Protein AF-0000000070359734 (afdb_homodimer)

Solvent-accessible surface area (backbone atoms only — not comparable to full-atom values): 30039 Å² total; per-residue (Å²): 127,94,73,79,78,75,84,79,74,88,77,72,75,83,71,60,74,81,63,60,72,72,58,59,76,61,57,72,84,53,70,77,78,55,62,72,56,51,62,56,36,61,56,43,58,60,55,62,67,59,66,47,68,76,65,38,52,60,44,48,51,47,54,50,60,61,46,48,57,34,51,48,52,51,48,55,58,65,64,44,71,68,68,48,93,68,53,72,65,49,50,52,49,27,51,49,26,38,47,40,10,35,48,44,21,29,38,47,30,12,37,21,48,48,63,64,44,47,66,69,58,37,53,53,45,27,67,45,29,35,46,57,67,72,59,34,54,69,62,39,50,48,15,47,43,20,37,71,44,49,9,54,46,18,41,53,32,22,50,26,56,30,59,46,92,50,64,66,36,30,50,41,39,32,53,45,22,49,52,42,38,52,48,48,48,51,55,50,48,45,37,57,75,55,71,38,63,50,35,23,65,49,96,58,56,89,47,85,46,71,66,27,40,52,28,27,47,41,59,46,60,54,48,50,51,54,49,42,52,52,29,49,50,45,32,51,55,28,51,52,52,50,52,51,49,50,52,48,52,49,50,53,49,50,54,38,39,72,72,67,53,65,53,69,64,45,54,60,40,50,57,44,43,60,56,48,58,58,54,69,77,99,132,93,72,80,79,73,86,79,73,88,76,72,73,85,71,61,73,80,62,61,70,72,56,59,73,62,55,71,84,54,69,76,76,54,61,72,54,51,61,54,37,61,56,43,59,60,54,64,65,58,67,46,67,76,65,39,51,61,44,47,49,46,52,51,60,59,47,48,57,34,51,46,52,50,47,54,60,64,64,44,72,69,67,47,92,66,53,74,65,48,49,51,49,27,50,49,27,38,46,41,11,35,46,43,21,30,36,4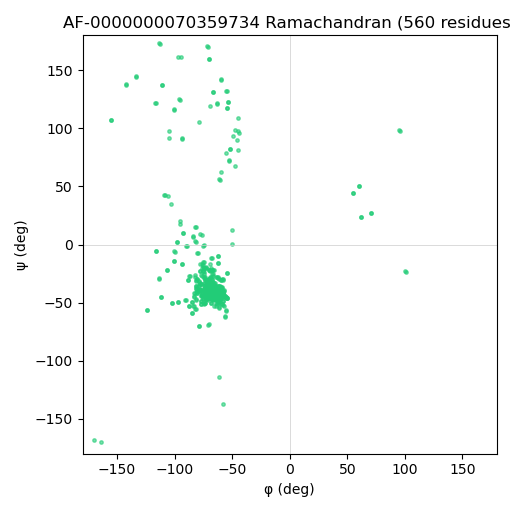7,30,12,37,21,49,48,63,64,45,49,64,67,58,36,52,52,45,26,67,47,29,35,47,55,67,74,59,35,53,70,62,39,49,48,15,46,44,19,37,71,44,50,9,54,46,19,40,52,32,21,50,26,57,31,58,46,90,50,64,66,36,29,50,40,39,32,52,46,21,48,51,42,38,53,49,47,48,52,56,50,49,45,37,57,74,55,71,38,62,50,35,25,68,50,96,58,56,90,46,85,46,72,65,26,41,52,27,29,48,41,58,47,59,53,50,52,52,53,49,43,53,52,28,50,50,45,32,51,55,28,50,52,52,48,53,50,47,50,52,48,54,50,50,53,49,50,53,39,40,72,71,67,53,65,52,69,63,46,53,61,40,50,59,44,43,61,56,48,59,58,55,70,77,98

Foldseek 3Di:
DDDPPPDPDDPPDPPPDPPPDPPPVVPPVPPDPQPVLQVVLVVLVVVLPVPDPVVVVVLVVQVVVLLPVLVVLLVVLVPPAQPDDADPVLVVLLVVLSCCLRPPQARLLAQCQQVVRRPSSVSVVCLLFVCSVVVPPLSNVSNNCSNPPLSVLSSVLSSCSRHDDDLVNLVSLQVNLVSLQVSLCSVLVVCVVVVVPGQASHPDLPDPDPSSCVRPVVSPVVVSVVSNVVSVVSNVVSVVSVVVVVVVVVVVQVVVVVVPDNCVVVVVVVVVVVVVVVVVVD/DDDPPPDPDDPPDPPPDPPPDVPPVVPPVPPDPQPVLQVVLVVLVVVLPVPDPVVVVVLVVQVVVLLPVLVVLLVVLVPPAQADDADPVLVVLLVVLSCCLRPPQARLLAQCQQVVRRPNSVSVVCLLFVCSVVVPPLSNVRNNCSNPPLSVLSSVLSSCSRHDDDLVNLVSLQVNLVSLQVSLCSVLVVCVVVVVPGQASHPDLPDPDPSSCVRPVVSPVVVSVVSNVVSVVSNVVSVVSVVVVVVVVVVVQVVVVVVPDNCVVVVVVVVVVVVVVVVVVD

Organism: Tetrahymena thermophila (strain SB210) (NCBI:txid312017)

Structure (mmCIF, N/CA/C/O backbone):
data_AF-0000000070359734-model_v1
#
loop_
_entity.id
_entity.type
_entity.pdbx_description
1 polymer 'Emopamil-binding protein'
#
loop_
_atom_site.group_PDB
_atom_site.id
_atom_site.type_symbol
_atom_site.label_atom_id
_atom_site.label_alt_id
_atom_site.label_comp_id
_atom_site.label_asym_id
_atom_site.label_entity_id
_atom_site.label_seq_id
_atom_site.pdbx_PDB_ins_code
_atom_site.Cartn_x
_atom_site.Cartn_y
_atom_site.Cartn_z
_atom_site.occupancy
_atom_site.B_iso_or_equiv
_atom_site.auth_seq_id
_atom_site.auth_comp_id
_atom_site.auth_asym_id
_atom_site.auth_atom_id
_atom_site.pdbx_PDB_model_num
ATOM 1 N N . MET A 1 1 ? 1.254 15.745 -61.584 1 18.11 1 MET A N 1
ATOM 2 C CA . MET A 1 1 ? 1.863 16.858 -60.862 1 18.11 1 MET A CA 1
ATOM 3 C C . MET A 1 1 ? 0.951 17.344 -59.741 1 18.11 1 MET A C 1
ATOM 5 O O . MET A 1 1 ? 1.425 17.877 -58.737 1 18.11 1 MET A O 1
ATOM 9 N N . LYS A 1 2 ? -0.346 17.772 -59.968 1 20.14 2 LYS A N 1
ATOM 10 C CA . LYS A 1 2 ? -0.707 18.801 -58.997 1 20.14 2 LYS A CA 1
ATOM 11 C C . LYS A 1 2 ? -0.836 18.213 -57.595 1 20.14 2 LYS A C 1
ATOM 13 O O . LYS A 1 2 ? -1.433 17.15 -57.414 1 20.14 2 LYS A O 1
ATOM 18 N N . LYS A 1 3 ? 0.048 18.757 -56.636 1 20.27 3 LYS A N 1
ATOM 19 C CA . LYS A 1 3 ? 0.55 18.782 -55.265 1 20.27 3 LYS A CA 1
ATOM 20 C C . LYS A 1 3 ? -0.562 19.126 -54.279 1 20.27 3 LYS A C 1
ATOM 22 O O . LYS A 1 3 ? -1.082 20.244 -54.286 1 20.27 3 LYS A O 1
ATOM 27 N N . ILE A 1 4 ? -1.542 18.254 -54.247 1 21.1 4 ILE A N 1
ATOM 28 C CA . ILE A 1 4 ? -2.634 18.56 -53.33 1 21.1 4 ILE A CA 1
ATOM 29 C C . ILE A 1 4 ? -2.071 18.916 -51.957 1 21.1 4 ILE A C 1
ATOM 31 O O . ILE A 1 4 ? -1.366 18.113 -51.34 1 21.1 4 ILE A O 1
ATOM 35 N N . ARG A 1 5 ? -1.853 20.256 -51.679 1 20.7 5 ARG A N 1
ATOM 36 C CA . ARG A 1 5 ? -1.435 21.078 -50.548 1 20.7 5 ARG A CA 1
ATOM 37 C C . ARG A 1 5 ? -2.161 20.664 -49.272 1 20.7 5 ARG A C 1
ATOM 39 O O . ARG A 1 5 ? -3.393 20.673 -49.221 1 20.7 5 ARG A O 1
ATOM 46 N N . GLY A 1 6 ? -1.636 19.561 -48.624 1 21.71 6 GLY A N 1
ATOM 47 C CA . GLY A 1 6 ? -1.994 18.939 -47.359 1 21.71 6 GLY A CA 1
ATOM 48 C C . GLY A 1 6 ? -2.206 19.942 -46.241 1 21.71 6 GLY A C 1
ATOM 49 O O . GLY A 1 6 ? -1.423 20.881 -46.085 1 21.71 6 GLY A O 1
ATOM 50 N N . LEU A 1 7 ? -3.468 20.3 -45.979 1 19.25 7 LEU A N 1
ATOM 51 C CA . LEU A 1 7 ? -4.014 21.238 -45.005 1 19.25 7 LEU A CA 1
ATOM 52 C C . LEU A 1 7 ? -3.335 21.072 -43.65 1 19.25 7 LEU A C 1
ATOM 54 O O . LEU A 1 7 ? -3.356 19.984 -43.07 1 19.25 7 LEU A O 1
ATOM 58 N N . LYS A 1 8 ? -2.25 21.901 -43.258 1 20.01 8 LYS A N 1
ATOM 59 C CA . LYS A 1 8 ? -1.398 22.323 -42.15 1 20.01 8 LYS A CA 1
ATOM 60 C C . LYS A 1 8 ? -2.232 22.736 -40.941 1 20.01 8 LYS A C 1
ATOM 62 O O . LYS A 1 8 ? -2.031 23.816 -40.381 1 20.01 8 LYS A O 1
ATOM 67 N N . ILE A 1 9 ? -3.526 22.46 -40.869 1 18.18 9 ILE A N 1
ATOM 68 C CA . ILE A 1 9 ? -4.233 23.336 -39.942 1 18.18 9 ILE A CA 1
ATOM 69 C C . ILE A 1 9 ? -3.612 23.224 -38.551 1 18.18 9 ILE A C 1
ATOM 71 O O . ILE A 1 9 ? -2.87 22.279 -38.27 1 18.18 9 ILE A O 1
ATOM 75 N N . CYS A 1 10 ? -4.462 23.143 -37.284 1 18.56 10 CYS A N 1
ATOM 76 C CA . CYS A 1 10 ? -4.777 23.941 -36.105 1 18.56 10 CYS A CA 1
ATOM 77 C C . CYS A 1 10 ? -4.078 23.387 -34.869 1 18.56 10 CYS A C 1
ATOM 79 O O . CYS A 1 10 ? -4.551 22.423 -34.263 1 18.56 10 CYS A O 1
ATOM 81 N N . SER A 1 11 ? -2.798 22.953 -34.877 1 19.61 11 SER A N 1
ATOM 82 C CA . SER A 1 11 ? -2.015 22.386 -33.784 1 19.61 11 SER A CA 1
ATOM 83 C C . SER A 1 11 ? -1.91 23.362 -32.616 1 19.61 11 SER A C 1
ATOM 85 O O . SER A 1 11 ? -1.472 22.988 -31.526 1 19.61 11 SER A O 1
ATOM 87 N N . LYS A 1 12 ? -1.931 24.694 -32.801 1 21.67 12 LYS A N 1
ATOM 88 C CA . LYS A 1 12 ? -1.278 25.655 -31.917 1 21.67 12 LYS A CA 1
ATOM 89 C C . LYS A 1 12 ? -2.045 25.806 -30.606 1 21.67 12 LYS A C 1
ATOM 91 O O . LYS A 1 12 ? -1.516 26.34 -29.629 1 21.67 12 LYS A O 1
ATOM 96 N N . GLN A 1 13 ? -3.352 25.837 -30.551 1 19.35 13 GLN A N 1
ATOM 97 C CA . GLN A 1 13 ? -3.997 26.618 -29.501 1 19.35 13 GLN A CA 1
ATOM 98 C C . GLN A 1 13 ? -3.869 25.93 -28.145 1 19.35 13 GLN A C 1
ATOM 100 O O . GLN A 1 13 ? -4.24 26.5 -27.117 1 19.35 13 GLN A O 1
ATOM 105 N N . LYS A 1 14 ? -3.753 24.597 -28 1 20.69 14 LYS A N 1
ATOM 106 C CA . LYS A 1 14 ? -4.081 23.999 -26.709 1 20.69 14 LYS A CA 1
ATOM 107 C C . LYS A 1 14 ? -2.98 24.264 -25.685 1 20.69 14 LYS A C 1
ATOM 109 O O . LYS A 1 14 ? -3.023 23.74 -24.57 1 20.69 14 LYS A O 1
ATOM 114 N N . GLN A 1 15 ? -1.872 24.951 -26.075 1 21.03 15 GLN A N 1
ATOM 115 C CA . GLN A 1 15 ? -0.714 25.097 -25.2 1 21.03 15 GLN A CA 1
ATOM 116 C C . GLN A 1 15 ? -1.014 26.048 -24.044 1 21.03 15 GLN A C 1
ATOM 118 O O . GLN A 1 15 ? -0.289 26.07 -23.048 1 21.03 15 GLN A O 1
ATOM 123 N N . PHE A 1 16 ? -1.842 27.13 -24.206 1 22.23 16 PHE A N 1
ATOM 124 C CA . PHE A 1 16 ? -1.745 28.385 -23.471 1 22.23 16 PHE A CA 1
ATOM 125 C C . PHE A 1 16 ? -2.251 28.217 -22.043 1 22.23 16 PHE A C 1
ATOM 127 O O . PHE A 1 16 ? -1.733 28.844 -21.117 1 22.23 16 PHE A O 1
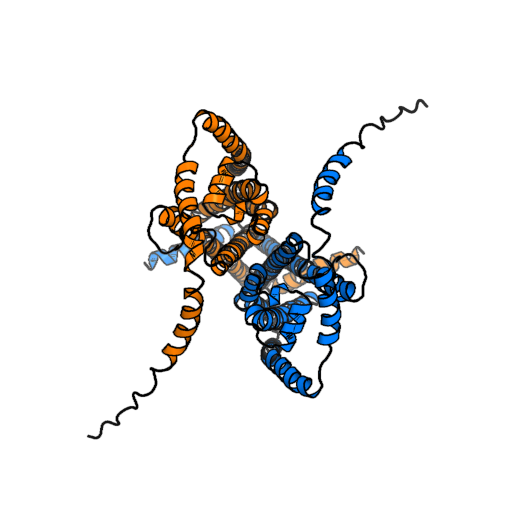ATOM 134 N N . ILE A 1 17 ? -3.358 27.552 -21.844 1 22.6 17 ILE A N 1
ATOM 135 C CA . ILE A 1 17 ? -4.139 27.907 -20.664 1 22.6 17 ILE A CA 1
ATOM 136 C C . ILE A 1 17 ? -3.414 27.436 -19.405 1 22.6 17 ILE A C 1
ATOM 138 O O . ILE A 1 17 ? -3.612 27.992 -18.322 1 22.6 17 ILE A O 1
ATOM 142 N N . PHE A 1 18 ? -2.698 26.384 -19.461 1 22.09 18 PHE A N 1
ATOM 143 C CA . PHE A 1 18 ? -2.311 25.798 -18.183 1 22.09 18 PHE A CA 1
ATOM 144 C C . PHE A 1 18 ? -1.21 26.619 -17.522 1 22.09 18 PHE A C 1
ATOM 146 O O . PHE A 1 18 ? -0.827 26.349 -16.382 1 22.09 18 PHE A O 1
ATOM 153 N N . GLU A 1 19 ? -0.499 27.471 -18.222 1 25.03 19 GLU A N 1
ATOM 154 C CA . GLU A 1 19 ? 0.71 28.108 -17.709 1 25.03 19 GLU A CA 1
ATOM 155 C C . GLU A 1 19 ? 0.371 29.24 -16.744 1 25.03 19 GLU A C 1
ATOM 157 O O . GLU A 1 19 ? 1.083 29.459 -15.762 1 25.03 19 GLU A O 1
ATOM 162 N N . PHE A 1 20 ? -0.602 30.103 -17.073 1 25.26 20 PHE A N 1
ATOM 163 C CA . PHE A 1 20 ? -0.617 31.47 -16.565 1 25.26 20 PHE A CA 1
ATOM 164 C C . PHE A 1 20 ? -0.999 31.495 -15.09 1 25.26 20 PHE A C 1
ATOM 166 O O . PHE A 1 20 ? -0.477 32.306 -14.322 1 25.26 20 PHE A O 1
ATOM 173 N N . GLY A 1 21 ? -2.033 30.772 -14.699 1 23.95 21 GLY A N 1
ATOM 174 C CA . GLY A 1 21 ? -2.638 31.162 -13.436 1 23.95 21 GLY A CA 1
ATOM 175 C C . GLY A 1 21 ? -1.754 30.874 -12.237 1 23.95 21 GLY A C 1
ATOM 176 O O . GLY A 1 21 ? -1.838 31.563 -11.218 1 23.95 21 GLY A O 1
ATOM 177 N N . PHE A 1 22 ? -0.976 29.824 -12.313 1 23.46 22 PHE A N 1
ATOM 178 C CA . PHE A 1 22 ? -0.318 29.38 -11.09 1 23.46 22 PHE A CA 1
ATOM 179 C C . PHE A 1 22 ? 0.888 30.258 -10.774 1 23.46 22 PHE A C 1
ATOM 181 O O . PHE A 1 22 ? 1.351 30.299 -9.633 1 23.46 22 PHE A O 1
ATOM 188 N N . VAL A 1 23 ? 1.417 31.039 -11.711 1 26.08 23 VAL A N 1
ATOM 189 C CA . VAL A 1 23 ? 2.672 31.756 -11.508 1 26.08 23 VAL A CA 1
ATOM 190 C C . VAL A 1 23 ? 2.429 32.989 -10.64 1 26.08 23 VAL A C 1
ATOM 192 O O . VAL A 1 23 ? 3.296 33.384 -9.857 1 26.08 23 VAL A O 1
ATOM 195 N N . GLN A 1 24 ? 1.338 33.666 -10.824 1 25.17 24 GLN A N 1
ATOM 196 C CA . GLN A 1 24 ? 1.311 35.024 -10.292 1 25.17 24 GLN A CA 1
ATOM 197 C C . GLN A 1 24 ? 1.235 35.017 -8.768 1 25.17 24 GLN A C 1
ATOM 199 O O . GLN A 1 24 ? 1.888 35.825 -8.105 1 25.17 24 GLN A O 1
ATOM 204 N N . ALA A 1 25 ? 0.37 34.12 -8.221 1 25.09 25 ALA A N 1
ATOM 205 C CA . ALA A 1 25 ? 0.104 34.304 -6.796 1 25.09 25 ALA A CA 1
ATOM 206 C C . ALA A 1 25 ? 1.335 33.967 -5.96 1 25.09 25 ALA A C 1
ATOM 208 O O . ALA A 1 25 ? 1.411 34.327 -4.783 1 25.09 25 ALA A O 1
ATOM 209 N N . PHE A 1 26 ? 2.319 33.264 -6.513 1 26.16 26 PHE A N 1
ATOM 210 C CA . PHE A 1 26 ? 3.503 32.892 -5.747 1 26.16 26 PHE A CA 1
ATOM 211 C C . PHE A 1 26 ? 4.428 34.089 -5.565 1 26.16 26 PHE A C 1
ATOM 213 O O . PHE A 1 26 ? 5.412 34.014 -4.826 1 26.16 26 PHE A O 1
ATOM 220 N N . LYS A 1 27 ? 4.304 35.152 -6.274 1 27.56 27 LYS A N 1
ATOM 221 C CA . LYS A 1 27 ? 5.32 36.201 -6.257 1 27.56 27 LYS A CA 1
ATOM 222 C C . LYS A 1 27 ? 5.3 36.965 -4.936 1 27.56 27 LYS A C 1
ATOM 224 O O . LYS A 1 27 ? 6.351 37.352 -4.421 1 27.56 27 LYS A O 1
ATOM 229 N N . GLU A 1 28 ? 4.108 37.343 -4.517 1 27.96 28 GLU A N 1
ATOM 230 C CA . GLU A 1 28 ? 4.125 38.419 -3.53 1 27.96 28 GLU A CA 1
ATOM 231 C C . GLU A 1 28 ? 4.623 37.919 -2.177 1 27.96 28 GLU A C 1
ATOM 233 O O . GLU A 1 28 ? 5.321 38.64 -1.461 1 27.96 28 GLU A O 1
ATOM 238 N N . ILE A 1 29 ? 4.169 36.703 -1.73 1 27.32 29 ILE A N 1
ATOM 239 C CA . ILE A 1 29 ? 4.457 36.415 -0.329 1 27.32 29 ILE A CA 1
ATOM 240 C C . ILE A 1 29 ? 5.915 35.984 -0.179 1 27.32 29 ILE A C 1
ATOM 242 O O . ILE A 1 29 ? 6.363 35.659 0.922 1 27.32 29 ILE A O 1
ATOM 246 N N . LYS A 1 30 ? 6.838 36.06 -1.17 1 31.67 30 LYS A N 1
ATOM 247 C CA . LYS A 1 30 ? 8.218 35.608 -1.328 1 31.67 30 LYS A CA 1
ATOM 248 C C . LYS A 1 30 ? 9.175 36.47 -0.509 1 31.67 30 LYS A C 1
ATOM 250 O O . LYS A 1 30 ? 10.316 36.075 -0.261 1 31.67 30 LYS A O 1
ATOM 255 N N . GLY A 1 31 ? 9.013 37.699 -0.217 1 27.99 31 GLY A N 1
ATOM 256 C CA . GLY A 1 31 ? 10.142 38.569 0.068 1 27.99 31 GLY A CA 1
ATOM 257 C C . GLY A 1 31 ? 10.816 38.258 1.392 1 27.99 31 GLY A C 1
ATOM 258 O O . GLY A 1 31 ? 12.044 38.196 1.469 1 27.99 31 GLY A O 1
ATOM 259 N N . LYS A 1 32 ? 10.187 38.515 2.573 1 32.96 32 LYS A N 1
ATOM 260 C CA . LYS A 1 32 ? 10.852 38.751 3.85 1 32.96 32 LYS A CA 1
ATOM 261 C C . LYS A 1 32 ? 11.352 37.443 4.459 1 32.96 32 LYS A C 1
ATOM 263 O O . LYS A 1 32 ? 12.437 37.399 5.043 1 32.96 32 LYS A O 1
ATOM 268 N N . GLU A 1 33 ? 10.603 36.312 4.476 1 31.25 33 GLU A N 1
ATOM 269 C CA . GLU A 1 33 ? 10.916 35.164 5.321 1 31.25 33 GLU A CA 1
ATOM 270 C C . GLU A 1 33 ? 11.983 34.281 4.68 1 31.25 33 GLU A C 1
ATOM 272 O O . GLU A 1 33 ? 12.371 33.257 5.246 1 31.25 33 GLU A O 1
ATOM 277 N N . ASN A 1 34 ? 12.548 34.583 3.566 1 32.11 34 ASN A N 1
ATOM 278 C CA . ASN A 1 34 ? 13.531 33.828 2.798 1 32.11 34 ASN A CA 1
ATOM 279 C C . ASN A 1 34 ? 14.91 33.878 3.45 1 32.11 34 ASN A C 1
ATOM 281 O O . ASN A 1 34 ? 15.756 33.02 3.19 1 32.11 34 ASN A O 1
ATOM 285 N N . LYS A 1 35 ? 15.288 35.016 4.078 1 33.5 35 LYS A N 1
ATOM 286 C CA . LYS A 1 35 ? 16.667 35.196 4.522 1 33.5 35 LYS A CA 1
ATOM 287 C C . LYS A 1 35 ? 17.005 34.246 5.667 1 33.5 35 LYS A C 1
ATOM 289 O O . LYS A 1 35 ? 18.11 33.703 5.724 1 33.5 35 LYS A O 1
ATOM 294 N N . SER A 1 36 ? 16.188 34.108 6.693 1 30.27 36 SER A N 1
ATOM 295 C CA . SER A 1 36 ? 16.587 33.385 7.896 1 30.27 36 SER A CA 1
ATOM 296 C C . SER A 1 36 ? 16.691 31.887 7.631 1 30.27 36 SER A C 1
ATOM 298 O O . SER A 1 36 ? 17.456 31.185 8.297 1 30.27 36 SER A O 1
ATOM 300 N N . ILE A 1 37 ? 16.026 31.382 6.604 1 31.36 37 ILE A N 1
ATOM 301 C CA . ILE A 1 37 ? 16.033 29.943 6.364 1 31.36 37 ILE A CA 1
ATOM 302 C C . ILE A 1 37 ? 17.305 29.551 5.614 1 31.36 37 ILE A C 1
ATOM 304 O O . ILE A 1 37 ? 17.714 28.388 5.639 1 31.36 37 ILE A O 1
ATOM 308 N N . GLN A 1 38 ? 17.901 30.414 4.869 1 32.78 38 GLN A N 1
ATOM 309 C CA . GLN A 1 38 ? 19.103 30.106 4.101 1 32.78 38 GLN A CA 1
ATOM 310 C C . GLN A 1 38 ? 20.28 29.798 5.021 1 32.78 38 GLN A C 1
ATOM 312 O O . GLN A 1 38 ? 21.066 28.888 4.75 1 32.78 38 GLN A O 1
ATOM 317 N N . TYR A 1 39 ? 20.581 30.705 5.987 1 31.48 39 TYR A N 1
ATOM 318 C CA . TYR A 1 39 ? 21.727 30.55 6.876 1 31.48 39 TYR A CA 1
ATOM 319 C C . TYR A 1 39 ? 21.645 29.239 7.648 1 31.48 39 TYR A C 1
ATOM 321 O O . TYR A 1 39 ? 22.671 28.627 7.955 1 31.48 39 TYR A O 1
ATOM 329 N N . ILE A 1 40 ? 20.468 28.78 7.912 1 31.84 40 ILE A N 1
ATOM 330 C CA . ILE A 1 40 ? 20.344 27.586 8.741 1 31.84 40 ILE A CA 1
ATOM 331 C C . ILE A 1 40 ? 20.685 26.347 7.915 1 31.84 40 ILE A C 1
ATOM 333 O O . ILE A 1 40 ? 21.281 25.397 8.428 1 31.84 40 ILE A O 1
ATOM 337 N N . GLY A 1 41 ? 20.543 26.301 6.66 1 33.27 41 GLY A N 1
ATOM 338 C CA . GLY A 1 41 ? 20.857 25.138 5.845 1 33.27 41 GLY A CA 1
ATOM 339 C C . GLY A 1 41 ? 22.347 24.911 5.679 1 33.27 41 GLY A C 1
ATOM 340 O O . GLY A 1 41 ? 22.819 23.775 5.751 1 33.27 41 GLY A O 1
ATOM 341 N N . GLN A 1 42 ? 23.08 25.947 5.297 1 35.01 42 GLN A N 1
ATOM 342 C CA . GLN A 1 42 ? 24.517 25.832 5.069 1 35.01 42 GLN A CA 1
ATOM 343 C C . GLN A 1 42 ? 25.245 25.423 6.345 1 35.01 42 GLN A C 1
ATOM 345 O O . GLN A 1 42 ? 26.169 24.607 6.304 1 35.01 42 GLN A O 1
ATOM 350 N N . VAL A 1 43 ? 25.049 26.166 7.415 1 35.67 43 VAL A N 1
ATOM 351 C CA . VAL A 1 43 ? 25.737 25.867 8.667 1 35.67 43 VAL A CA 1
ATOM 352 C C . VAL A 1 43 ? 25.472 24.418 9.068 1 35.67 43 VAL A C 1
ATOM 354 O O . VAL A 1 43 ? 26.323 23.773 9.686 1 35.67 43 VAL A O 1
ATOM 357 N N . LYS A 1 44 ? 24.397 23.868 8.609 1 39.32 44 LYS A N 1
ATOM 358 C CA . LYS A 1 44 ? 23.966 22.567 9.112 1 39.32 44 LYS A CA 1
ATOM 359 C C . LYS A 1 44 ? 24.73 21.434 8.432 1 39.32 44 LYS A C 1
ATOM 361 O O . LYS A 1 44 ? 25.114 20.46 9.081 1 39.32 44 LYS A O 1
ATOM 366 N N . VAL A 1 45 ? 25.021 21.513 7.205 1 37.6 45 VAL A N 1
ATOM 367 C CA . VAL A 1 45 ? 25.798 20.423 6.625 1 37.6 45 VAL A CA 1
ATOM 368 C C . VAL A 1 45 ? 27.203 20.413 7.224 1 37.6 45 VAL A C 1
ATOM 370 O O . VAL A 1 45 ? 27.752 19.347 7.515 1 37.6 45 VAL A O 1
ATOM 373 N N . ASN A 1 46 ? 27.805 21.559 7.283 1 38.62 46 ASN A N 1
ATOM 374 C CA . ASN A 1 46 ? 29.169 21.592 7.799 1 38.62 46 ASN A CA 1
ATOM 375 C C . ASN A 1 46 ? 29.233 21.109 9.245 1 38.62 46 ASN A C 1
ATOM 377 O O . ASN A 1 46 ? 30.193 20.446 9.641 1 38.62 46 ASN A O 1
ATOM 381 N N . ARG A 1 47 ? 28.381 21.648 10.096 1 39.33 47 ARG A N 1
ATOM 382 C CA . ARG A 1 47 ? 28.418 21.162 11.472 1 39.33 47 ARG A CA 1
ATOM 383 C C . ARG A 1 47 ? 28.096 19.673 11.536 1 39.33 47 ARG A C 1
ATOM 385 O O . ARG A 1 47 ? 28.351 19.021 12.55 1 39.33 47 ARG A O 1
ATOM 392 N N . ILE A 1 48 ? 27.285 19.203 10.817 1 39.27 48 ILE A N 1
ATOM 393 C CA . ILE A 1 48 ? 26.922 17.792 10.871 1 39.27 48 ILE A CA 1
ATOM 394 C C . ILE A 1 48 ? 28.173 16.931 10.718 1 39.27 48 ILE A C 1
ATOM 396 O O . ILE A 1 48 ? 28.341 15.936 11.428 1 39.27 48 ILE A O 1
ATOM 400 N N . MET A 1 49 ? 29.025 17.253 9.747 1 38.43 49 MET A N 1
ATOM 401 C CA . MET A 1 49 ? 30.249 16.459 9.712 1 38.43 49 MET A CA 1
ATOM 402 C C . MET A 1 49 ? 31.12 16.747 10.931 1 38.43 49 MET A C 1
ATOM 404 O O . MET A 1 49 ? 32.193 16.163 11.085 1 38.43 49 MET A O 1
ATOM 408 N N . GLY A 1 50 ? 30.885 17.661 11.639 1 38.9 50 GLY A N 1
ATOM 409 C CA . GLY A 1 50 ? 31.765 17.856 12.78 1 38.9 50 GLY A CA 1
ATOM 410 C C . GLY A 1 50 ? 31.766 16.683 13.741 1 38.9 50 GLY A C 1
ATOM 411 O O . GLY A 1 50 ? 31.16 16.751 14.813 1 38.9 50 GLY A O 1
ATOM 412 N N . ILE A 1 51 ? 32.048 15.521 13.312 1 39.02 51 ILE A N 1
ATOM 413 C CA . ILE A 1 51 ? 32.356 14.336 14.106 1 39.02 51 ILE A CA 1
ATOM 414 C C . ILE A 1 51 ? 33.461 14.659 15.108 1 39.02 51 ILE A C 1
ATOM 416 O O . ILE A 1 51 ? 34.558 15.07 14.722 1 39.02 51 ILE A O 1
ATOM 420 N N . ASN A 1 52 ? 33.203 15.197 16.139 1 38.01 52 ASN A N 1
ATOM 421 C CA . ASN A 1 52 ? 34.215 15.162 17.189 1 38.01 52 ASN A CA 1
ATOM 422 C C . ASN A 1 52 ? 34.657 13.733 17.494 1 38.01 52 ASN A C 1
ATOM 424 O O . ASN A 1 52 ? 33.826 12.828 17.586 1 38.01 52 ASN A O 1
ATOM 428 N N . ILE A 1 53 ? 35.889 13.44 17.578 1 44.88 53 ILE A N 1
ATOM 429 C CA . ILE A 1 53 ? 36.577 12.156 17.645 1 44.88 53 ILE A CA 1
ATOM 430 C C . ILE A 1 53 ? 36.044 11.346 18.825 1 44.88 53 ILE A C 1
ATOM 432 O O . ILE A 1 53 ? 35.773 10.15 18.693 1 44.88 53 ILE A O 1
ATOM 436 N N . GLU A 1 54 ? 36.202 11.817 20.073 1 47.81 54 GLU A N 1
ATOM 437 C CA . GLU A 1 54 ? 35.704 11.078 21.23 1 47.81 54 GLU A CA 1
ATOM 438 C C . GLU A 1 54 ? 34.219 10.76 21.084 1 47.81 54 GLU A C 1
ATOM 440 O O . GLU A 1 54 ? 33.777 9.663 21.431 1 47.81 54 GLU A O 1
ATOM 445 N N . ASP A 1 55 ? 33.413 11.763 20.667 1 58.69 55 ASP A N 1
ATOM 446 C CA . ASP A 1 55 ? 31.992 11.703 20.336 1 58.69 55 ASP A CA 1
ATOM 447 C C . ASP A 1 55 ? 31.742 10.762 19.159 1 58.69 55 ASP A C 1
ATOM 449 O O . ASP A 1 55 ? 30.698 10.109 19.092 1 58.69 55 ASP A O 1
ATOM 453 N N . HIS A 1 56 ? 32.913 10.383 18.576 1 71.71 56 HIS A N 1
ATOM 454 C CA . HIS A 1 56 ? 32.827 9.52 17.403 1 71.71 56 HIS A CA 1
ATOM 455 C C . HIS A 1 56 ? 32.797 8.049 17.804 1 71.71 56 HIS A C 1
ATOM 457 O O . HIS A 1 56 ? 32.072 7.252 17.203 1 71.71 56 HIS A O 1
ATOM 463 N N . PHE A 1 57 ? 33.545 7.806 19.051 1 75.23 57 PHE A N 1
ATOM 464 C CA . PHE A 1 57 ? 33.571 6.395 19.419 1 75.23 57 PHE A CA 1
ATOM 465 C C . PHE A 1 57 ? 32.205 5.94 19.92 1 75.23 57 PHE A C 1
ATOM 467 O O . PHE A 1 57 ? 31.755 4.839 19.599 1 75.23 57 PHE A O 1
ATOM 474 N N . GLU A 1 58 ? 31.614 6.772 20.801 1 83.44 58 GLU A N 1
ATOM 475 C CA . GLU A 1 58 ? 30.295 6.421 21.32 1 83.44 58 GLU A CA 1
ATOM 476 C C . GLU A 1 58 ? 29.268 6.322 20.196 1 83.44 58 GLU A C 1
ATOM 478 O O . GLU A 1 58 ? 28.401 5.446 20.215 1 83.44 58 GLU A O 1
ATOM 483 N N . GLU A 1 59 ? 29.442 7.163 19.297 1 86.76 59 GLU A N 1
ATOM 484 C CA . GLU A 1 59 ? 28.521 7.151 18.165 1 86.76 59 GLU A CA 1
ATOM 485 C C . GLU A 1 59 ? 28.722 5.907 17.304 1 86.76 59 GLU A C 1
ATOM 487 O O . GLU A 1 59 ? 27.752 5.298 16.848 1 86.76 59 GLU A O 1
ATOM 492 N N . ILE A 1 60 ? 29.962 5.566 17.164 1 86.21 60 ILE A N 1
ATOM 493 C CA . ILE A 1 60 ? 30.285 4.372 16.39 1 86.21 60 ILE A CA 1
ATOM 494 C C . ILE A 1 60 ? 29.728 3.136 17.092 1 86.21 60 ILE A C 1
ATOM 496 O O . ILE A 1 60 ? 29.18 2.241 16.444 1 86.21 60 ILE A O 1
ATOM 500 N N . PHE A 1 61 ? 29.886 3.101 18.363 1 87.54 61 PHE A N 1
ATOM 501 C CA . PHE A 1 61 ? 29.379 1.975 19.137 1 87.54 61 PHE A CA 1
ATOM 502 C C . PHE A 1 61 ? 27.864 1.866 19.007 1 87.54 61 PHE A C 1
ATOM 504 O O . PHE A 1 61 ? 27.321 0.763 18.918 1 87.54 61 PHE A O 1
ATOM 511 N N . GLU A 1 62 ? 27.177 2.97 19.019 1 89.39 62 GLU A N 1
ATOM 512 C CA . GLU A 1 62 ? 25.726 2.973 18.865 1 89.39 62 GLU A CA 1
ATOM 513 C C . GLU A 1 62 ? 25.315 2.429 17.499 1 89.39 62 GLU A C 1
ATOM 515 O O . GLU A 1 62 ? 24.34 1.683 17.39 1 89.39 62 GLU A O 1
ATOM 520 N N . VAL A 1 63 ? 26.036 2.795 16.543 1 89.86 63 VAL A N 1
ATOM 521 C CA . VAL A 1 63 ? 25.753 2.35 15.182 1 89.86 63 VAL A CA 1
ATOM 522 C C . VAL A 1 63 ? 26.007 0.848 15.067 1 89.86 63 VAL A C 1
ATOM 524 O O . VAL A 1 63 ? 25.214 0.123 14.462 1 89.86 63 VAL A O 1
ATOM 527 N N . ILE A 1 64 ? 27.083 0.374 15.673 1 89.28 64 ILE A N 1
ATOM 528 C CA . ILE A 1 64 ? 27.426 -1.043 15.621 1 89.28 64 ILE A CA 1
ATOM 529 C C . ILE A 1 64 ? 26.376 -1.856 16.374 1 89.28 64 ILE A C 1
ATOM 531 O O . ILE A 1 64 ? 25.933 -2.903 15.896 1 89.28 64 ILE A O 1
ATOM 535 N N . LYS A 1 65 ? 26.011 -1.359 17.456 1 90.42 65 LYS A N 1
ATOM 536 C CA . LYS A 1 65 ? 25.007 -2.041 18.267 1 90.42 65 LYS A CA 1
ATOM 537 C C . LYS A 1 65 ? 23.695 -2.194 17.504 1 90.42 65 LYS A C 1
ATOM 539 O O . LYS A 1 65 ? 23.055 -3.246 17.562 1 90.42 65 LYS A O 1
ATOM 544 N N . LEU A 1 66 ? 23.344 -1.195 16.752 1 91.87 66 LEU A N 1
ATOM 545 C CA . LEU A 1 66 ? 22.084 -1.2 16.016 1 91.87 66 LEU A CA 1
ATOM 546 C C . LEU A 1 66 ? 22.12 -2.221 14.884 1 91.87 66 LEU A C 1
ATOM 548 O O . LEU A 1 66 ? 21.09 -2.798 14.53 1 91.87 66 LEU A O 1
ATOM 552 N N . HIS A 1 67 ? 23.313 -2.498 14.349 1 92.03 67 HIS A N 1
ATOM 553 C CA . HIS A 1 67 ? 23.403 -3.342 13.163 1 92.03 67 HIS A CA 1
ATOM 554 C C . HIS A 1 67 ? 23.729 -4.784 13.536 1 92.03 67 HIS A C 1
ATOM 556 O O . HIS A 1 67 ? 23.808 -5.653 12.665 1 92.03 67 HIS A O 1
ATOM 562 N N . LEU A 1 68 ? 23.823 -5.048 14.793 1 89.7 68 LEU A N 1
ATOM 563 C CA . LEU A 1 68 ? 24.104 -6.41 15.235 1 89.7 68 LEU A CA 1
ATOM 564 C C . LEU A 1 68 ? 22.928 -7.333 14.933 1 89.7 68 LEU A C 1
ATOM 566 O O . LEU A 1 68 ? 23.119 -8.448 14.444 1 89.7 68 LEU A O 1
ATOM 570 N N . LEU A 1 69 ? 21.746 -6.85 15.141 1 83.77 69 LEU A N 1
ATOM 571 C CA . LEU A 1 69 ? 20.558 -7.668 14.925 1 83.77 69 LEU A CA 1
ATOM 572 C C . LEU A 1 69 ? 20.364 -7.963 13.441 1 83.77 69 LEU A C 1
ATOM 574 O O . LEU A 1 69 ? 20.223 -9.123 13.048 1 83.77 69 LEU A O 1
ATOM 578 N N . PRO A 1 70 ? 20.4 -6.959 12.653 1 86.38 70 PRO A N 1
ATOM 579 C CA . PRO A 1 70 ? 20.254 -7.256 11.226 1 86.38 70 PRO A CA 1
ATOM 580 C C . PRO A 1 70 ? 21.365 -8.158 10.694 1 86.38 70 PRO A C 1
ATOM 582 O O . PRO A 1 70 ? 21.116 -9.01 9.836 1 86.38 70 PRO A O 1
ATOM 585 N N . LEU A 1 71 ? 22.531 -7.982 11.197 1 86.53 71 LEU A N 1
ATOM 586 C CA . LEU A 1 71 ? 23.631 -8.839 10.768 1 86.53 71 LEU A CA 1
ATOM 587 C C . LEU A 1 71 ? 23.397 -10.282 11.205 1 86.53 71 LEU A C 1
ATOM 589 O O . LEU A 1 71 ? 23.699 -11.217 10.46 1 86.53 71 LEU A O 1
ATOM 593 N N . MET A 1 72 ? 22.839 -10.43 12.315 1 86.06 72 MET A N 1
ATOM 594 C CA . MET A 1 72 ? 22.493 -11.768 12.788 1 86.06 72 MET A CA 1
ATOM 595 C C . MET A 1 72 ? 21.379 -12.374 11.941 1 86.06 72 MET A C 1
ATOM 597 O O . MET A 1 72 ? 21.43 -13.555 11.594 1 86.06 72 MET A O 1
ATOM 601 N N . LEU A 1 73 ? 20.452 -11.603 11.602 1 83.24 73 LEU A N 1
ATOM 602 C CA . LEU A 1 73 ? 19.352 -12.078 10.77 1 83.24 73 LEU A CA 1
ATOM 603 C C . LEU A 1 73 ? 19.853 -12.491 9.39 1 83.24 73 LEU A C 1
ATOM 605 O O . LEU A 1 73 ? 19.434 -13.52 8.856 1 83.24 73 LEU A O 1
ATOM 609 N N . ILE A 1 74 ? 20.729 -11.721 8.948 1 83.55 74 ILE A N 1
ATOM 610 C CA . ILE A 1 74 ? 21.33 -12.033 7.655 1 83.55 74 ILE A CA 1
ATOM 611 C C . ILE A 1 74 ? 22.132 -13.329 7.758 1 83.55 74 ILE A C 1
ATOM 613 O O . ILE A 1 74 ? 22.005 -14.214 6.909 1 83.55 74 ILE A O 1
ATOM 617 N N . PHE A 1 75 ? 22.836 -13.457 8.847 1 81.44 75 PHE A N 1
ATOM 618 C CA . PHE A 1 75 ? 23.667 -14.637 9.054 1 81.44 75 PHE A CA 1
ATOM 619 C C . PHE A 1 75 ? 22.808 -15.89 9.179 1 81.44 75 PHE A C 1
ATOM 621 O O . PHE A 1 75 ? 23.084 -16.905 8.536 1 81.44 75 PHE A O 1
ATOM 628 N N . VAL A 1 76 ? 21.779 -15.848 9.867 1 79.22 76 VAL A N 1
ATOM 629 C CA . VAL A 1 76 ? 20.897 -16.991 10.083 1 79.22 76 VAL A CA 1
ATOM 630 C C . VAL A 1 76 ? 20.227 -17.381 8.768 1 79.22 76 VAL A C 1
ATOM 632 O O . VAL A 1 76 ? 20.107 -18.568 8.454 1 79.22 76 VAL A O 1
ATOM 635 N N . THR A 1 77 ? 19.923 -16.371 8.044 1 77.2 77 THR A N 1
ATOM 636 C CA . THR A 1 77 ? 19.248 -16.665 6.784 1 77.2 77 THR A CA 1
ATOM 637 C C . THR A 1 77 ? 20.214 -17.301 5.789 1 77.2 77 THR A C 1
ATOM 639 O O . THR A 1 77 ? 19.843 -18.221 5.057 1 77.2 77 THR A O 1
ATOM 642 N N . ILE A 1 78 ? 21.447 -16.915 5.911 1 73.74 78 ILE A N 1
ATOM 643 C CA . ILE A 1 78 ? 22.448 -17.399 4.966 1 73.74 78 ILE A CA 1
ATOM 644 C C . ILE A 1 78 ? 22.895 -18.804 5.362 1 73.74 78 ILE A C 1
ATOM 646 O O . ILE A 1 78 ? 23.183 -19.637 4.499 1 73.74 78 ILE A O 1
ATOM 650 N N . VAL A 1 79 ? 22.814 -19.02 6.681 1 74.98 79 VAL A N 1
ATOM 651 C CA . VAL A 1 79 ? 23.288 -20.315 7.158 1 74.98 79 VAL A CA 1
ATOM 652 C C . VAL A 1 79 ? 22.236 -21.386 6.876 1 74.98 79 VAL A C 1
ATOM 654 O O . VAL A 1 79 ? 22.562 -22.569 6.757 1 74.98 79 VAL A O 1
ATOM 657 N N . VAL A 1 80 ? 21.099 -20.883 6.749 1 70.92 80 VAL A N 1
ATOM 658 C CA . VAL A 1 80 ? 20.07 -21.858 6.401 1 70.92 80 VAL A CA 1
ATOM 659 C C . VAL A 1 80 ? 20.383 -22.477 5.041 1 70.92 80 VAL A C 1
ATOM 661 O O . VAL A 1 80 ? 20.668 -21.763 4.077 1 70.92 80 VAL A O 1
ATOM 664 N N . LYS A 1 81 ? 20.512 -23.66 5.083 1 70.25 81 LYS A N 1
ATOM 665 C CA . LYS A 1 81 ? 20.92 -24.439 3.917 1 70.25 81 LYS A CA 1
ATOM 666 C C . LYS A 1 81 ? 19.996 -24.177 2.73 1 70.25 81 LYS A C 1
ATOM 668 O O . LYS A 1 81 ? 18.772 -24.211 2.871 1 70.25 81 LYS A O 1
ATOM 673 N N . GLN A 1 82 ? 20.651 -23.643 1.725 1 76.4 82 GLN A N 1
ATOM 674 C CA . GLN A 1 82 ? 19.958 -23.557 0.444 1 76.4 82 GLN A CA 1
ATOM 675 C C . GLN A 1 82 ? 19.419 -24.92 0.018 1 76.4 82 GLN A C 1
ATOM 677 O O . GLN A 1 82 ? 20.172 -25.892 -0.067 1 76.4 82 GLN A O 1
ATOM 682 N N . GLN A 1 83 ? 18.156 -24.949 -0.178 1 75.95 83 GLN A N 1
ATOM 683 C CA . GLN A 1 83 ? 17.516 -26.225 -0.48 1 75.95 83 GLN A CA 1
ATOM 684 C C . GLN A 1 83 ? 17.256 -26.37 -1.976 1 75.95 83 GLN A C 1
ATOM 686 O O . GLN A 1 83 ? 17.005 -27.474 -2.464 1 75.95 83 GLN A O 1
ATOM 691 N N . VAL A 1 84 ? 17.386 -25.199 -2.637 1 80.51 84 VAL A N 1
ATOM 692 C CA . VAL A 1 84 ? 17.076 -25.256 -4.062 1 80.51 84 VAL A CA 1
ATOM 693 C C . VAL A 1 84 ? 18.166 -24.542 -4.857 1 80.51 84 VAL A C 1
ATOM 695 O O . VAL A 1 84 ? 18.755 -23.569 -4.38 1 80.51 84 VAL A O 1
ATOM 698 N N . LYS A 1 85 ? 18.441 -25.07 -6.009 1 84.14 85 LYS A N 1
ATOM 699 C CA . LYS A 1 85 ? 19.354 -24.384 -6.919 1 84.14 85 LYS A CA 1
ATOM 700 C C . LYS A 1 85 ? 18.749 -23.077 -7.423 1 84.14 85 LYS A C 1
ATOM 702 O O . LYS A 1 85 ? 17.611 -23.056 -7.897 1 84.14 85 LYS A O 1
ATOM 707 N N . MET A 1 86 ? 19.519 -22.023 -7.35 1 87.6 86 MET A N 1
ATOM 708 C CA . MET A 1 86 ? 18.979 -20.703 -7.661 1 87.6 86 MET A CA 1
ATOM 709 C C . MET A 1 86 ? 19.576 -20.161 -8.955 1 87.6 86 MET A C 1
ATOM 711 O O . MET A 1 86 ? 20.767 -20.337 -9.216 1 87.6 86 MET A O 1
ATOM 715 N N . THR A 1 87 ? 18.748 -19.58 -9.763 1 90.37 87 THR A N 1
ATOM 716 C CA . THR A 1 87 ? 19.201 -18.807 -10.914 1 90.37 87 THR A CA 1
ATOM 717 C C . THR A 1 87 ? 19.836 -17.493 -10.468 1 90.37 87 THR A C 1
ATOM 719 O O . THR A 1 87 ? 19.8 -17.151 -9.284 1 90.37 87 THR A O 1
ATOM 722 N N . ALA A 1 88 ? 20.453 -16.806 -11.397 1 93.17 88 ALA A N 1
ATOM 723 C CA . ALA A 1 88 ? 21.066 -15.52 -11.077 1 93.17 88 ALA A CA 1
ATOM 724 C C . ALA A 1 88 ? 20.034 -14.544 -10.519 1 93.17 88 ALA A C 1
ATOM 726 O O . ALA A 1 88 ? 20.312 -13.816 -9.563 1 93.17 88 ALA A O 1
ATOM 727 N N . TYR A 1 89 ? 18.919 -14.514 -11.091 1 93.93 89 TYR A N 1
ATOM 728 C CA . TYR A 1 89 ? 17.848 -13.64 -10.625 1 93.93 89 TYR A CA 1
ATOM 729 C C . TYR A 1 89 ? 17.436 -13.993 -9.201 1 93.93 89 TYR A C 1
ATOM 731 O O . TYR A 1 89 ? 17.248 -13.107 -8.364 1 93.93 89 TYR A O 1
ATOM 739 N N . GLU A 1 90 ? 17.323 -15.306 -9.003 1 93.61 90 GLU A N 1
ATOM 740 C CA . GLU A 1 90 ? 16.856 -15.747 -7.692 1 93.61 90 GLU A CA 1
ATOM 741 C C . GLU A 1 90 ? 17.858 -15.385 -6.599 1 93.61 90 GLU A C 1
ATOM 743 O O . GLU A 1 90 ? 17.469 -15.049 -5.479 1 93.61 90 GLU A O 1
ATOM 748 N N . LYS A 1 91 ? 19.106 -15.487 -6.985 1 91.85 91 LYS A N 1
ATOM 749 C CA . LYS A 1 91 ? 20.135 -15.072 -6.035 1 91.85 91 LYS A CA 1
ATOM 750 C C . LYS A 1 91 ? 20.045 -13.576 -5.747 1 91.85 91 LYS A C 1
ATOM 752 O O . LYS A 1 91 ? 20.11 -13.157 -4.59 1 91.85 91 LYS A O 1
ATOM 757 N N . PHE A 1 92 ? 19.913 -12.844 -6.779 1 96.02 92 PHE A N 1
ATOM 758 C CA . PHE A 1 92 ? 19.771 -11.401 -6.623 1 96.02 92 PHE A CA 1
ATOM 759 C C . PHE A 1 92 ? 18.549 -11.065 -5.777 1 96.02 92 PHE A C 1
ATOM 761 O O . PHE A 1 92 ? 18.62 -10.22 -4.883 1 96.02 92 PHE A O 1
ATOM 768 N N . ALA A 1 93 ? 17.427 -11.757 -6.085 1 96.29 93 ALA A N 1
ATOM 769 C CA . ALA A 1 93 ? 16.185 -11.518 -5.354 1 96.29 93 ALA A CA 1
ATOM 770 C C . ALA A 1 93 ? 16.34 -11.872 -3.878 1 96.29 93 ALA A C 1
ATOM 772 O O . ALA A 1 93 ? 15.848 -11.152 -3.006 1 96.29 93 ALA A O 1
ATOM 773 N N . PHE A 1 94 ? 17.06 -12.957 -3.612 1 94.37 94 PHE A N 1
ATOM 774 C CA . PHE A 1 94 ? 17.321 -13.363 -2.236 1 94.37 94 PHE A CA 1
ATOM 775 C C . PHE A 1 94 ? 18.024 -12.25 -1.468 1 94.37 94 PHE A C 1
ATOM 777 O O . PHE A 1 94 ? 17.569 -11.846 -0.396 1 94.37 94 PHE A O 1
ATOM 784 N N . TYR A 1 95 ? 19.032 -11.733 -2.071 1 93.53 95 TYR A N 1
ATOM 785 C CA . TYR A 1 95 ? 19.818 -10.714 -1.385 1 93.53 95 TYR A CA 1
ATOM 786 C C . TYR A 1 95 ? 19.058 -9.395 -1.313 1 93.53 95 TYR A C 1
ATOM 788 O O . TYR A 1 95 ? 19.193 -8.646 -0.343 1 93.53 95 TYR A O 1
ATOM 796 N N . TRP A 1 96 ? 18.306 -9.097 -2.311 1 96.78 96 TRP A N 1
ATOM 797 C CA . TRP A 1 96 ? 17.491 -7.887 -2.324 1 96.78 96 TRP A CA 1
ATOM 798 C C . TRP A 1 96 ? 16.512 -7.877 -1.155 1 96.78 96 TRP A C 1
ATOM 800 O O . TRP A 1 96 ? 16.443 -6.902 -0.403 1 96.78 96 TRP A O 1
ATOM 810 N N . PHE A 1 97 ? 15.782 -8.925 -0.992 1 97.36 97 PHE A N 1
ATOM 811 C CA . PHE A 1 97 ? 14.773 -8.993 0.059 1 97.36 97 PHE A CA 1
ATOM 812 C C . PHE A 1 97 ? 15.427 -9.083 1.432 1 97.36 97 PHE A C 1
ATOM 814 O O . PHE A 1 97 ? 14.909 -8.537 2.409 1 97.36 97 PHE A O 1
ATOM 821 N N . LEU A 1 98 ? 16.553 -9.759 1.444 1 95.06 98 LEU A N 1
ATOM 822 C CA . LEU A 1 98 ? 17.279 -9.868 2.704 1 95.06 98 LEU A CA 1
ATOM 823 C C . LEU A 1 98 ? 17.805 -8.508 3.149 1 95.06 98 LEU A C 1
ATOM 825 O O . LEU A 1 98 ? 17.625 -8.114 4.303 1 95.06 98 LEU A O 1
ATOM 829 N N . PHE A 1 99 ? 18.402 -7.834 2.231 1 95.2 99 PHE A N 1
ATOM 830 C CA . PHE A 1 99 ? 18.972 -6.52 2.507 1 95.2 99 PHE A CA 1
ATOM 831 C C . PHE A 1 99 ? 17.878 -5.521 2.865 1 95.2 99 PHE A C 1
ATOM 833 O O . PHE A 1 99 ? 17.998 -4.787 3.849 1 95.2 99 PHE A O 1
ATOM 840 N N . ASN A 1 100 ? 16.843 -5.464 2.142 1 96.81 100 ASN A N 1
ATOM 841 C CA . ASN A 1 100 ? 15.738 -4.551 2.414 1 96.81 100 ASN A CA 1
ATOM 842 C C . ASN A 1 100 ? 15.069 -4.862 3.75 1 96.81 100 ASN A C 1
ATOM 844 O O . ASN A 1 100 ? 14.796 -3.956 4.538 1 96.81 100 ASN A O 1
ATOM 848 N N . GLY A 1 101 ? 14.843 -6.132 3.943 1 96.64 101 GLY A N 1
ATOM 849 C CA . GLY A 1 101 ? 14.175 -6.518 5.176 1 96.64 101 GLY A CA 1
ATOM 850 C C . GLY A 1 101 ? 14.984 -6.197 6.419 1 96.64 101 GLY A C 1
ATOM 851 O O . GLY A 1 101 ? 14.499 -5.51 7.321 1 96.64 101 GLY A O 1
ATOM 852 N N . ALA A 1 102 ? 16.197 -6.576 6.458 1 95.31 102 ALA A N 1
ATOM 853 C CA . ALA A 1 102 ? 17.006 -6.505 7.672 1 95.31 102 ALA A CA 1
ATOM 854 C C . ALA A 1 102 ? 17.588 -5.108 7.862 1 95.31 102 ALA A C 1
ATOM 856 O O . ALA A 1 102 ? 17.522 -4.545 8.957 1 95.31 102 ALA A O 1
ATOM 857 N N . ILE A 1 103 ? 18.035 -4.537 6.822 1 95.74 103 ILE A N 1
ATOM 858 C CA . ILE A 1 103 ? 18.818 -3.314 6.963 1 95.74 103 ILE A CA 1
ATOM 859 C C . ILE A 1 103 ? 17.92 -2.098 6.749 1 95.74 103 ILE A C 1
ATOM 861 O O . ILE A 1 103 ? 17.827 -1.227 7.617 1 95.74 103 ILE A O 1
ATOM 865 N N . ILE A 1 104 ? 17.191 -2.083 5.724 1 96.05 104 ILE A N 1
ATOM 866 C CA . ILE A 1 104 ? 16.469 -0.868 5.365 1 96.05 104 ILE A CA 1
ATOM 867 C C . ILE A 1 104 ? 15.183 -0.771 6.182 1 96.05 104 ILE A C 1
ATOM 869 O O . ILE A 1 104 ? 14.992 0.182 6.94 1 96.05 104 ILE A O 1
ATOM 873 N N . HIS A 1 105 ? 14.347 -1.779 6.123 1 97.24 105 HIS A N 1
ATOM 874 C CA . HIS A 1 105 ? 13.006 -1.683 6.69 1 97.24 105 HIS A CA 1
ATOM 875 C C . HIS A 1 105 ? 13.04 -1.811 8.209 1 97.24 105 HIS A C 1
ATOM 877 O O . HIS A 1 105 ? 12.506 -0.956 8.92 1 97.24 105 HIS A O 1
ATOM 883 N N . ILE A 1 106 ? 13.699 -2.772 8.707 1 95.96 106 ILE A N 1
ATOM 884 C CA . ILE A 1 106 ? 13.658 -3.001 10.147 1 95.96 106 ILE A CA 1
ATOM 885 C C . ILE A 1 106 ? 14.629 -2.054 10.848 1 95.96 106 ILE A C 1
ATOM 887 O O . ILE A 1 106 ? 14.254 -1.361 11.796 1 95.96 106 ILE A O 1
ATOM 891 N N . THR A 1 107 ? 15.838 -1.915 10.406 1 95.78 107 THR A N 1
ATOM 892 C CA . THR A 1 107 ? 16.868 -1.183 11.135 1 95.78 107 THR A CA 1
ATOM 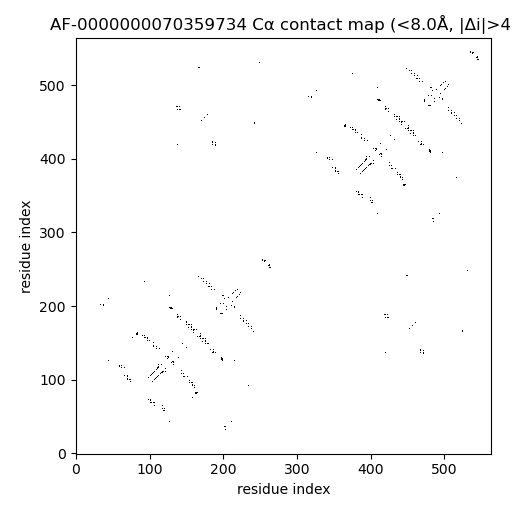893 C C . THR A 1 107 ? 16.782 0.311 10.839 1 95.78 107 THR A C 1
ATOM 895 O O . THR A 1 107 ? 16.55 1.116 11.744 1 95.78 107 THR A O 1
ATOM 898 N N . TRP A 1 108 ? 16.906 0.668 9.58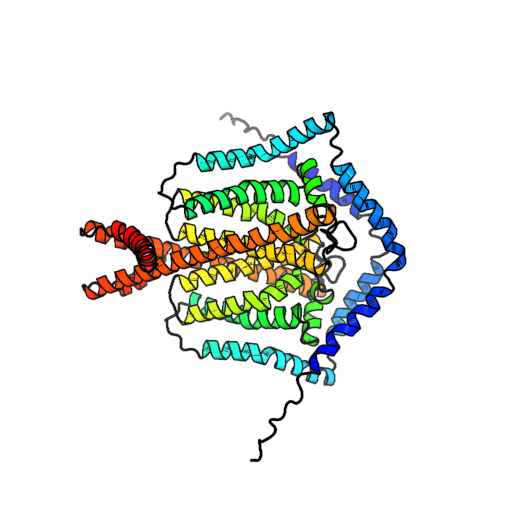5 1 95.81 108 TRP A N 1
ATOM 899 C CA . TRP A 1 108 ? 17.026 2.084 9.254 1 95.81 108 TRP A CA 1
ATOM 900 C C . TRP A 1 108 ? 15.67 2.778 9.329 1 95.81 108 TRP A C 1
ATOM 902 O O . TRP A 1 108 ? 15.509 3.766 10.049 1 95.81 108 TRP A O 1
ATOM 912 N N . ASP A 1 109 ? 14.698 2.265 8.701 1 96.12 109 ASP A N 1
ATOM 913 C CA . ASP A 1 109 ? 13.386 2.906 8.71 1 96.12 109 ASP A CA 1
ATOM 914 C C . ASP A 1 109 ? 12.639 2.609 10.009 1 96.12 109 ASP A C 1
ATOM 916 O O . ASP A 1 109 ? 11.89 3.452 10.506 1 96.12 109 ASP A O 1
ATOM 920 N N . GLY A 1 110 ? 12.849 1.42 10.482 1 95.83 110 GLY A N 1
ATOM 921 C CA . GLY A 1 110 ? 12.147 1.02 11.691 1 95.83 110 GLY A CA 1
ATOM 922 C C . GLY A 1 110 ? 12.769 1.581 12.956 1 95.83 110 GLY A C 1
ATOM 923 O O . GLY A 1 110 ? 12.273 2.561 13.516 1 95.83 110 GLY A O 1
ATOM 924 N N . PHE A 1 111 ? 13.902 1.139 13.347 1 95.71 111 PHE A N 1
ATOM 925 C CA . PHE A 1 111 ? 14.52 1.514 14.613 1 95.71 111 PHE A CA 1
ATOM 926 C C . PHE A 1 111 ? 14.99 2.964 14.578 1 95.71 111 PHE A C 1
ATOM 928 O O . PHE A 1 111 ? 14.8 3.707 15.543 1 95.71 111 PHE A O 1
ATOM 935 N N . VAL A 1 112 ? 15.525 3.379 13.504 1 95.41 112 VAL A N 1
ATOM 936 C CA . VAL A 1 112 ? 16.039 4.743 13.43 1 95.41 112 VAL A CA 1
ATOM 937 C C . VAL A 1 112 ? 14.91 5.702 13.062 1 95.41 112 VAL A C 1
ATOM 939 O O . VAL A 1 112 ? 14.695 6.708 13.743 1 95.41 112 VAL A O 1
ATOM 942 N N . GLY A 1 113 ? 14.163 5.408 12.047 1 94.67 113 GLY A N 1
ATOM 943 C CA . GLY A 1 113 ? 13.134 6.302 11.542 1 94.67 113 GLY A CA 1
ATOM 944 C C . GLY A 1 113 ? 11.901 6.351 12.424 1 94.67 113 GLY A C 1
ATOM 945 O O . GLY A 1 113 ? 11.469 7.429 12.838 1 94.67 113 GLY A O 1
ATOM 946 N N . ALA A 1 114 ? 11.392 5.232 12.74 1 94.59 114 ALA A N 1
ATOM 947 C CA . ALA A 1 114 ? 10.128 5.158 13.468 1 94.59 114 ALA A CA 1
ATOM 948 C C . ALA A 1 114 ? 10.348 5.326 14.968 1 94.59 114 ALA A C 1
ATOM 950 O O . ALA A 1 114 ? 9.646 6.101 15.622 1 94.59 114 ALA A O 1
ATOM 951 N N . LEU A 1 115 ? 11.368 4.639 15.514 1 94.69 115 LEU A N 1
ATOM 952 C CA . LEU A 1 115 ? 11.52 4.575 16.964 1 94.69 115 LEU A CA 1
ATOM 953 C C . LEU A 1 115 ? 12.565 5.576 17.445 1 94.69 115 LEU A C 1
ATOM 955 O O . LEU A 1 115 ? 12.773 5.731 18.651 1 94.69 115 LEU A O 1
ATOM 959 N N . HIS A 1 116 ? 13.224 6.214 16.512 1 94.49 116 HIS A N 1
ATOM 960 C CA . HIS A 1 116 ? 14.226 7.224 16.831 1 94.49 116 HIS A CA 1
ATOM 961 C C . HIS A 1 116 ? 15.297 6.664 17.761 1 94.49 116 HIS A C 1
ATOM 963 O O . HIS A 1 116 ? 15.677 7.313 18.738 1 94.49 116 HIS A O 1
ATOM 969 N N . GLN A 1 117 ? 15.609 5.417 17.24 1 90.93 117 GLN A N 1
ATOM 970 C CA . GLN A 1 117 ? 16.709 4.775 17.952 1 90.93 117 GLN A CA 1
ATOM 971 C C . GLN A 1 117 ? 18.039 5.018 17.244 1 90.93 117 GLN A C 1
ATOM 973 O O . GLN A 1 117 ? 18.117 4.944 16.016 1 90.93 117 GLN A O 1
ATOM 978 N N . CYS A 1 118 ? 19.069 5.532 17.86 1 92.82 118 CYS A N 1
ATOM 979 C CA . CYS A 1 118 ? 20.413 5.787 17.355 1 92.82 118 CYS A CA 1
ATOM 980 C C . CYS A 1 118 ? 20.545 7.221 16.856 1 92.82 118 CYS A C 1
ATOM 982 O O . CYS A 1 118 ? 20.265 7.506 15.691 1 92.82 118 CYS A O 1
ATOM 984 N N . ASP A 1 119 ? 21.015 8.027 17.524 1 91.67 119 ASP A N 1
ATOM 985 C CA . ASP A 1 119 ? 21.04 9.469 17.302 1 91.67 119 ASP A CA 1
ATOM 986 C C . ASP A 1 119 ? 21.901 9.823 16.091 1 91.67 119 ASP A C 1
ATOM 988 O O . ASP A 1 119 ? 21.502 10.637 15.255 1 91.67 119 ASP A O 1
ATOM 992 N N . PRO A 1 120 ? 23.043 9.156 15.968 1 91.58 120 PRO A N 1
ATOM 993 C CA . PRO A 1 120 ? 23.884 9.532 14.829 1 91.58 120 PRO A CA 1
ATOM 994 C C . PRO A 1 120 ? 23.213 9.26 13.485 1 91.58 120 PRO A C 1
ATOM 996 O O . PRO A 1 120 ? 23.297 10.084 12.57 1 91.58 120 PRO A O 1
ATOM 999 N N . LEU A 1 121 ? 22.538 8.188 13.423 1 92.63 121 LEU A N 1
ATOM 1000 C CA . LEU A 1 121 ? 21.887 7.856 12.16 1 92.63 121 LEU A CA 1
ATOM 1001 C C . LEU A 1 121 ? 20.626 8.692 11.963 1 92.63 121 LEU A C 1
ATOM 1003 O O . LEU A 1 121 ? 20.282 9.046 10.833 1 92.63 121 LEU A O 1
ATOM 1007 N N . LEU A 1 122 ? 19.987 8.963 13.037 1 93.47 122 LEU A N 1
ATOM 1008 C CA . LEU A 1 122 ? 18.81 9.819 12.94 1 93.47 122 LEU A CA 1
ATOM 1009 C C . LEU A 1 122 ? 19.185 11.202 12.42 1 93.47 122 LEU A C 1
ATOM 1011 O O . LEU A 1 122 ? 18.426 11.812 11.664 1 93.47 122 LEU A O 1
ATOM 1015 N N . ARG A 1 123 ? 20.325 11.667 12.8 1 92.46 123 ARG A N 1
ATOM 1016 C CA . ARG A 1 123 ? 20.812 12.952 12.312 1 92.46 123 ARG A CA 1
ATOM 1017 C C . ARG A 1 123 ? 21.026 12.92 10.803 1 92.46 123 ARG A C 1
ATOM 1019 O O . ARG A 1 123 ? 20.673 13.87 10.1 1 92.46 123 ARG A O 1
ATOM 1026 N N . VAL A 1 124 ? 21.575 11.802 10.357 1 88.78 124 VAL A N 1
ATOM 1027 C CA . VAL A 1 124 ? 21.803 11.644 8.924 1 88.78 124 VAL A CA 1
ATOM 1028 C C . VAL A 1 124 ? 20.465 11.569 8.192 1 88.78 124 VAL A C 1
ATOM 1030 O O . VAL A 1 124 ? 20.281 12.212 7.156 1 88.78 124 VAL A O 1
ATOM 1033 N N . TYR A 1 125 ? 19.495 10.885 8.757 1 91.07 125 TYR A N 1
ATOM 1034 C CA . TYR A 1 125 ? 18.157 10.774 8.187 1 91.07 125 TYR A CA 1
ATOM 1035 C C . TYR A 1 125 ? 17.483 12.139 8.11 1 91.07 125 TYR A C 1
ATOM 1037 O O . TYR A 1 125 ? 16.844 12.467 7.107 1 91.07 125 TYR A O 1
ATOM 1045 N N . SER A 1 126 ? 17.679 12.849 9.115 1 91.79 126 SER A N 1
ATOM 1046 C CA . SER A 1 126 ? 17.027 14.151 9.205 1 91.79 126 SER A CA 1
ATOM 1047 C C . SER A 1 126 ? 17.63 15.141 8.215 1 91.79 126 SER A C 1
ATOM 1049 O O . SER A 1 126 ? 16.934 16.025 7.71 1 91.79 126 SER A O 1
ATOM 1051 N N . LEU A 1 127 ? 18.936 14.887 7.963 1 90.06 127 LEU A N 1
ATOM 1052 C CA . LEU A 1 127 ? 19.602 15.727 6.974 1 90.06 127 LEU A CA 1
ATOM 1053 C C . LEU A 1 127 ? 19.098 15.415 5.568 1 90.06 127 LEU A C 1
ATOM 1055 O O . LEU A 1 127 ? 18.922 16.323 4.752 1 90.06 127 LEU A O 1
ATOM 1059 N N . MET A 1 128 ? 18.839 14.149 5.382 1 91.71 128 MET A N 1
ATOM 1060 C CA . MET A 1 128 ? 18.376 13.713 4.067 1 91.71 128 MET A CA 1
ATOM 1061 C C . MET A 1 128 ? 16.902 14.051 3.87 1 91.71 128 MET A C 1
ATOM 1063 O O . MET A 1 128 ? 16.477 14.369 2.758 1 91.71 128 MET A O 1
ATOM 1067 N N . ASP A 1 129 ? 16.164 13.999 4.942 1 94.47 129 ASP A N 1
ATOM 1068 C CA . ASP A 1 129 ? 14.719 14.207 4.916 1 94.47 129 ASP A CA 1
ATOM 1069 C C . ASP A 1 129 ? 14.209 14.687 6.273 1 94.47 129 ASP A C 1
ATOM 1071 O O . ASP A 1 129 ? 14.092 13.897 7.213 1 94.47 129 ASP A O 1
ATOM 1075 N N . ASN A 1 130 ? 13.85 15.979 6.344 1 94.27 130 ASN A N 1
ATOM 1076 C CA . ASN A 1 130 ? 13.439 16.633 7.581 1 94.27 130 ASN A CA 1
ATOM 1077 C C . ASN A 1 130 ? 12.177 15.998 8.158 1 94.27 130 ASN A C 1
ATOM 1079 O O . ASN A 1 130 ? 11.86 16.193 9.333 1 94.27 130 ASN A O 1
ATOM 1083 N N . ARG A 1 131 ? 11.482 15.23 7.38 1 94.82 131 ARG A N 1
ATOM 1084 C CA . ARG A 1 131 ? 10.231 14.632 7.835 1 94.82 131 ARG A CA 1
ATOM 1085 C C . ARG A 1 131 ? 10.482 13.611 8.94 1 94.82 131 ARG A C 1
ATOM 1087 O O . ARG A 1 131 ? 9.607 13.36 9.771 1 94.82 131 ARG A O 1
ATOM 1094 N N . TYR A 1 132 ? 11.653 13.046 8.962 1 94.4 132 TYR A N 1
ATOM 1095 C CA . TYR A 1 132 ? 12.001 12.125 10.038 1 94.4 132 TYR A CA 1
ATOM 1096 C C . TYR A 1 132 ? 12.176 12.868 11.357 1 94.4 132 TYR A C 1
ATOM 1098 O O . TYR A 1 132 ? 11.793 12.366 12.416 1 94.4 132 TYR A O 1
ATOM 1106 N N . LYS A 1 133 ? 12.687 14.061 11.242 1 92.02 133 LYS A N 1
ATOM 1107 C CA . LYS A 1 133 ? 12.911 14.871 12.436 1 92.02 133 LYS A CA 1
ATOM 1108 C C . LYS A 1 133 ? 11.591 15.375 13.013 1 92.02 133 LYS A C 1
ATOM 1110 O O . LYS A 1 133 ? 11.367 15.298 14.223 1 92.02 133 LYS A O 1
ATOM 1115 N N . VAL A 1 134 ? 10.69 15.827 12.176 1 92.07 134 VAL A N 1
ATOM 1116 C CA . VAL A 1 134 ? 9.468 16.471 12.645 1 92.07 134 VAL A CA 1
ATOM 1117 C C . VAL A 1 134 ? 8.375 15.423 12.844 1 92.07 134 VAL A C 1
ATOM 1119 O O . VAL A 1 134 ? 7.232 15.762 13.16 1 92.07 134 VAL A O 1
ATOM 1122 N N . LYS A 1 135 ? 8.683 14.117 12.549 1 91.87 135 LYS A N 1
ATOM 1123 C CA . LYS A 1 135 ? 7.759 13.005 12.747 1 91.87 135 LYS A CA 1
ATOM 1124 C C . LYS A 1 135 ? 6.485 13.195 11.929 1 91.87 135 LYS A C 1
ATOM 1126 O O . LYS A 1 135 ? 5.378 13.096 12.462 1 91.87 135 LYS A O 1
ATOM 1131 N N . GLU A 1 136 ? 6.756 13.477 10.682 1 94.14 136 GLU A N 1
ATOM 1132 C CA . GLU A 1 136 ? 5.645 13.625 9.747 1 94.14 136 GLU A CA 1
ATOM 1133 C C . GLU A 1 136 ? 4.825 12.341 9.657 1 94.14 136 GLU A C 1
ATOM 1135 O O . GLU A 1 136 ? 5.38 11.241 9.663 1 94.14 136 GLU A O 1
ATOM 1140 N N . ASN A 1 137 ? 3.517 12.443 9.545 1 93.78 137 ASN A N 1
ATOM 1141 C CA . ASN A 1 137 ? 2.596 11.322 9.701 1 93.78 137 ASN A CA 1
ATOM 1142 C C . ASN A 1 137 ? 2.822 10.258 8.631 1 93.78 137 ASN A C 1
ATOM 1144 O O . ASN A 1 137 ? 2.873 9.065 8.937 1 93.78 137 ASN A O 1
ATOM 1148 N N . ALA A 1 138 ? 2.905 10.665 7.409 1 94.03 138 ALA A N 1
ATOM 1149 C CA . ALA A 1 138 ? 3.036 9.7 6.32 1 94.03 138 ALA A CA 1
ATOM 1150 C C . ALA A 1 138 ? 4.31 8.874 6.47 1 94.03 138 ALA A C 1
ATOM 1152 O O . ALA A 1 138 ? 4.279 7.647 6.354 1 94.03 138 ALA A O 1
ATOM 1153 N N . VAL A 1 139 ? 5.396 9.557 6.736 1 95.57 139 VAL A N 1
ATOM 1154 C CA . VAL A 1 139 ? 6.688 8.893 6.877 1 95.57 139 VAL A CA 1
ATOM 1155 C C . VAL A 1 139 ? 6.674 7.993 8.111 1 95.57 139 VAL A C 1
ATOM 1157 O O . VAL A 1 139 ? 7.212 6.883 8.083 1 95.57 139 VAL A O 1
ATOM 1160 N N . ARG A 1 140 ? 6.065 8.468 9.142 1 95.52 140 ARG A N 1
ATOM 1161 C CA . ARG A 1 140 ? 5.976 7.656 10.352 1 95.52 140 ARG A CA 1
ATOM 1162 C C . ARG A 1 140 ? 5.114 6.42 10.119 1 95.52 140 ARG A C 1
ATOM 1164 O O . ARG A 1 140 ? 5.444 5.329 10.59 1 95.52 140 ARG A O 1
ATOM 1171 N N . ALA A 1 141 ? 3.999 6.62 9.463 1 96.62 141 ALA A N 1
ATOM 1172 C CA . ALA A 1 141 ? 3.136 5.487 9.138 1 96.62 141 ALA A CA 1
ATOM 1173 C C . ALA A 1 141 ? 3.895 4.43 8.34 1 96.62 141 ALA A C 1
ATOM 1175 O O . ALA A 1 141 ? 3.81 3.237 8.64 1 96.62 141 ALA A O 1
ATOM 1176 N N . ILE A 1 142 ? 4.636 4.822 7.364 1 97.59 142 ILE A N 1
ATOM 1177 C CA . ILE A 1 142 ? 5.404 3.929 6.503 1 97.59 142 ILE A CA 1
ATOM 1178 C C . ILE A 1 142 ? 6.482 3.223 7.322 1 97.59 142 ILE A C 1
ATOM 1180 O O . ILE A 1 142 ? 6.638 2.003 7.235 1 97.59 142 ILE A O 1
ATOM 1184 N N . SER A 1 143 ? 7.177 3.985 8.144 1 97.54 143 SER A N 1
ATOM 1185 C CA . SER A 1 143 ? 8.283 3.44 8.926 1 97.54 143 SER A CA 1
ATOM 1186 C C . SER A 1 143 ? 7.795 2.386 9.914 1 97.54 143 SER A C 1
ATOM 1188 O O . SER A 1 143 ? 8.451 1.361 10.11 1 97.54 143 SER A O 1
ATOM 1190 N N . PHE A 1 144 ? 6.685 2.602 10.509 1 96.95 144 PHE A N 1
ATOM 1191 C CA . PHE A 1 144 ? 6.139 1.623 11.442 1 96.95 144 PHE A CA 1
ATOM 1192 C C . PHE A 1 144 ? 5.69 0.366 10.706 1 96.95 144 PHE A C 1
ATOM 1194 O O . PHE A 1 144 ? 5.89 -0.749 11.191 1 96.95 144 PHE A O 1
ATOM 1201 N N . CYS A 1 145 ? 5.028 0.56 9.577 1 97.38 145 CYS A N 1
ATOM 1202 C CA . CYS A 1 145 ? 4.627 -0.602 8.793 1 97.38 145 CYS A CA 1
ATOM 1203 C C . CYS A 1 145 ? 5.845 -1.391 8.326 1 97.38 145 CYS A C 1
ATOM 1205 O O . CYS A 1 145 ? 5.806 -2.621 8.262 1 97.38 145 CYS A O 1
ATOM 1207 N N . GLU A 1 146 ? 6.892 -0.682 7.958 1 97.52 146 GLU A N 1
ATOM 1208 C CA . GLU A 1 146 ? 8.123 -1.34 7.532 1 97.52 146 GLU A CA 1
ATOM 1209 C C . GLU A 1 146 ? 8.74 -2.148 8.671 1 97.52 146 GLU A C 1
ATOM 1211 O O . GLU A 1 146 ? 9.245 -3.251 8.455 1 97.52 146 GLU A O 1
ATOM 1216 N N . LEU A 1 147 ? 8.649 -1.619 9.809 1 96.89 147 LEU A N 1
ATOM 1217 C CA . LEU A 1 147 ? 9.234 -2.278 10.972 1 96.89 147 LEU A CA 1
ATOM 1218 C C . LEU A 1 147 ? 8.469 -3.551 11.317 1 96.89 147 LEU A C 1
ATOM 1220 O O . LEU A 1 147 ? 9.072 -4.609 11.513 1 96.89 147 LEU A O 1
ATOM 1224 N N . PHE A 1 148 ? 7.156 -3.55 11.234 1 96.35 148 PHE A N 1
ATOM 1225 C CA . PHE A 1 148 ? 6.389 -4.629 11.846 1 96.35 148 PHE A CA 1
ATOM 1226 C C . PHE A 1 148 ? 5.831 -5.567 10.783 1 96.35 148 PHE A C 1
ATOM 1228 O O . PHE A 1 148 ? 5.477 -6.71 11.08 1 96.35 148 PHE A O 1
ATOM 1235 N N . LEU A 1 149 ? 5.732 -5.057 9.628 1 96.5 149 LEU A N 1
ATOM 1236 C CA . LEU A 1 149 ? 5.067 -5.885 8.628 1 96.5 149 LEU A CA 1
ATOM 1237 C C . LEU A 1 149 ? 5.965 -6.097 7.414 1 96.5 149 LEU A C 1
ATOM 1239 O O . LEU A 1 149 ? 6.344 -7.23 7.107 1 96.5 149 LEU A O 1
ATOM 1243 N N . HIS A 1 150 ? 6.4 -5.002 6.798 1 97.91 150 HIS A N 1
ATOM 1244 C CA . HIS A 1 150 ? 7.13 -5.111 5.54 1 97.91 150 HIS A CA 1
ATOM 1245 C C . HIS A 1 150 ? 8.486 -5.777 5.744 1 97.91 150 HIS A C 1
ATOM 1247 O O . HIS A 1 150 ? 8.916 -6.585 4.917 1 97.91 150 HIS A O 1
ATOM 1253 N N . GLY A 1 151 ? 9.232 -5.398 6.776 1 96.62 151 GLY A N 1
ATOM 1254 C CA . GLY A 1 151 ? 10.509 -6.028 7.072 1 96.62 151 GLY A CA 1
ATOM 1255 C C . GLY A 1 151 ? 10.407 -7.532 7.238 1 96.62 151 GLY A C 1
ATOM 1256 O O . GLY A 1 151 ? 11.046 -8.288 6.503 1 96.62 151 GLY A O 1
ATOM 1257 N N . PRO A 1 152 ? 9.578 -7.984 8.153 1 94.86 152 PRO A N 1
ATOM 1258 C CA . PRO A 1 152 ? 9.383 -9.425 8.329 1 94.86 152 PRO A CA 1
ATOM 1259 C C . PRO A 1 152 ? 8.919 -10.118 7.05 1 94.86 152 PRO A C 1
ATOM 1261 O O . PRO A 1 152 ? 9.334 -11.246 6.769 1 94.86 152 PRO A O 1
ATOM 1264 N N . LEU A 1 153 ? 8.058 -9.448 6.364 1 97.07 153 LEU A N 1
ATOM 1265 C CA . LEU A 1 153 ? 7.569 -10.006 5.108 1 97.07 153 LEU A CA 1
ATOM 1266 C C . LEU A 1 153 ? 8.716 -10.22 4.126 1 97.07 153 LEU A C 1
ATOM 1268 O O . LEU A 1 153 ? 8.768 -11.242 3.438 1 97.07 153 LEU A O 1
ATOM 1272 N N . CYS A 1 154 ? 9.635 -9.273 4.054 1 96.98 154 CYS A N 1
ATOM 1273 C CA . CYS A 1 154 ? 10.798 -9.392 3.182 1 96.98 154 CYS A CA 1
ATOM 1274 C C . CYS A 1 154 ? 11.7 -10.536 3.628 1 96.98 154 CYS A C 1
ATOM 1276 O O . CYS A 1 154 ? 12.212 -11.288 2.798 1 96.98 154 CYS A O 1
ATOM 1278 N N . LEU A 1 155 ? 11.914 -10.674 4.879 1 93.95 155 LEU A N 1
ATOM 1279 C CA . LEU A 1 155 ? 12.757 -11.749 5.391 1 93.95 155 LEU A CA 1
ATOM 1280 C C . LEU A 1 155 ? 12.139 -13.112 5.098 1 93.95 155 LEU A C 1
ATOM 1282 O O . LEU A 1 155 ? 12.847 -14.058 4.748 1 93.95 155 LEU A O 1
ATOM 1286 N N . TYR A 1 156 ? 10.837 -13.185 5.289 1 93.45 156 TYR A N 1
ATOM 1287 C CA . TYR A 1 156 ? 10.15 -14.432 4.97 1 93.45 156 TYR A CA 1
ATOM 1288 C C . TYR A 1 156 ? 10.254 -14.746 3.482 1 93.45 156 TYR A C 1
ATOM 1290 O O . TYR A 1 156 ? 10.454 -15.901 3.098 1 93.45 156 TYR A O 1
ATOM 1298 N N . THR A 1 157 ? 10.111 -13.72 2.646 1 95.41 157 THR A N 1
ATOM 1299 C CA . THR A 1 157 ? 10.247 -13.899 1.205 1 95.41 157 THR A CA 1
ATOM 1300 C C . THR A 1 157 ? 11.649 -14.384 0.85 1 95.41 157 THR A C 1
ATOM 1302 O O . THR A 1 157 ? 11.81 -15.282 0.02 1 95.41 157 THR A O 1
ATOM 1305 N N . ALA A 1 158 ? 12.656 -13.771 1.471 1 94.26 158 ALA A N 1
ATOM 1306 C CA . ALA A 1 158 ? 14.032 -14.209 1.248 1 94.26 158 ALA A CA 1
ATOM 1307 C C . ALA A 1 158 ? 14.203 -15.682 1.608 1 94.26 158 ALA A C 1
ATOM 1309 O O . ALA A 1 158 ? 14.831 -16.44 0.865 1 94.26 158 ALA A O 1
ATOM 1310 N N . ARG A 1 159 ? 13.597 -16.077 2.679 1 91.05 159 ARG A N 1
ATOM 1311 C CA . ARG A 1 159 ? 13.677 -17.473 3.096 1 91.05 159 ARG A CA 1
ATOM 1312 C C . ARG A 1 159 ? 13.041 -18.392 2.058 1 91.05 159 ARG A C 1
ATOM 1314 O O . ARG A 1 159 ? 13.533 -19.496 1.814 1 91.05 159 ARG A O 1
ATOM 1321 N N . LEU A 1 160 ? 11.989 -17.969 1.46 1 91.56 160 LEU A N 1
ATOM 1322 C CA . LEU A 1 160 ? 11.302 -18.782 0.463 1 91.56 160 LEU A CA 1
ATOM 1323 C C . LEU A 1 160 ? 12.159 -18.95 -0.787 1 91.56 160 LEU A C 1
ATOM 1325 O O . LEU A 1 160 ? 12.099 -19.987 -1.451 1 91.56 160 LEU A O 1
ATOM 1329 N N . PHE A 1 161 ? 12.969 -17.979 -1.077 1 91.69 161 PHE A N 1
ATOM 1330 C CA . PHE A 1 161 ? 13.862 -18.096 -2.223 1 91.69 161 PHE A CA 1
ATOM 1331 C C . PHE A 1 161 ? 14.935 -19.149 -1.968 1 91.69 161 PHE A C 1
ATOM 1333 O O . PHE A 1 161 ? 15.453 -19.754 -2.908 1 91.69 161 PHE A O 1
ATOM 1340 N N . LEU A 1 162 ? 15.192 -19.437 -0.712 1 88.29 162 LEU A N 1
ATOM 1341 C CA . LEU A 1 162 ? 16.184 -20.442 -0.348 1 88.29 162 LEU A CA 1
ATOM 1342 C C . LEU A 1 162 ? 15.558 -21.832 -0.302 1 88.29 162 LEU A C 1
ATOM 1344 O O . LEU A 1 162 ? 16.235 -22.831 -0.557 1 88.29 162 LEU A O 1
ATOM 1348 N N . SER A 1 163 ? 14.255 -21.873 -0.027 1 83.3 163 SER A N 1
ATOM 1349 C CA . SER A 1 163 ? 13.687 -23.156 0.376 1 83.3 163 SER A CA 1
ATOM 1350 C C . SER A 1 163 ? 12.708 -23.68 -0.67 1 83.3 163 SER A C 1
ATOM 1352 O O . SER A 1 163 ? 12.434 -24.881 -0.724 1 83.3 163 SER A O 1
ATOM 1354 N N . SER A 1 164 ? 12.103 -22.898 -1.355 1 74.35 164 SER A N 1
ATOM 1355 C CA . SER A 1 164 ? 11.007 -23.369 -2.195 1 74.35 164 SER A CA 1
ATOM 1356 C C . SER A 1 164 ? 10.98 -22.637 -3.532 1 74.35 164 SER A C 1
ATOM 1358 O O . SER A 1 164 ? 11.418 -21.488 -3.626 1 74.35 164 SER A O 1
ATOM 1360 N N . ARG A 1 165 ? 10.712 -23.641 -4.553 1 73.06 165 ARG A N 1
ATOM 1361 C CA . ARG A 1 165 ? 10.348 -23.065 -5.843 1 73.06 165 ARG A CA 1
ATOM 1362 C C . ARG A 1 165 ? 8.85 -23.194 -6.098 1 73.06 165 ARG A C 1
ATOM 1364 O O . ARG A 1 165 ? 8.264 -24.253 -5.862 1 73.06 165 ARG A O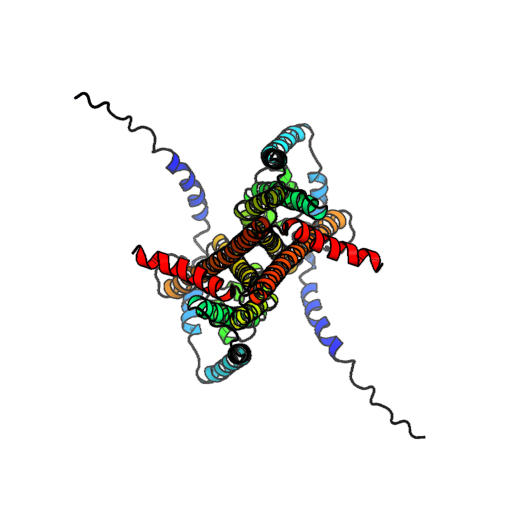 1
ATOM 1371 N N . GLY A 1 166 ? 8.031 -22.173 -5.721 1 78.87 166 GLY A N 1
ATOM 1372 C CA . GLY A 1 166 ? 6.612 -22.382 -5.96 1 78.87 166 GLY A CA 1
ATOM 1373 C C . GLY A 1 166 ? 5.799 -21.103 -5.883 1 78.87 166 GLY A C 1
ATOM 1374 O O . GLY A 1 166 ? 6.357 -20.004 -5.909 1 78.87 166 GLY A O 1
ATOM 1375 N N . LEU A 1 167 ? 4.582 -21.4 -5.893 1 86.97 167 LEU A N 1
ATOM 1376 C CA . LEU A 1 167 ? 3.617 -20.308 -5.973 1 86.97 167 LEU A CA 1
ATOM 1377 C C . LEU A 1 167 ? 3.652 -19.458 -4.708 1 86.97 167 LEU A C 1
ATOM 1379 O O . LEU A 1 167 ? 3.435 -18.245 -4.763 1 86.97 167 LEU A O 1
ATOM 1383 N N . LYS A 1 168 ? 4.058 -20.131 -3.619 1 88.9 168 LYS A N 1
ATOM 1384 C CA . LYS A 1 168 ? 4.141 -19.4 -2.358 1 88.9 168 LYS A CA 1
ATOM 1385 C C . LYS A 1 168 ? 5.196 -18.3 -2.429 1 88.9 168 LYS A C 1
ATOM 1387 O O . LYS A 1 168 ? 4.953 -17.17 -2.001 1 88.9 168 LYS A O 1
ATOM 1392 N N . ARG A 1 169 ? 6.366 -18.629 -2.926 1 92.82 169 ARG A N 1
ATOM 1393 C CA . ARG A 1 169 ? 7.445 -17.659 -3.088 1 92.82 169 ARG A CA 1
ATOM 1394 C C . ARG A 1 169 ? 7.002 -16.488 -3.959 1 92.82 169 ARG A C 1
ATOM 1396 O O . ARG A 1 169 ? 7.25 -15.329 -3.623 1 92.82 169 ARG A O 1
ATOM 1403 N N . ASP A 1 170 ? 6.324 -16.802 -5.01 1 93.85 170 ASP A N 1
ATOM 1404 C CA . ASP A 1 170 ? 5.915 -15.778 -5.966 1 93.85 170 ASP A CA 1
ATOM 1405 C C . ASP A 1 170 ? 4.837 -14.873 -5.375 1 93.85 170 ASP A C 1
ATOM 1407 O O . ASP A 1 170 ? 4.841 -13.662 -5.605 1 93.85 170 ASP A O 1
ATOM 1411 N N . ILE A 1 171 ? 3.966 -15.431 -4.59 1 94.8 171 ILE A N 1
ATOM 1412 C CA . ILE A 1 171 ? 2.924 -14.638 -3.945 1 94.8 171 ILE A CA 1
ATOM 1413 C C . ILE A 1 171 ? 3.558 -13.652 -2.966 1 94.8 171 ILE A C 1
ATOM 1415 O O . ILE A 1 171 ? 3.224 -12.465 -2.968 1 94.8 171 ILE A O 1
ATOM 1419 N N . PHE A 1 172 ? 4.446 -14.156 -2.194 1 96.49 172 PHE A N 1
ATOM 1420 C CA . PHE A 1 172 ? 5.048 -13.291 -1.187 1 96.49 172 PHE A CA 1
ATOM 1421 C C . PHE A 1 172 ? 5.99 -12.281 -1.833 1 96.49 172 PHE A C 1
ATOM 1423 O O . PHE A 1 172 ? 6.144 -11.163 -1.338 1 96.49 172 PHE A O 1
ATOM 1430 N N . SER A 1 173 ? 6.595 -12.689 -2.947 1 97.23 173 SER A N 1
ATOM 1431 C CA . SER A 1 173 ? 7.361 -11.724 -3.729 1 97.23 173 SER A CA 1
ATOM 1432 C C . SER A 1 173 ? 6.47 -10.601 -4.248 1 97.23 173 SER A C 1
ATOM 1434 O O . SER A 1 173 ? 6.859 -9.431 -4.222 1 97.23 173 SER A O 1
ATOM 1436 N N . ILE A 1 174 ? 5.288 -10.926 -4.627 1 97.29 174 ILE A N 1
ATOM 1437 C CA . ILE A 1 174 ? 4.326 -9.94 -5.107 1 97.29 174 ILE A CA 1
ATOM 1438 C C . ILE A 1 174 ? 3.907 -9.026 -3.957 1 97.29 174 ILE A C 1
ATOM 1440 O O . ILE A 1 174 ? 3.926 -7.8 -4.092 1 97.29 174 ILE A O 1
ATOM 1444 N N . LEU A 1 175 ? 3.6 -9.582 -2.837 1 97.5 175 LEU A N 1
ATOM 1445 C CA . LEU A 1 175 ? 3.138 -8.806 -1.692 1 97.5 175 LEU A CA 1
ATOM 1446 C C . LEU A 1 175 ? 4.222 -7.843 -1.215 1 97.5 175 LEU A C 1
ATOM 1448 O O . LEU A 1 175 ? 3.952 -6.662 -0.989 1 97.5 175 LEU A O 1
ATOM 1452 N N . SER A 1 176 ? 5.392 -8.343 -1.136 1 98.03 176 SER A N 1
ATOM 1453 C CA . SER A 1 176 ? 6.497 -7.52 -0.658 1 98.03 176 SER A CA 1
ATOM 1454 C C . SER A 1 176 ? 6.819 -6.4 -1.642 1 98.03 176 SER A C 1
ATOM 1456 O O . SER A 1 176 ? 7.014 -5.251 -1.24 1 98.03 176 SER A O 1
ATOM 1458 N N . SER A 1 177 ? 6.854 -6.773 -2.869 1 98.34 177 SER A N 1
ATOM 1459 C CA . SER A 1 177 ? 7.19 -5.794 -3.898 1 98.34 177 SER A CA 1
ATOM 1460 C C . SER A 1 177 ? 6.079 -4.763 -4.064 1 98.34 177 SER A C 1
ATOM 1462 O O . SER A 1 177 ? 6.35 -3.579 -4.271 1 98.34 177 SER A O 1
ATOM 1464 N N . PHE A 1 178 ? 4.898 -5.207 -3.97 1 97.44 178 PHE A N 1
ATOM 1465 C CA . PHE A 1 178 ? 3.762 -4.302 -4.105 1 97.44 178 PHE A CA 1
ATOM 1466 C C . PHE A 1 178 ? 3.723 -3.305 -2.954 1 97.44 178 PHE A C 1
ATOM 1468 O O . PHE A 1 178 ? 3.448 -2.121 -3.16 1 97.44 178 PHE A O 1
ATOM 1475 N N . LEU A 1 179 ? 3.915 -3.806 -1.784 1 97.7 179 LEU A N 1
ATOM 1476 C CA . LEU A 1 179 ? 3.953 -2.929 -0.619 1 97.7 179 LEU A CA 1
ATOM 1477 C C . LEU A 1 179 ? 5.054 -1.883 -0.762 1 97.7 179 LEU A C 1
ATOM 1479 O O . LEU A 1 179 ? 4.854 -0.715 -0.421 1 97.7 179 LEU A O 1
ATOM 1483 N N . GLN A 1 180 ? 6.167 -2.297 -1.265 1 97.55 180 GLN A N 1
ATOM 1484 C CA . GLN A 1 180 ? 7.278 -1.379 -1.492 1 97.55 180 GLN A CA 1
ATOM 1485 C C . GLN A 1 180 ? 6.896 -0.287 -2.487 1 97.55 180 GLN A C 1
ATOM 1487 O O . GLN A 1 180 ? 7.229 0.884 -2.291 1 97.55 180 GLN A O 1
ATOM 1492 N N . LEU A 1 181 ? 6.236 -0.629 -3.494 1 97.33 181 LEU A N 1
ATOM 1493 C CA . LEU A 1 181 ? 5.8 0.321 -4.512 1 97.33 181 LEU A CA 1
ATOM 1494 C C . LEU A 1 181 ? 4.821 1.334 -3.927 1 97.33 181 LEU A C 1
ATOM 1496 O O . LEU A 1 181 ? 4.959 2.538 -4.153 1 97.33 181 LEU A O 1
ATOM 1500 N N . VAL A 1 182 ? 3.929 0.856 -3.192 1 97.08 182 VAL A N 1
ATOM 1501 C CA . VAL A 1 182 ? 2.877 1.703 -2.639 1 97.08 182 VAL A CA 1
ATOM 1502 C C . VAL A 1 182 ? 3.479 2.693 -1.644 1 97.08 182 VAL A C 1
ATOM 1504 O O . VAL A 1 182 ? 3.161 3.884 -1.674 1 97.08 182 VAL A O 1
ATOM 1507 N N . PHE A 1 183 ? 4.319 2.241 -0.811 1 97.6 183 PHE A N 1
ATOM 1508 C CA . PHE A 1 183 ? 4.918 3.105 0.2 1 97.6 183 PHE A CA 1
ATOM 1509 C C . PHE A 1 183 ? 5.836 4.137 -0.445 1 97.6 183 PHE A C 1
ATOM 1511 O O . PHE A 1 183 ? 5.905 5.282 0.006 1 97.6 183 PHE A O 1
ATOM 1518 N N . THR A 1 184 ? 6.572 3.685 -1.492 1 97.41 184 THR A N 1
ATOM 1519 C CA . THR A 1 184 ? 7.408 4.651 -2.197 1 97.41 184 THR A CA 1
ATOM 1520 C C . THR A 1 184 ? 6.551 5.728 -2.857 1 97.41 184 THR A C 1
ATOM 1522 O O . THR A 1 184 ? 6.905 6.908 -2.839 1 97.41 184 THR A O 1
ATOM 1525 N N . TYR A 1 185 ? 5.436 5.342 -3.366 1 97.36 185 TYR A N 1
ATOM 1526 C CA . TYR A 1 185 ? 4.504 6.284 -3.975 1 97.36 185 TYR A CA 1
ATOM 1527 C C . TYR A 1 185 ? 4.021 7.309 -2.956 1 97.36 185 TYR A C 1
ATOM 1529 O O . TYR A 1 185 ? 4.068 8.515 -3.209 1 97.36 185 TYR A O 1
ATOM 1537 N N . VAL A 1 186 ? 3.586 6.837 -1.791 1 97.06 186 VAL A N 1
ATOM 1538 C CA . VAL A 1 186 ? 3.069 7.741 -0.769 1 97.06 186 VAL A CA 1
ATOM 1539 C C . VAL A 1 186 ? 4.19 8.648 -0.266 1 97.06 186 VAL A C 1
ATOM 1541 O O . VAL A 1 186 ? 3.984 9.847 -0.066 1 97.06 186 VAL A O 1
ATOM 1544 N N . PHE A 1 187 ? 5.382 8.083 -0.148 1 97.03 187 PHE A N 1
ATOM 1545 C CA . PHE A 1 187 ? 6.549 8.799 0.353 1 97.03 187 PHE A CA 1
ATOM 1546 C C . PHE A 1 187 ? 6.917 9.951 -0.575 1 97.03 187 PHE A C 1
ATOM 1548 O O . PHE A 1 187 ? 7.137 11.076 -0.12 1 97.03 187 PHE A O 1
ATOM 1555 N N . VAL A 1 188 ? 6.943 9.678 -1.82 1 97.04 188 VAL A N 1
ATOM 1556 C CA . VAL A 1 188 ? 7.373 10.666 -2.804 1 97.04 188 VAL A CA 1
ATOM 1557 C C . VAL A 1 188 ? 6.248 11.666 -3.059 1 97.04 188 VAL A C 1
ATOM 1559 O O . VAL A 1 188 ? 6.495 12.866 -3.201 1 97.04 188 VAL A O 1
ATOM 1562 N N . TYR A 1 189 ? 5.029 11.211 -3.115 1 96.26 189 TYR A N 1
ATOM 1563 C CA . TYR A 1 189 ? 3.885 12.082 -3.359 1 96.26 189 TYR A CA 1
ATOM 1564 C C . TYR A 1 189 ? 3.764 13.141 -2.269 1 96.26 189 TYR A C 1
ATOM 1566 O O . TYR A 1 189 ? 3.506 14.311 -2.559 1 96.26 189 TYR A O 1
ATOM 1574 N N . ASP A 1 190 ? 3.896 12.694 -1.035 1 95.39 190 ASP A N 1
ATOM 1575 C CA . ASP A 1 190 ? 3.796 13.609 0.098 1 95.39 190 ASP A CA 1
ATOM 1576 C C . ASP A 1 190 ? 4.788 14.762 -0.037 1 95.39 190 ASP A C 1
ATOM 1578 O O . ASP A 1 190 ? 4.421 15.926 0.135 1 95.39 190 ASP A O 1
ATOM 1582 N N . GLU A 1 191 ? 5.97 14.42 -0.397 1 94.97 191 GLU A N 1
ATOM 1583 C CA . GLU A 1 191 ? 7.002 15.445 -0.513 1 94.97 191 GLU A CA 1
ATOM 1584 C C . GLU A 1 191 ? 6.786 16.31 -1.751 1 94.97 191 GLU A C 1
ATOM 1586 O O . GLU A 1 191 ? 7.034 17.517 -1.724 1 94.97 191 GLU A O 1
ATOM 1591 N N . TYR A 1 192 ? 6.361 15.717 -2.762 1 94.28 192 TYR A N 1
ATOM 1592 C CA . TYR A 1 192 ? 6.04 16.461 -3.975 1 94.28 192 TYR A CA 1
ATOM 1593 C C . TYR A 1 192 ? 4.974 17.515 -3.702 1 94.28 192 TYR A C 1
ATOM 1595 O O . TYR A 1 192 ? 5.088 18.655 -4.161 1 94.28 192 TYR A O 1
ATOM 1603 N N . MET A 1 193 ? 3.995 17.173 -2.908 1 93.79 193 MET A N 1
ATOM 1604 C CA . MET A 1 193 ? 2.902 18.088 -2.592 1 93.79 193 MET A CA 1
ATOM 1605 C C . MET A 1 193 ? 3.37 19.19 -1.648 1 93.79 193 MET A C 1
ATOM 1607 O O . MET A 1 193 ? 2.763 20.261 -1.586 1 93.79 193 MET A O 1
ATOM 1611 N N . ASN A 1 194 ? 4.45 18.922 -0.973 1 93.16 194 ASN A N 1
ATOM 1612 C CA . ASN A 1 194 ? 5.04 19.92 -0.087 1 93.16 194 ASN A CA 1
ATOM 1613 C C . ASN A 1 194 ? 6.106 20.744 -0.802 1 93.16 194 ASN A C 1
ATOM 1615 O O . ASN A 1 194 ? 6.901 21.432 -0.158 1 93.16 194 ASN A O 1
ATOM 1619 N N . ASN A 1 195 ? 6.184 20.591 -2.1 1 92.19 195 ASN A N 1
ATOM 1620 C CA . ASN A 1 195 ? 7.115 21.349 -2.93 1 92.19 195 ASN A CA 1
ATOM 1621 C C . ASN A 1 195 ? 8.565 21.066 -2.546 1 92.19 195 ASN A C 1
ATOM 1623 O O . ASN A 1 195 ? 9.407 21.966 -2.58 1 92.19 195 ASN A O 1
ATOM 1627 N N . PHE A 1 196 ? 8.844 19.897 -1.929 1 93.55 196 PHE A N 1
ATOM 1628 C CA . PHE A 1 196 ? 10.172 19.37 -1.638 1 93.55 196 PHE A CA 1
ATOM 1629 C C . PHE A 1 196 ? 10.851 20.185 -0.544 1 93.55 196 PHE A C 1
ATOM 1631 O O . PHE A 1 196 ? 12.08 20.257 -0.488 1 93.55 196 PHE A O 1
ATOM 1638 N N . VAL A 1 197 ? 10.134 20.801 0.332 1 92.03 197 VAL A N 1
ATOM 1639 C CA . VAL A 1 197 ? 10.667 21.691 1.358 1 92.03 197 VAL A CA 1
ATOM 1640 C C . VAL A 1 197 ? 11.486 20.887 2.365 1 92.03 197 VAL A C 1
ATOM 1642 O O . VAL A 1 197 ? 12.436 21.406 2.957 1 92.03 197 VAL A O 1
ATOM 1645 N N . ASN A 1 198 ? 11.215 19.594 2.437 1 93.54 198 ASN A N 1
ATOM 1646 C CA . ASN A 1 198 ? 11.849 18.805 3.488 1 93.54 198 ASN A CA 1
ATOM 1647 C C . ASN A 1 198 ? 13.138 18.151 2.999 1 93.54 198 ASN A C 1
ATOM 1649 O O . ASN A 1 198 ? 13.938 17.668 3.802 1 93.54 198 ASN A O 1
ATOM 1653 N N . VAL A 1 199 ? 13.301 18.098 1.726 1 93.49 199 VAL A N 1
ATOM 1654 C CA . VAL A 1 199 ? 14.449 17.366 1.2 1 93.49 199 VAL A CA 1
ATOM 1655 C C . VAL A 1 199 ? 15.386 18.327 0.472 1 93.49 199 VAL A C 1
ATOM 1657 O O . VAL A 1 199 ? 16.456 17.928 0.008 1 93.49 199 VAL A O 1
ATOM 1660 N N . CYS A 1 200 ? 14.918 19.524 0.377 1 89.38 200 CYS A N 1
ATOM 1661 C CA . CYS A 1 200 ? 15.702 20.565 -0.279 1 89.38 200 CYS A CA 1
ATOM 1662 C C . CYS A 1 200 ? 16.387 21.46 0.746 1 89.38 200 CYS A C 1
ATOM 1664 O O . CYS A 1 200 ? 15.72 22.182 1.49 1 89.38 200 CYS A O 1
ATOM 1666 N N . PRO A 1 201 ? 17.674 21.47 0.78 1 80.08 201 PRO A N 1
ATOM 1667 C CA . PRO A 1 201 ? 18.374 22.285 1.776 1 80.08 201 PRO A CA 1
ATOM 1668 C C . PRO A 1 201 ? 18.345 23.775 1.445 1 80.08 201 PRO A C 1
ATOM 1670 O O . PRO A 1 201 ? 18.459 24.613 2.344 1 80.08 201 PRO A O 1
ATOM 1673 N N . GLU A 1 202 ? 18.17 23.908 0.196 1 80.33 202 GLU A N 1
ATOM 1674 C CA . GLU A 1 202 ? 18.179 25.301 -0.24 1 80.33 202 GLU A CA 1
ATOM 1675 C C . GLU A 1 202 ? 16.808 25.726 -0.758 1 80.33 202 GLU A C 1
ATOM 1677 O O . GLU A 1 202 ? 15.888 24.909 -0.838 1 80.33 202 GLU A O 1
ATOM 1682 N N . GLU A 1 203 ? 16.664 26.937 -1.043 1 73.46 203 GLU A N 1
ATOM 1683 C CA . GLU A 1 203 ? 15.4 27.516 -1.487 1 73.46 203 GLU A CA 1
ATOM 1684 C C . GLU A 1 203 ? 14.93 26.879 -2.792 1 73.46 203 GLU A C 1
ATOM 1686 O O . GLU A 1 203 ? 13.736 26.631 -2.974 1 73.46 203 GLU A O 1
ATOM 1691 N N . SER A 1 204 ? 15.912 26.656 -3.623 1 82.2 204 SER A N 1
ATOM 1692 C CA . SER A 1 204 ? 15.546 25.98 -4.863 1 82.2 204 SER A CA 1
ATOM 1693 C C . SER A 1 204 ? 16.217 24.615 -4.968 1 82.2 204 SER A C 1
ATOM 1695 O O . SER A 1 204 ? 17.445 24.521 -5.001 1 82.2 204 SER A O 1
ATOM 1697 N N . CYS A 1 205 ? 15.415 23.622 -5.1 1 86.04 205 CYS A N 1
ATOM 1698 C CA . CYS A 1 205 ? 15.913 22.252 -5.151 1 86.04 205 CYS A CA 1
ATOM 1699 C C . CYS A 1 205 ? 16.541 21.95 -6.507 1 86.04 205 CYS A C 1
ATOM 1701 O O . CYS A 1 205 ? 17.374 21.049 -6.623 1 86.04 205 CYS A O 1
ATOM 1703 N N . PHE A 1 206 ? 16.188 22.765 -7.472 1 87.46 206 PHE A N 1
ATOM 1704 C CA . PHE A 1 206 ? 16.525 22.405 -8.844 1 87.46 206 PHE A CA 1
ATOM 1705 C C . PHE A 1 206 ? 17.826 23.072 -9.275 1 87.46 206 PHE A C 1
ATOM 1707 O O . PHE A 1 206 ? 18.101 23.193 -10.471 1 87.46 206 PHE A O 1
ATOM 1714 N N . THR A 1 207 ? 18.56 23.517 -8.229 1 87.45 207 THR A N 1
ATOM 1715 C CA . THR A 1 207 ? 19.909 24.005 -8.493 1 87.45 207 THR A CA 1
ATOM 1716 C C . THR A 1 207 ? 20.937 22.898 -8.275 1 87.45 207 THR A C 1
ATOM 1718 O O . THR A 1 207 ? 20.617 21.85 -7.711 1 87.45 207 THR A O 1
ATOM 1721 N N . PHE A 1 208 ? 22.164 23.034 -8.829 1 88 208 PHE A N 1
ATOM 1722 C CA . PHE A 1 208 ? 23.189 21.998 -8.781 1 88 208 PHE A CA 1
ATOM 1723 C C . PHE A 1 208 ? 24.32 22.4 -7.842 1 88 208 PHE A C 1
ATOM 1725 O O . PHE A 1 208 ? 25.497 22.24 -8.175 1 88 208 PHE A O 1
ATOM 1732 N N . SER A 1 209 ? 23.905 22.955 -6.71 1 87.96 209 SER A N 1
ATOM 1733 C CA . SER A 1 209 ? 24.865 23.138 -5.626 1 87.96 209 SER A CA 1
ATOM 1734 C C . SER A 1 209 ? 25.265 21.802 -5.01 1 87.96 209 SER A C 1
ATOM 1736 O O . SER A 1 209 ? 24.593 20.79 -5.218 1 87.96 209 SER A O 1
ATOM 1738 N N . THR A 1 210 ? 26.326 21.734 -4.36 1 85.98 210 THR A N 1
ATOM 1739 C CA . THR A 1 210 ? 26.831 20.506 -3.755 1 85.98 210 THR A CA 1
ATOM 1740 C C . THR A 1 210 ? 25.792 19.897 -2.819 1 85.98 210 THR A C 1
ATOM 1742 O O . THR A 1 210 ? 25.576 18.684 -2.827 1 85.98 210 THR A O 1
ATOM 1745 N N . SER A 1 211 ? 25.187 20.776 -2.026 1 87.15 211 SER A N 1
ATOM 1746 C CA . SER A 1 211 ? 24.186 20.291 -1.081 1 87.15 211 SER A CA 1
ATOM 1747 C C . SER A 1 211 ? 22.964 19.736 -1.806 1 87.15 211 SER A C 1
ATOM 1749 O O . SER A 1 211 ? 22.451 18.675 -1.445 1 87.15 211 SER A O 1
ATOM 1751 N N . ASN A 1 212 ? 22.569 20.441 -2.857 1 90.13 212 ASN A N 1
ATOM 1752 C CA . ASN A 1 212 ? 21.418 19.98 -3.626 1 90.13 212 ASN A CA 1
ATOM 1753 C C . ASN A 1 212 ? 21.73 18.696 -4.389 1 90.13 212 ASN A C 1
ATOM 1755 O O . ASN A 1 212 ? 20.869 17.824 -4.523 1 90.13 212 ASN A O 1
ATOM 1759 N N . ILE A 1 213 ? 22.886 18.573 -4.894 1 91 213 ILE A N 1
ATOM 1760 C CA . ILE A 1 213 ? 23.275 17.377 -5.633 1 91 213 ILE A CA 1
ATOM 1761 C C . ILE A 1 213 ? 23.254 16.166 -4.703 1 91 213 ILE A C 1
ATOM 1763 O O . ILE A 1 213 ? 22.687 15.125 -5.042 1 91 213 ILE A O 1
ATOM 1767 N N . LEU A 1 214 ? 23.784 16.336 -3.529 1 89.49 214 LEU A N 1
ATOM 1768 C CA . LEU A 1 214 ? 23.915 15.211 -2.61 1 89.49 214 LEU A CA 1
ATOM 1769 C C . LEU A 1 214 ? 22.568 14.857 -1.988 1 89.49 214 LEU A C 1
ATOM 1771 O O . LEU A 1 214 ? 22.164 13.692 -1.993 1 89.49 214 LEU A O 1
ATOM 1775 N N . LEU A 1 215 ? 21.898 15.865 -1.563 1 90.4 215 LEU A N 1
ATOM 1776 C CA . LEU A 1 215 ? 20.728 15.581 -0.74 1 90.4 215 LEU A CA 1
ATOM 1777 C C . LEU A 1 215 ? 19.475 15.454 -1.601 1 90.4 215 LEU A C 1
ATOM 1779 O O . LEU A 1 215 ? 18.736 14.474 -1.488 1 90.4 215 LEU A O 1
ATOM 1783 N N . PHE A 1 216 ? 19.236 16.335 -2.471 1 93.11 216 PHE A N 1
ATOM 1784 C CA . PHE A 1 216 ? 18.018 16.303 -3.273 1 93.11 216 PHE A CA 1
ATOM 1785 C C . PHE A 1 216 ? 18.18 15.369 -4.466 1 93.11 216 PHE A C 1
ATOM 1787 O O . PHE A 1 216 ? 17.411 14.419 -4.627 1 93.11 216 PHE A O 1
ATOM 1794 N N . TRP A 1 217 ? 19.209 15.509 -5.298 1 92.83 217 TRP A N 1
ATOM 1795 C CA . TRP A 1 217 ? 19.333 14.796 -6.565 1 92.83 217 TRP A CA 1
ATOM 1796 C C . TRP A 1 217 ? 19.751 13.347 -6.335 1 92.83 217 TRP A C 1
ATOM 1798 O O . TRP A 1 217 ? 19.205 12.431 -6.955 1 92.83 217 TRP A O 1
ATOM 1808 N N . ILE A 1 218 ? 20.669 13.142 -5.443 1 92.3 218 ILE A N 1
ATOM 1809 C CA . ILE A 1 218 ? 21.153 11.783 -5.227 1 92.3 218 ILE A CA 1
ATOM 1810 C C . ILE A 1 218 ? 20.269 11.078 -4.201 1 92.3 218 ILE A C 1
ATOM 1812 O O . ILE A 1 218 ? 19.66 10.048 -4.5 1 92.3 218 ILE A O 1
ATOM 1816 N N . CYS A 1 219 ? 20.106 11.724 -3.078 1 90.98 219 CYS A N 1
ATOM 1817 C CA . CYS A 1 219 ? 19.444 11.023 -1.984 1 90.98 219 CYS A CA 1
ATOM 1818 C C . CYS A 1 219 ? 17.945 10.906 -2.238 1 90.98 219 CYS A C 1
ATOM 1820 O O . CYS A 1 219 ? 17.326 9.904 -1.877 1 90.98 219 CYS A O 1
ATOM 1822 N N . PHE A 1 220 ? 17.383 11.849 -2.856 1 93.98 220 PHE A N 1
ATOM 1823 C CA . PHE A 1 220 ? 15.936 11.797 -3.03 1 93.98 220 PHE A CA 1
ATOM 1824 C C . PHE A 1 220 ? 15.576 11.366 -4.447 1 93.98 220 PHE A C 1
ATOM 1826 O O . PHE A 1 220 ? 14.855 10.385 -4.639 1 93.98 220 PHE A O 1
ATOM 1833 N N . VAL A 1 221 ? 16.119 11.958 -5.48 1 93.53 221 VAL A N 1
ATOM 1834 C CA . VAL A 1 221 ? 15.68 11.746 -6.855 1 93.53 221 VAL A CA 1
ATOM 1835 C C . VAL A 1 221 ? 16.275 10.446 -7.393 1 93.53 221 VAL A C 1
ATOM 1837 O O . VAL A 1 221 ? 15.58 9.66 -8.042 1 93.53 221 VAL A O 1
ATOM 1840 N N . PHE A 1 222 ? 17.52 10.128 -7.103 1 93.22 222 PHE A N 1
ATOM 1841 C CA . PHE A 1 222 ? 18.191 8.968 -7.678 1 93.22 222 PHE A CA 1
ATOM 1842 C C . PHE A 1 222 ? 17.792 7.693 -6.944 1 93.22 222 PHE A C 1
ATOM 1844 O O . PHE A 1 222 ? 17.519 6.668 -7.573 1 93.22 222 PHE A O 1
ATOM 1851 N N . PHE A 1 223 ? 17.686 7.662 -5.712 1 93.19 223 PHE A N 1
ATOM 1852 C CA . PHE A 1 223 ? 17.498 6.438 -4.943 1 93.19 223 PHE A CA 1
ATOM 1853 C C . PHE A 1 223 ? 16.035 6.012 -4.952 1 93.19 223 PHE A C 1
ATOM 1855 O O . PHE A 1 223 ? 15.731 4.817 -4.92 1 93.19 223 PHE A O 1
ATOM 1862 N N . ASN A 1 224 ? 15.11 6.892 -5.025 1 95.47 224 ASN A N 1
ATOM 1863 C CA . ASN A 1 224 ? 13.702 6.52 -4.929 1 95.47 224 ASN A CA 1
ATOM 1864 C C . ASN A 1 224 ? 13.257 5.696 -6.134 1 95.47 224 ASN A C 1
ATOM 1866 O O . ASN A 1 224 ? 12.539 4.706 -5.983 1 95.47 224 ASN A O 1
ATOM 1870 N N . PRO A 1 225 ? 13.74 5.981 -7.354 1 95.5 225 PRO A N 1
ATOM 1871 C CA . PRO A 1 225 ? 13.355 5.147 -8.494 1 95.5 225 PRO A CA 1
ATOM 1872 C C . PRO A 1 225 ? 13.841 3.705 -8.361 1 95.5 225 PRO A C 1
ATOM 1874 O O . PRO A 1 225 ? 13.227 2.79 -8.915 1 95.5 225 PRO A O 1
ATOM 1877 N N . VAL A 1 226 ? 14.926 3.483 -7.653 1 95.81 226 VAL A N 1
ATOM 1878 C CA . VAL A 1 226 ? 15.411 2.128 -7.416 1 95.81 226 VAL A CA 1
ATOM 1879 C C . VAL A 1 226 ? 14.334 1.308 -6.71 1 95.81 226 VAL A C 1
ATOM 1881 O O . VAL A 1 226 ? 14.099 0.149 -7.057 1 95.81 226 VAL A O 1
ATOM 1884 N N . TRP A 1 227 ? 13.601 1.969 -5.803 1 95.79 227 TRP A N 1
ATOM 1885 C CA . TRP A 1 227 ? 12.559 1.309 -5.022 1 95.79 227 TRP A CA 1
ATOM 1886 C C . TRP A 1 227 ? 11.25 1.249 -5.802 1 95.79 227 TRP A C 1
ATOM 1888 O O . TRP A 1 227 ? 10.217 0.845 -5.263 1 95.79 227 TRP A O 1
ATOM 1898 N N . ILE A 1 228 ? 11.266 1.628 -6.993 1 96.77 228 ILE A N 1
ATOM 1899 C CA . ILE A 1 228 ? 10.119 1.499 -7.885 1 96.77 228 ILE A CA 1
ATOM 1900 C C . ILE A 1 228 ? 10.426 0.476 -8.976 1 96.77 228 ILE A C 1
ATOM 1902 O O . ILE A 1 228 ? 9.644 -0.45 -9.205 1 96.77 228 ILE A O 1
ATOM 1906 N N . ILE A 1 229 ? 11.613 0.576 -9.542 1 97.54 229 ILE A N 1
ATOM 1907 C CA . ILE A 1 229 ? 11.973 -0.228 -10.704 1 97.54 229 ILE A CA 1
ATOM 1908 C C . ILE A 1 229 ? 12.184 -1.681 -10.282 1 97.54 229 ILE A C 1
ATOM 1910 O O . ILE A 1 229 ? 11.647 -2.599 -10.907 1 97.54 229 ILE A O 1
ATOM 1914 N N . LEU A 1 230 ? 12.904 -1.883 -9.221 1 97.61 230 LEU A N 1
ATOM 1915 C CA . LEU A 1 230 ? 13.244 -3.246 -8.829 1 97.61 230 LEU A CA 1
ATOM 1916 C C . LEU A 1 230 ? 12.011 -3.993 -8.332 1 97.61 230 LEU A C 1
ATOM 1918 O O . LEU A 1 230 ? 11.745 -5.116 -8.764 1 97.61 230 LEU A O 1
ATOM 1922 N N . PRO A 1 231 ? 11.203 -3.395 -7.494 1 97.79 231 PRO A N 1
ATOM 1923 C CA . PRO A 1 231 ? 9.977 -4.092 -7.097 1 97.79 231 PRO A CA 1
ATOM 1924 C C . PRO A 1 231 ? 9.045 -4.364 -8.276 1 97.79 231 PRO A C 1
ATOM 1926 O O . PRO A 1 231 ? 8.379 -5.402 -8.314 1 97.79 231 PRO A O 1
ATOM 1929 N N . LEU A 1 232 ? 8.986 -3.456 -9.198 1 97.4 232 LEU A N 1
ATOM 1930 C CA . LEU A 1 232 ? 8.183 -3.697 -10.391 1 97.4 232 LEU A CA 1
ATOM 1931 C C . LEU A 1 232 ? 8.705 -4.904 -11.164 1 97.4 232 LEU A C 1
ATOM 1933 O O . LEU A 1 232 ? 7.921 -5.711 -11.668 1 97.4 232 LEU A O 1
ATOM 1937 N N . TYR A 1 233 ? 10.014 -4.945 -11.246 1 97.82 233 TYR A N 1
ATOM 1938 C CA . TYR A 1 233 ? 10.642 -6.083 -11.908 1 97.82 233 TYR A CA 1
ATOM 1939 C C . TYR A 1 233 ? 10.289 -7.387 -11.203 1 97.82 233 TYR A C 1
ATOM 1941 O O . TYR A 1 233 ? 9.942 -8.377 -11.852 1 97.82 233 TYR A O 1
ATOM 1949 N N . HIS A 1 234 ? 10.338 -7.445 -9.888 1 97.68 234 HIS A N 1
ATOM 1950 C CA . HIS A 1 234 ? 10.002 -8.643 -9.126 1 97.68 234 HIS A CA 1
ATOM 1951 C C . HIS A 1 234 ? 8.528 -9.001 -9.285 1 97.68 234 HIS A C 1
ATOM 1953 O O . HIS A 1 234 ? 8.171 -10.181 -9.315 1 97.68 234 HIS A O 1
ATOM 1959 N N . LEU A 1 235 ? 7.714 -7.996 -9.383 1 96.8 235 LEU A N 1
ATOM 1960 C CA . LEU A 1 235 ? 6.283 -8.217 -9.566 1 96.8 235 LEU A CA 1
ATOM 1961 C C . LEU A 1 235 ? 6.004 -8.895 -10.903 1 96.8 235 LEU A C 1
ATOM 1963 O O . LEU A 1 235 ? 5.223 -9.847 -10.97 1 96.8 235 LEU A O 1
ATOM 1967 N N . VAL A 1 236 ? 6.669 -8.442 -11.881 1 95.99 236 VAL A N 1
ATOM 1968 C CA . VAL A 1 236 ? 6.447 -8.963 -13.226 1 95.99 236 VAL A CA 1
ATOM 1969 C C . VAL A 1 236 ? 6.948 -10.403 -13.311 1 95.99 236 VAL A C 1
ATOM 1971 O O . VAL A 1 236 ? 6.265 -11.274 -13.855 1 95.99 236 VAL A O 1
ATOM 1974 N N . VAL A 1 237 ? 8.125 -10.653 -12.758 1 95.95 237 VAL A N 1
ATOM 1975 C CA . VAL A 1 237 ? 8.699 -11.994 -12.797 1 95.95 237 VAL A CA 1
ATOM 1976 C C . VAL A 1 237 ? 7.802 -12.964 -12.031 1 95.95 237 VAL A C 1
ATOM 1978 O O . VAL A 1 237 ? 7.504 -14.058 -12.515 1 95.95 237 VAL A O 1
ATOM 1981 N N . ALA A 1 238 ? 7.344 -12.545 -10.888 1 94.39 238 ALA A N 1
ATOM 1982 C CA . ALA A 1 238 ? 6.487 -13.406 -10.076 1 94.39 238 ALA A CA 1
ATOM 1983 C C . ALA A 1 238 ? 5.164 -13.685 -10.782 1 94.39 238 ALA A C 1
ATOM 1985 O O . ALA A 1 238 ? 4.672 -14.816 -10.769 1 94.39 238 ALA A O 1
ATOM 1986 N N . TYR A 1 239 ? 4.602 -12.677 -11.382 1 92.59 239 TYR A N 1
ATOM 1987 C CA . TYR A 1 239 ? 3.353 -12.837 -12.118 1 92.59 239 TYR A CA 1
ATOM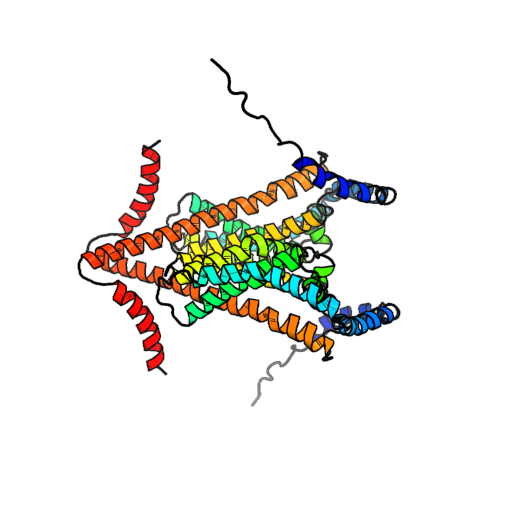 1988 C C . TYR A 1 239 ? 3.522 -13.818 -13.273 1 92.59 239 TYR A C 1
ATOM 1990 O O . TYR A 1 239 ? 2.684 -14.699 -13.475 1 92.59 239 TYR A O 1
ATOM 1998 N N . LYS A 1 240 ? 4.565 -13.656 -14.003 1 91.78 240 LYS A N 1
ATOM 1999 C CA . LYS A 1 240 ? 4.828 -14.538 -15.136 1 91.78 240 LYS A CA 1
ATOM 2000 C C . LYS A 1 240 ? 5.015 -15.982 -14.677 1 91.78 240 LYS A C 1
ATOM 2002 O O . LYS A 1 240 ? 4.575 -16.915 -15.351 1 91.78 240 LYS A O 1
ATOM 2007 N N . ASN A 1 241 ? 5.668 -16.148 -13.558 1 88.1 241 ASN A N 1
ATOM 2008 C CA . ASN A 1 241 ? 5.852 -17.487 -13.009 1 88.1 241 ASN A CA 1
ATOM 2009 C C . ASN A 1 241 ? 4.517 -18.14 -12.662 1 88.1 241 ASN A C 1
ATOM 2011 O O . ASN A 1 241 ? 4.313 -19.325 -12.93 1 88.1 241 ASN A O 1
ATOM 2015 N N . ILE A 1 242 ? 3.64 -17.395 -12.106 1 86.45 242 ILE A N 1
ATOM 2016 C CA . ILE A 1 242 ? 2.351 -17.924 -11.675 1 86.45 242 ILE A CA 1
ATOM 2017 C C . ILE A 1 242 ? 1.503 -18.275 -12.896 1 86.45 242 ILE A C 1
ATOM 2019 O O . ILE A 1 242 ? 0.892 -19.345 -12.948 1 86.45 242 ILE A O 1
ATOM 2023 N N . VAL A 1 243 ? 1.502 -17.432 -13.859 1 82.87 243 VAL A N 1
ATOM 2024 C CA . VAL A 1 243 ? 0.726 -17.662 -15.073 1 82.87 243 VAL A CA 1
ATOM 2025 C C . VAL A 1 243 ? 1.283 -18.872 -15.821 1 82.87 243 VAL A C 1
ATOM 2027 O O . VAL A 1 243 ? 0.523 -19.667 -16.38 1 82.87 243 VAL A O 1
ATOM 2030 N N . ALA A 1 244 ? 2.56 -18.957 -15.819 1 82.01 244 ALA A N 1
ATOM 2031 C CA . ALA A 1 244 ? 3.193 -20.099 -16.473 1 82.01 244 ALA A CA 1
ATOM 2032 C C . ALA A 1 244 ? 2.802 -21.407 -15.791 1 82.01 244 ALA A C 1
ATOM 2034 O O . ALA A 1 244 ? 2.618 -22.43 -16.456 1 82.01 244 ALA A O 1
ATOM 2035 N N . GLN A 1 245 ? 2.709 -21.323 -14.595 1 77.32 245 GLN A N 1
ATOM 2036 C CA . GLN A 1 245 ? 2.307 -22.52 -13.865 1 77.32 245 GLN A CA 1
ATOM 2037 C C . GLN A 1 245 ? 0.856 -22.885 -14.163 1 77.32 245 GLN A C 1
ATOM 2039 O O . GLN A 1 245 ? 0.504 -24.066 -14.21 1 77.32 245 GLN A O 1
ATOM 2044 N N . GLU A 1 246 ? 0.011 -21.904 -14.25 1 75.96 246 GLU A N 1
ATOM 2045 C CA . GLU A 1 246 ? -1.385 -22.144 -14.601 1 75.96 246 GLU A CA 1
ATOM 2046 C C . GLU A 1 246 ? -1.505 -22.786 -15.98 1 75.96 246 GLU A C 1
ATOM 2048 O O . GLU A 1 246 ? -2.283 -23.723 -16.168 1 75.96 246 GLU A O 1
ATOM 2053 N N . ARG A 1 247 ? -0.793 -22.295 -16.807 1 71.63 247 ARG A N 1
ATOM 2054 C CA . ARG A 1 247 ? -0.811 -22.832 -18.164 1 71.63 247 ARG A CA 1
ATOM 2055 C C . ARG A 1 247 ? -0.32 -24.276 -18.188 1 71.63 247 ARG A C 1
ATOM 2057 O O . ARG A 1 247 ? -0.868 -25.112 -18.91 1 71.63 247 ARG A O 1
ATOM 2064 N N . TRP A 1 248 ? 0.642 -24.444 -17.454 1 66.03 248 TRP A N 1
ATOM 2065 C CA . TRP A 1 248 ? 1.201 -25.789 -17.377 1 66.03 248 TRP A CA 1
ATOM 2066 C C . TRP A 1 248 ? 0.193 -26.765 -16.779 1 66.03 248 TRP A C 1
ATOM 2068 O O . TRP A 1 248 ? 0.02 -27.876 -17.284 1 66.03 248 TRP A O 1
ATOM 2078 N N . SER A 1 249 ? -0.428 -26.327 -15.759 1 64.03 249 SER A N 1
ATOM 2079 C CA . SER A 1 249 ? -1.428 -27.172 -15.114 1 64.03 249 SER A CA 1
ATOM 2080 C C . SER A 1 249 ? -2.574 -27.498 -16.066 1 64.03 249 SER A C 1
ATOM 2082 O O . SER A 1 249 ? -3.062 -28.629 -16.094 1 64.03 249 SER A O 1
ATOM 2084 N N . PHE A 1 250 ? -2.92 -26.535 -16.852 1 62.6 250 PHE A N 1
ATOM 2085 C CA . PHE A 1 250 ? -3.984 -26.731 -17.83 1 62.6 250 PHE A CA 1
ATOM 2086 C C . PHE A 1 250 ? -3.546 -27.703 -18.919 1 62.6 250 PHE A C 1
ATOM 2088 O O . PHE A 1 250 ? -4.338 -28.532 -19.372 1 62.6 250 PHE A O 1
ATOM 2095 N N . ASN A 1 251 ? -2.317 -27.545 -19.26 1 58.85 251 ASN A N 1
ATOM 2096 C CA . ASN A 1 251 ? -1.8 -28.419 -20.307 1 58.85 251 ASN A CA 1
ATOM 2097 C C . ASN A 1 251 ? -1.71 -29.868 -19.835 1 58.85 251 ASN A C 1
ATOM 2099 O O . ASN A 1 251 ? -2.013 -30.792 -20.592 1 58.85 251 ASN A O 1
ATOM 2103 N N . ILE A 1 252 ? -1.363 -30.045 -18.685 1 57.67 252 ILE A N 1
ATOM 2104 C CA . ILE A 1 252 ? -1.274 -31.393 -18.135 1 57.67 252 ILE A CA 1
ATOM 2105 C C . ILE A 1 252 ? -2.67 -32.003 -18.037 1 57.67 252 ILE A C 1
ATOM 2107 O O . ILE A 1 252 ? -2.863 -33.181 -18.349 1 57.67 252 ILE A O 1
ATOM 2111 N N . CYS A 1 253 ? -3.583 -31.162 -17.614 1 54.88 253 CYS A N 1
ATOM 2112 C CA . CYS A 1 253 ? -4.955 -31.638 -17.485 1 54.88 253 CYS A CA 1
ATOM 2113 C C . CYS A 1 253 ? -5.553 -31.957 -18.85 1 54.88 253 CYS A C 1
ATOM 2115 O O . CYS A 1 253 ? -6.288 -32.935 -18.998 1 54.88 253 CYS A O 1
ATOM 2117 N N . ALA A 1 254 ? -5.214 -31.185 -19.777 1 54.64 254 ALA A N 1
ATOM 2118 C CA . ALA A 1 254 ? -5.692 -31.419 -21.137 1 54.64 254 ALA A CA 1
ATOM 2119 C C . ALA A 1 254 ? -5.129 -32.721 -21.7 1 54.64 254 ALA A C 1
ATOM 2121 O O . ALA A 1 254 ? -5.838 -33.471 -22.375 1 54.64 254 ALA A O 1
ATOM 2122 N N . ILE A 1 255 ? -3.941 -33.017 -21.409 1 52.25 255 ILE A N 1
ATOM 2123 C CA . ILE A 1 255 ? -3.288 -34.238 -21.87 1 52.25 255 ILE A CA 1
ATOM 2124 C C . ILE A 1 255 ? -3.914 -35.449 -21.183 1 52.25 255 ILE A C 1
ATOM 2126 O O . ILE A 1 255 ? -4.159 -36.475 -21.821 1 52.25 255 ILE A O 1
ATOM 2130 N N . GLU A 1 256 ? -4.271 -35.319 -19.964 1 52.59 256 GLU A N 1
ATOM 2131 C CA . GLU A 1 256 ? -4.884 -36.411 -19.213 1 52.59 256 GLU A CA 1
ATOM 2132 C C . GLU A 1 256 ? -6.324 -36.648 -19.66 1 52.59 256 GLU A C 1
ATOM 2134 O O . GLU A 1 256 ? -6.782 -37.791 -19.714 1 52.59 256 GLU A O 1
ATOM 2139 N N . ASN A 1 257 ? -7.082 -35.58 -19.864 1 50 257 ASN A N 1
ATOM 2140 C CA . ASN A 1 257 ? -8.437 -35.723 -20.385 1 50 257 ASN A CA 1
ATOM 2141 C C . ASN A 1 257 ? -8.443 -36.406 -21.75 1 50 257 ASN A C 1
ATOM 2143 O O . ASN A 1 257 ? -9.363 -37.162 -22.067 1 50 257 ASN A O 1
ATOM 2147 N N . ARG A 1 258 ? -7.494 -36.109 -22.518 1 47.95 258 ARG A N 1
ATOM 2148 C CA . ARG A 1 258 ? -7.377 -36.815 -23.79 1 47.95 258 ARG A CA 1
ATOM 2149 C C . ARG A 1 258 ? -7.056 -38.29 -23.57 1 47.95 258 ARG A C 1
ATOM 2151 O O . ARG A 1 258 ? -7.476 -39.145 -24.352 1 47.95 258 ARG A O 1
ATOM 2158 N N . SER A 1 259 ? -6.283 -38.529 -22.547 1 48.58 259 SER A N 1
ATOM 2159 C CA . SER A 1 259 ? -5.956 -39.924 -22.272 1 48.58 259 SER A CA 1
ATOM 2160 C C . SER A 1 259 ? -7.075 -40.612 -21.499 1 48.58 259 SER A C 1
ATOM 2162 O O . SER A 1 259 ? -6.981 -41.801 -21.186 1 48.58 259 SER A O 1
ATOM 2164 N N . GLY A 1 260 ? -8.431 -40.076 -21.353 1 47.91 260 GLY A N 1
ATOM 2165 C CA . GLY A 1 260 ? -9.648 -40.676 -20.829 1 47.91 260 GLY A CA 1
ATOM 2166 C C . GLY A 1 260 ? -9.961 -40.245 -19.408 1 47.91 260 GLY A C 1
ATOM 2167 O O . GLY A 1 260 ? -10.998 -40.619 -18.855 1 47.91 260 GLY A O 1
ATOM 2168 N N . GLU A 1 261 ? -9.11 -39.798 -18.515 1 39.47 261 GLU A N 1
ATOM 2169 C CA . GLU A 1 261 ? -9.457 -39.54 -17.12 1 39.47 261 GLU A CA 1
ATOM 2170 C C . GLU A 1 261 ? -9.862 -38.083 -16.913 1 39.47 261 GLU A C 1
ATOM 2172 O O . GLU A 1 261 ? -9.148 -37.169 -17.331 1 39.47 261 GLU A O 1
ATOM 2177 N N . ASN A 1 262 ? -11.163 -37.703 -17.019 1 37.3 262 ASN A N 1
ATOM 2178 C CA . ASN A 1 262 ? -11.798 -36.394 -16.9 1 37.3 262 ASN A CA 1
ATOM 2179 C C . ASN A 1 262 ? -11.416 -35.703 -15.594 1 37.3 262 ASN A C 1
ATOM 2181 O O . ASN A 1 262 ? -12.021 -35.959 -14.551 1 37.3 262 ASN A O 1
ATOM 2185 N N . TYR A 1 263 ? -10.365 -35.248 -15.388 1 37.46 263 TYR A N 1
ATOM 2186 C CA . TYR A 1 263 ? -9.837 -34.733 -14.13 1 37.46 263 TYR A CA 1
ATOM 2187 C C . TYR A 1 263 ? -10.447 -33.376 -13.797 1 37.46 263 TYR A C 1
ATOM 2189 O O . TYR A 1 263 ? -10.347 -32.905 -12.662 1 37.46 263 TYR A O 1
ATOM 2197 N N . TYR A 1 264 ? -10.963 -32.684 -14.68 1 40.03 264 TYR A N 1
ATOM 2198 C CA . TYR A 1 264 ? -11.59 -31.422 -14.304 1 40.03 264 TYR A CA 1
ATOM 2199 C C . TYR A 1 264 ? -12.806 -31.659 -13.418 1 40.03 264 TYR A C 1
ATOM 2201 O O . TYR A 1 264 ? -13.152 -30.814 -12.589 1 40.03 264 TYR A O 1
ATOM 2209 N N . ASP A 1 265 ? -13.514 -32.78 -13.658 1 40.65 265 ASP A N 1
ATOM 2210 C CA . ASP A 1 265 ? -14.608 -33.162 -12.77 1 40.65 265 ASP A CA 1
ATOM 2211 C C . ASP A 1 265 ? -14.097 -33.439 -11.358 1 40.65 265 ASP A C 1
ATOM 2213 O O . ASP A 1 265 ? -14.785 -33.152 -10.376 1 40.65 265 ASP A O 1
ATOM 2217 N N . ASN A 1 266 ? -12.896 -33.853 -11.22 1 38.02 266 ASN A N 1
ATOM 2218 C CA . ASN A 1 266 ? -12.332 -34.165 -9.911 1 38.02 266 ASN A CA 1
ATOM 2219 C C . ASN A 1 266 ? -11.847 -32.908 -9.195 1 38.02 266 ASN A C 1
ATOM 2221 O O . ASN A 1 266 ? -11.813 -32.863 -7.964 1 38.02 266 ASN A O 1
ATOM 2225 N N . PHE A 1 267 ? -11.318 -31.953 -9.893 1 41.22 267 PHE A N 1
ATOM 2226 C CA . PHE A 1 267 ? -10.96 -30.693 -9.253 1 41.22 267 PHE A CA 1
ATOM 2227 C C . PHE A 1 267 ? -12.176 -30.06 -8.586 1 41.22 267 PHE A C 1
ATOM 2229 O O . PHE A 1 267 ? -12.096 -29.605 -7.443 1 41.22 267 PHE A O 1
ATOM 2236 N N . ASP A 1 268 ? -13.248 -29.9 -9.287 1 41.1 268 ASP A N 1
ATOM 2237 C CA . ASP A 1 268 ? -14.508 -29.433 -8.717 1 41.1 268 ASP A CA 1
ATOM 2238 C C . ASP A 1 268 ? -14.999 -30.378 -7.623 1 41.1 268 ASP A C 1
ATOM 2240 O O . ASP A 1 268 ? -15.567 -29.935 -6.622 1 41.1 268 ASP A O 1
ATOM 2244 N N . LYS A 1 269 ? -14.706 -31.624 -7.715 1 41.88 269 LYS A N 1
ATOM 2245 C CA . LYS A 1 269 ? -15.116 -32.622 -6.732 1 41.88 269 LYS A CA 1
ATOM 2246 C C . LYS A 1 269 ? -14.222 -32.577 -5.496 1 41.88 269 LYS A C 1
ATOM 2248 O O . LYS A 1 269 ? -14.701 -32.734 -4.371 1 41.88 269 LYS A O 1
ATOM 2253 N N . THR A 1 270 ? -13.021 -32.398 -5.626 1 37.3 270 THR A N 1
ATOM 2254 C CA . THR A 1 270 ? -12.135 -32.3 -4.471 1 37.3 270 THR A CA 1
ATOM 2255 C C . THR A 1 270 ? -12.351 -30.981 -3.734 1 37.3 270 THR A C 1
ATOM 2257 O O . THR A 1 270 ? -12.291 -30.935 -2.503 1 37.3 270 THR A O 1
ATOM 2260 N N . GLN A 1 271 ? -12.594 -29.949 -4.432 1 39.35 271 GLN A N 1
ATOM 2261 C CA . GLN A 1 271 ? -12.997 -28.731 -3.737 1 39.35 271 GLN A CA 1
ATOM 2262 C C . GLN A 1 271 ? -14.341 -28.914 -3.039 1 39.35 271 GLN A C 1
ATOM 2264 O O . GLN A 1 271 ? -14.572 -28.352 -1.967 1 39.35 271 GLN A O 1
ATOM 2269 N N . ARG A 1 272 ? -15.249 -29.644 -3.671 1 40.8 272 ARG A N 1
ATOM 2270 C CA . ARG A 1 272 ? -16.526 -29.985 -3.052 1 40.8 272 ARG A CA 1
ATOM 2271 C C . ARG A 1 272 ? -16.34 -31.018 -1.945 1 40.8 272 ARG A C 1
ATOM 2273 O O . ARG A 1 272 ? -17.053 -30.993 -0.94 1 40.8 272 ARG A O 1
ATOM 2280 N N . THR A 1 273 ? -15.539 -31.988 -2.048 1 39.74 273 THR A N 1
ATOM 2281 C CA . THR A 1 273 ? -15.32 -33.007 -1.028 1 39.74 273 THR A CA 1
ATOM 2282 C C . THR A 1 273 ? -14.613 -32.413 0.188 1 39.74 273 THR A C 1
ATOM 2284 O O . THR A 1 273 ? -14.914 -32.777 1.326 1 39.74 273 THR A O 1
ATOM 2287 N N . VAL A 1 274 ? -13.723 -31.516 0.045 1 38.56 274 VAL A N 1
ATOM 2288 C CA . VAL A 1 274 ? -13.15 -30.829 1.198 1 38.56 274 VAL A CA 1
ATOM 2289 C C . VAL A 1 274 ? -14.211 -29.947 1.853 1 38.56 274 VAL A C 1
ATOM 2291 O O . VAL A 1 274 ? -14.282 -29.86 3.081 1 38.56 274 VAL A O 1
ATOM 2294 N N . SER A 1 275 ? -15.099 -29.433 1.083 1 35.88 275 SER A N 1
ATOM 2295 C CA . SER A 1 275 ? -16.236 -28.709 1.641 1 35.88 275 SER A CA 1
ATOM 2296 C C . SER A 1 275 ? -17.29 -29.668 2.184 1 35.88 275 SER A C 1
ATOM 2298 O O . SER A 1 275 ? -17.918 -29.393 3.209 1 35.88 275 SER A O 1
ATOM 2300 N N . SER A 1 276 ? -17.561 -30.794 1.525 1 38.43 276 SER A N 1
ATOM 2301 C CA . SER A 1 276 ? -18.536 -31.773 1.996 1 38.43 276 SER A CA 1
ATOM 2302 C C . SER A 1 276 ? -18 -32.559 3.187 1 38.43 276 SER A C 1
ATOM 2304 O O . SER A 1 276 ? -18.762 -32.95 4.074 1 38.43 276 SER A O 1
ATOM 2306 N N . LYS A 1 277 ? -16.814 -32.959 3.3 1 43.17 277 LYS A N 1
ATOM 2307 C CA . LYS A 1 277 ? -16.311 -33.66 4.478 1 43.17 277 LYS A CA 1
ATOM 2308 C C . LYS A 1 277 ? -16.303 -32.747 5.7 1 43.17 277 LYS A C 1
ATOM 2310 O O . LYS A 1 277 ? -16.256 -33.223 6.837 1 43.17 277 LYS A O 1
ATOM 2315 N N . LYS A 1 278 ? -16.29 -31.483 5.615 1 40.4 278 LYS A N 1
ATOM 2316 C CA . LYS A 1 278 ? -16.463 -30.622 6.781 1 40.4 278 LYS A CA 1
ATOM 2317 C C . LYS A 1 278 ? -17.922 -30.592 7.23 1 40.4 278 LYS A C 1
ATOM 2319 O O . LYS A 1 278 ? -18.213 -30.31 8.394 1 40.4 278 LYS A O 1
ATOM 2324 N N . ASN A 1 279 ? -18.882 -30.884 6.381 1 38.64 279 ASN A N 1
ATOM 2325 C CA . ASN A 1 279 ? -20.268 -30.933 6.835 1 38.64 279 ASN A CA 1
ATOM 2326 C C . ASN A 1 279 ? -20.572 -32.235 7.57 1 38.64 279 ASN A C 1
ATOM 2328 O O . ASN A 1 279 ? -21.592 -32.345 8.252 1 38.64 279 ASN A O 1
ATOM 2332 N N . LYS A 1 280 ? -20.005 -33.383 7.291 1 41.93 280 LYS A N 1
ATOM 2333 C CA . LYS A 1 280 ? -20.358 -34.596 8.023 1 41.93 280 LYS A CA 1
ATOM 2334 C C . LYS A 1 280 ? -19.76 -34.585 9.427 1 41.93 280 LYS A C 1
ATOM 2336 O O . LYS A 1 280 ? -20.066 -35.455 10.245 1 41.93 280 LYS A O 1
ATOM 2341 N N . LYS A 1 281 ? -18.655 -33.909 9.61 1 39.69 281 LYS A N 1
ATOM 2342 C CA . LYS A 1 281 ? -18.192 -33.96 10.994 1 39.69 281 LYS A CA 1
ATOM 2343 C C . LYS A 1 281 ? -18.954 -32.965 11.865 1 39.69 281 LYS A C 1
ATOM 2345 O O . LYS A 1 281 ? -18.707 -32.87 13.069 1 39.69 281 LYS A O 1
ATOM 2350 N N . ASP A 1 282 ? -19.811 -32.073 11.287 1 30.43 282 ASP A N 1
ATOM 2351 C CA . ASP A 1 282 ? -20.726 -31.475 12.254 1 30.43 282 ASP A CA 1
ATOM 2352 C C . ASP A 1 282 ? -22.028 -32.268 12.341 1 30.43 282 ASP A C 1
ATOM 2354 O O . ASP A 1 282 ? -22.577 -32.683 11.319 1 30.43 282 ASP A O 1
ATOM 2358 N N . MET B 1 1 ? 5.258 -30.256 58.815 1 18.08 1 MET B N 1
ATOM 2359 C CA . MET B 1 1 ? 4.851 -28.868 59.019 1 18.08 1 MET B CA 1
ATOM 2360 C C . MET B 1 1 ? 5.439 -27.964 57.941 1 18.08 1 MET B C 1
ATOM 2362 O O . MET B 1 1 ? 4.732 -27.136 57.366 1 18.08 1 MET B O 1
ATOM 2366 N N . LYS B 1 2 ? 6.758 -27.428 58 1 19.37 2 LYS B N 1
ATOM 2367 C CA . LYS B 1 2 ? 6.947 -26.01 57.71 1 19.37 2 LYS B CA 1
ATOM 2368 C C . LYS B 1 2 ? 6.94 -25.75 56.206 1 19.37 2 LYS B C 1
ATOM 2370 O O . LYS B 1 2 ? 7.699 -26.373 55.461 1 19.37 2 LYS B O 1
ATOM 2375 N N . LYS B 1 3 ? 5.812 -25.162 55.689 1 21.43 3 LYS B N 1
ATOM 2376 C CA . LYS B 1 3 ? 5.191 -24.601 54.493 1 21.43 3 LYS B CA 1
ATOM 2377 C C . LYS B 1 3 ? 6.05 -23.489 53.898 1 21.43 3 LYS B C 1
ATOM 2379 O O . LYS B 1 3 ? 6.323 -22.486 54.56 1 21.43 3 LYS B O 1
ATOM 2384 N N . ILE B 1 4 ? 7.068 -23.933 53.206 1 21.03 4 ILE B N 1
ATOM 2385 C CA . ILE B 1 4 ? 7.986 -22.978 52.595 1 21.03 4 ILE B CA 1
ATOM 2386 C C . ILE B 1 4 ? 7.193 -21.893 51.869 1 21.03 4 ILE B C 1
ATOM 2388 O O . ILE B 1 4 ? 6.385 -22.191 50.986 1 21.03 4 ILE B O 1
ATOM 2392 N N . ARG B 1 5 ? 6.977 -20.686 52.503 1 20.82 5 ARG B N 1
ATOM 2393 C CA . ARG B 1 5 ? 6.423 -19.355 52.277 1 20.82 5 ARG B CA 1
ATOM 2394 C C . ARG B 1 5 ? 6.933 -18.764 50.967 1 20.82 5 ARG B C 1
ATOM 2396 O O . ARG B 1 5 ? 8.134 -18.535 50.809 1 20.82 5 ARG B O 1
ATOM 2403 N N . GLY B 1 6 ? 6.48 -19.409 49.843 1 21.51 6 GLY B N 1
ATOM 2404 C CA . GLY B 1 6 ? 6.805 -19.012 48.482 1 21.51 6 GLY B CA 1
ATOM 2405 C C . GLY B 1 6 ? 6.7 -17.516 48.255 1 21.51 6 GLY B C 1
ATOM 2406 O O . GLY B 1 6 ? 5.812 -16.861 48.805 1 21.51 6 GLY B O 1
ATOM 2407 N N . LEU B 1 7 ? 7.83 -16.836 48.095 1 19.24 7 LEU B N 1
ATOM 2408 C CA . LEU B 1 7 ? 8.181 -15.434 47.9 1 19.24 7 LEU B CA 1
ATOM 2409 C C . LEU B 1 7 ? 7.281 -14.789 46.851 1 19.24 7 LEU B C 1
ATOM 2411 O O . LEU B 1 7 ? 7.267 -15.213 45.693 1 19.24 7 LEU B O 1
ATOM 2415 N N . LYS B 1 8 ? 6.053 -14.149 47.176 1 19.99 8 LYS B N 1
ATOM 2416 C CA . LYS B 1 8 ? 4.998 -13.27 46.681 1 19.99 8 LYS B CA 1
ATOM 2417 C C . LYS B 1 8 ? 5.582 -12.004 46.062 1 19.99 8 LYS B C 1
ATOM 2419 O O . LYS B 1 8 ? 4.854 -11.049 45.784 1 19.99 8 LYS B O 1
ATOM 2424 N N . ILE B 1 9 ? 6.893 -11.78 45.998 1 18.18 9 ILE B N 1
ATOM 2425 C CA . ILE B 1 9 ? 7.212 -10.356 46.002 1 18.18 9 ILE B CA 1
ATOM 2426 C C . ILE B 1 9 ? 6.595 -9.686 44.777 1 18.18 9 ILE B C 1
ATOM 2428 O O . ILE B 1 9 ? 5.872 -8.694 44.902 1 18.18 9 ILE B O 1
ATOM 2432 N N . CYS B 1 10 ? 7.395 -9.094 43.664 1 18.82 10 CYS B N 1
ATOM 2433 C CA . CYS B 1 10 ? 7.622 -7.713 43.252 1 18.82 10 CYS B CA 1
ATOM 2434 C C . CYS B 1 10 ? 6.786 -7.366 42.025 1 18.82 10 CYS B C 1
ATOM 2436 O O . CYS B 1 10 ? 7.193 -7.638 40.895 1 18.82 10 CYS B O 1
ATOM 2438 N N . SER B 1 11 ? 5.573 -7.857 41.814 1 19.87 11 SER B N 1
ATOM 2439 C CA . SER B 1 11 ? 4.746 -7.618 40.635 1 19.87 11 SER B CA 1
ATOM 2440 C C . SER B 1 11 ? 4.423 -6.136 40.479 1 19.87 11 SER B C 1
ATOM 2442 O O . SER B 1 11 ? 3.931 -5.709 39.432 1 19.87 11 SER B O 1
ATOM 2444 N N . LYS B 1 12 ? 4.32 -5.308 41.537 1 21.7 12 LYS B N 1
ATOM 2445 C CA . LYS B 1 12 ? 3.51 -4.094 41.569 1 21.7 12 LYS B CA 1
ATOM 2446 C C . LYS B 1 12 ? 4.163 -2.975 40.761 1 21.7 12 LYS B C 1
ATOM 2448 O O . LYS B 1 12 ? 3.521 -1.97 40.45 1 21.7 12 LYS B O 1
ATOM 2453 N N . GLN B 1 13 ? 5.452 -2.787 40.748 1 19.46 13 GLN B N 1
ATOM 2454 C CA . GLN B 1 13 ? 5.964 -1.433 40.564 1 19.46 13 GLN B CA 1
ATOM 2455 C C . GLN B 1 13 ? 5.791 -0.97 39.12 1 19.46 13 GLN B C 1
ATOM 2457 O O . GLN B 1 13 ? 6 0.204 38.81 1 19.46 13 GLN B O 1
ATOM 2462 N N . LYS B 1 14 ? 5.815 -1.805 38.079 1 21 14 LYS B N 1
ATOM 2463 C CA . LYS B 1 14 ? 6.122 -1.243 36.767 1 21 14 LYS B CA 1
ATOM 2464 C C . LYS B 1 14 ? 4.935 -0.46 36.213 1 21 14 LYS B C 1
ATOM 2466 O O . LYS B 1 14 ? 4.958 -0.02 35.062 1 21 14 LYS B O 1
ATOM 2471 N N . GLN B 1 15 ? 3.806 -0.388 36.958 1 20.89 15 GLN B N 1
ATOM 2472 C CA . GLN B 1 15 ? 2.592 0.23 36.434 1 20.89 15 GLN B CA 1
ATOM 2473 C C . GLN B 1 15 ? 2.758 1.741 36.299 1 20.89 15 GLN B C 1
ATOM 2475 O O . GLN B 1 15 ? 2.003 2.391 35.573 1 20.89 15 GLN B O 1
ATOM 2480 N N . PHE B 1 16 ? 3.505 2.455 37.211 1 22.45 16 PHE B N 1
ATOM 2481 C CA . PHE B 1 16 ? 3.274 3.845 37.584 1 22.45 16 PHE B CA 1
ATOM 2482 C C . PHE B 1 16 ? 3.761 4.787 36.49 1 22.45 16 PHE B C 1
ATOM 2484 O O . PHE B 1 16 ? 3.178 5.852 36.276 1 22.45 16 PHE B O 1
ATOM 2491 N N . ILE B 1 17 ? 4.914 4.531 35.931 1 22.62 17 ILE B N 1
ATOM 2492 C CA . ILE B 1 17 ? 5.641 5.672 35.386 1 22.62 17 ILE B CA 1
ATOM 2493 C C . ILE B 1 17 ? 4.929 6.191 34.139 1 22.62 17 ILE B C 1
ATOM 2495 O O . ILE B 1 17 ? 5.079 7.358 33.77 1 22.62 17 ILE B O 1
ATOM 2499 N N . PHE B 1 18 ? 4.304 5.356 33.413 1 22.14 18 PHE B N 1
ATOM 2500 C CA . PHE B 1 18 ? 3.936 5.822 32.081 1 22.14 18 PHE B CA 1
ATOM 2501 C C . PHE B 1 18 ? 2.789 6.822 32.155 1 22.14 18 PHE B C 1
ATOM 2503 O O . PHE B 1 18 ? 2.435 7.445 31.151 1 22.14 18 PHE B O 1
ATOM 2510 N N . GLU B 1 19 ? 2.035 6.877 33.222 1 25.28 19 GLU B N 1
ATOM 2511 C CA . GLU B 1 19 ? 0.797 7.649 33.282 1 25.28 19 GLU B CA 1
ATOM 2512 C C . GLU B 1 19 ? 1.084 9.142 33.417 1 25.28 19 GLU B C 1
ATOM 2514 O O . GLU B 1 19 ? 0.366 9.971 32.854 1 25.28 19 GLU B O 1
ATOM 2519 N N . PHE B 1 20 ? 2.036 9.536 34.281 1 25.34 20 PHE B N 1
ATOM 2520 C CA . PHE B 1 20 ? 2.013 10.856 34.901 1 25.34 20 PHE B CA 1
ATOM 2521 C C . PHE B 1 20 ? 2.409 11.932 33.897 1 25.34 20 PHE B C 1
ATOM 2523 O O . PHE B 1 20 ? 1.864 13.038 33.917 1 25.34 20 PHE B O 1
ATOM 2530 N N . GLY B 1 21 ? 3.466 11.713 33.157 1 24.07 21 GLY B N 1
ATOM 2531 C CA . GLY B 1 21 ? 4.071 12.893 32.559 1 24.07 21 GLY B CA 1
ATOM 2532 C C . GLY B 1 21 ? 3.208 13.524 31.482 1 24.07 21 GLY B C 1
ATOM 2533 O O . GLY B 1 21 ? 3.258 14.737 31.271 1 24.07 21 GLY B O 1
ATOM 2534 N N . PHE B 1 22 ? 2.503 12.699 30.745 1 23.5 22 PHE B N 1
ATOM 2535 C CA . PHE B 1 22 ? 1.874 13.246 29.549 1 23.5 22 PHE B CA 1
ATOM 2536 C C . PHE B 1 22 ? 0.644 14.068 29.912 1 23.5 22 PHE B C 1
ATOM 2538 O O . PHE B 1 22 ? 0.192 14.901 29.123 1 23.5 22 PHE B O 1
ATOM 2545 N N . VAL B 1 23 ? 0.083 13.926 31.125 1 26.23 23 VAL B N 1
ATOM 2546 C CA . VAL B 1 23 ? -1.184 14.564 31.467 1 26.23 23 VAL B CA 1
ATOM 2547 C C . VAL B 1 23 ? -0.957 16.051 31.733 1 26.23 23 VAL B C 1
ATOM 2549 O O . VAL B 1 23 ? -1.815 16.881 31.422 1 26.23 23 VAL B O 1
ATOM 2552 N N . GLN B 1 24 ? 0.136 16.395 32.373 1 25.39 24 GLN B N 1
ATOM 2553 C CA . GLN B 1 24 ? 0.153 17.734 32.952 1 25.39 24 GLN B CA 1
ATOM 2554 C C . GLN B 1 24 ? 0.254 18.802 31.867 1 25.39 24 GLN B C 1
ATOM 2556 O O . GLN B 1 24 ? -0.409 19.839 31.945 1 25.39 24 GLN B O 1
ATOM 2561 N N . ALA B 1 25 ? 1.168 18.543 30.881 1 24.9 25 ALA B N 1
ATOM 2562 C CA . ALA B 1 25 ? 1.456 19.673 30.002 1 24.9 25 ALA B CA 1
ATOM 2563 C C . ALA B 1 25 ? 0.25 20.012 29.131 1 24.9 25 ALA B C 1
ATOM 2565 O O . ALA B 1 25 ? 0.158 21.116 28.589 1 24.9 25 ALA B O 1
ATOM 2566 N N . PHE B 1 26 ? -0.687 19.081 28.952 1 26.52 26 PHE B N 1
ATOM 2567 C CA . PHE B 1 26 ? -1.847 19.354 28.111 1 26.52 26 PHE B CA 1
ATOM 2568 C C . PHE B 1 26 ? -2.823 20.285 28.82 1 26.52 26 PHE B C 1
ATOM 2570 O O . PHE B 1 26 ? -3.799 20.741 28.221 1 26.52 26 PHE B O 1
ATOM 2577 N N . LYS B 1 27 ? -2.735 20.498 30.088 1 27.81 27 LYS B N 1
ATOM 2578 C CA . LYS B 1 27 ? -3.767 21.234 30.813 1 27.81 27 LYS B CA 1
ATOM 2579 C C . LYS B 1 27 ? -3.746 22.716 30.448 1 27.81 27 LYS B C 1
ATOM 2581 O O . LYS B 1 27 ? -4.797 23.351 30.348 1 27.81 27 LYS B O 1
ATOM 2586 N N . GLU B 1 28 ? -2.54 23.287 30.464 1 28.59 28 GLU B N 1
ATOM 2587 C CA . GLU B 1 28 ? -2.554 24.746 30.534 1 28.59 28 GLU B CA 1
ATOM 2588 C C . GLU B 1 28 ? -3.018 25.357 29.215 1 28.59 28 GLU B C 1
ATOM 2590 O O . GLU B 1 28 ? -3.711 26.376 29.207 1 28.59 28 GLU B O 1
ATOM 2595 N N . ILE B 1 29 ? -2.51 24.812 28.049 1 27.55 29 ILE B N 1
ATOM 2596 C CA . ILE B 1 29 ? -2.777 25.591 26.846 1 27.55 29 ILE B CA 1
ATOM 2597 C C . ILE B 1 29 ? -4.229 25.395 26.416 1 27.55 29 ILE B C 1
ATOM 2599 O O . ILE B 1 29 ? -4.665 25.954 25.406 1 27.55 29 ILE B O 1
ATOM 2603 N N . LYS B 1 30 ? -5.172 24.736 27.154 1 32.27 30 LYS B N 1
ATOM 2604 C CA . LYS B 1 30 ? -6.56 24.319 26.974 1 32.27 30 LYS B CA 1
ATOM 2605 C C . LYS B 1 30 ? -7.504 25.517 27.021 1 32.27 30 LYS B C 1
ATOM 2607 O O . LYS B 1 30 ? -8.64 25.437 26.548 1 32.27 30 LYS B O 1
ATOM 2612 N N . GLY B 1 31 ? -7.33 26.575 27.725 1 28.31 31 GLY B N 1
ATOM 2613 C CA . GLY B 1 31 ? -8.437 27.41 28.165 1 28.31 31 GLY B CA 1
ATOM 2614 C C . GLY B 1 31 ? -9.09 28.179 27.032 1 28.31 31 GLY B C 1
ATOM 2615 O O . GLY B 1 31 ? -10.318 28.231 26.937 1 28.31 31 GLY B O 1
ATOM 2616 N N . LYS B 1 32 ? -8.419 29.186 26.408 1 33.38 32 LYS B N 1
ATOM 2617 C CA . LYS B 1 32 ? -9.048 30.29 25.688 1 33.38 32 LYS B CA 1
ATOM 2618 C C . LYS B 1 32 ? -9.562 29.835 24.324 1 33.38 32 LYS B C 1
ATOM 2620 O O . LYS B 1 32 ? -10.632 30.261 23.885 1 33.38 32 LYS B O 1
ATOM 2625 N N . GLU B 1 33 ? -8.818 29.039 23.507 1 31.1 33 GLU B N 1
ATOM 2626 C CA . GLU B 1 33 ? -9.14 28.849 22.095 1 31.1 33 GLU B CA 1
ATOM 2627 C C . GLU B 1 33 ? -10.237 27.804 21.915 1 31.1 33 GLU B C 1
ATOM 2629 O O . GLU B 1 33 ? -10.637 27.505 20.788 1 31.1 33 GLU B O 1
ATOM 2634 N N . ASN B 1 34 ? -10.799 27.235 22.908 1 31.77 34 ASN B N 1
ATOM 2635 C CA . ASN B 1 34 ? -11.818 26.191 22.896 1 31.77 34 ASN B CA 1
ATOM 2636 C C . ASN B 1 34 ? -13.183 26.744 22.495 1 31.77 34 ASN B C 1
ATOM 2638 O O . ASN B 1 34 ? -14.054 25.995 22.048 1 31.77 34 ASN B O 1
ATOM 2642 N N . LYS B 1 35 ? -13.515 27.993 22.904 1 33.62 35 LYS B N 1
ATOM 2643 C CA . LYS B 1 35 ? -14.879 28.485 22.735 1 33.62 35 LYS B CA 1
ATOM 2644 C C . LYS B 1 35 ? -15.211 28.687 21.259 1 33.62 35 LYS B C 1
ATOM 2646 O O . LYS B 1 35 ? -16.335 28.421 20.829 1 33.62 35 LYS B O 1
ATOM 2651 N N . SER B 1 36 ? -14.351 29.306 20.469 1 30.64 36 SER B N 1
ATOM 2652 C CA . SER B 1 36 ? -14.734 29.696 19.116 1 30.64 36 SER B CA 1
ATOM 2653 C C . SER B 1 36 ? -14.883 28.478 18.211 1 30.64 36 SER B C 1
ATOM 2655 O O . SER B 1 36 ? -15.655 28.503 17.25 1 30.64 36 SER B O 1
ATOM 2657 N N . ILE B 1 37 ? -14.26 27.37 18.557 1 31.16 37 ILE B N 1
ATOM 2658 C CA . ILE B 1 37 ? -14.317 26.207 17.679 1 31.16 37 ILE B CA 1
ATOM 2659 C C . ILE B 1 37 ? -15.616 25.44 17.922 1 31.16 37 ILE B C 1
ATOM 2661 O O . ILE B 1 37 ? -16.073 24.691 17.056 1 31.16 37 ILE B O 1
ATOM 2665 N N . GLN B 1 38 ? -16.186 25.489 19.073 1 32.73 38 GLN B N 1
ATOM 2666 C CA . GLN B 1 38 ? -17.415 24.766 19.381 1 32.73 38 GLN B CA 1
ATOM 2667 C C . GLN B 1 38 ? -18.578 25.272 18.533 1 32.73 38 GLN B C 1
ATOM 2669 O O . GLN B 1 38 ? -19.398 24.483 18.059 1 32.73 38 GLN B O 1
ATOM 2674 N N . TYR B 1 39 ? -18.837 26.605 18.531 1 31.7 39 TYR B N 1
ATOM 2675 C CA . TYR B 1 39 ? -19.96 27.193 17.809 1 31.7 39 TYR B CA 1
ATOM 2676 C C . TYR B 1 39 ? -19.885 26.864 16.323 1 31.7 39 TYR B C 1
ATOM 2678 O O . TYR B 1 39 ? -20.914 26.679 15.668 1 31.7 39 TYR B O 1
ATOM 2686 N N . ILE B 1 40 ? -18.721 26.709 15.818 1 31.85 40 ILE B N 1
ATOM 2687 C CA . ILE B 1 40 ? -18.597 26.493 14.381 1 31.85 40 ILE B CA 1
ATOM 2688 C C . ILE B 1 40 ? -18.982 25.055 14.04 1 31.85 40 ILE B C 1
ATOM 2690 O O . ILE B 1 40 ? -19.595 24.799 13.001 1 31.85 40 ILE B O 1
ATOM 2694 N N . GLY B 1 41 ? -18.871 24.097 14.862 1 33.39 41 GLY B N 1
ATOM 2695 C CA . GLY B 1 41 ? -19.235 22.719 14.575 1 33.39 41 GLY B CA 1
ATOM 2696 C C . GLY B 1 41 ? -20.735 22.495 14.535 1 33.39 41 GLY B C 1
ATOM 2697 O O . GLY B 1 41 ? -21.239 21.79 13.658 1 33.39 41 GLY B O 1
ATOM 2698 N N . GLN B 1 42 ? -21.455 22.947 15.57 1 35.25 42 GLN B N 1
ATOM 2699 C CA . GLN B 1 42 ? -22.899 22.759 15.646 1 35.25 42 GLN B CA 1
ATOM 2700 C C . GLN B 1 42 ? -23.606 23.441 14.478 1 35.25 42 GLN B C 1
ATOM 2702 O O . GLN B 1 42 ? -24.555 22.892 13.914 1 35.25 42 GLN B O 1
ATOM 2707 N N . VAL B 1 43 ? -23.356 24.724 14.286 1 35.73 43 VAL B N 1
ATOM 2708 C CA . VAL B 1 43 ? -24.014 25.461 13.212 1 35.73 43 VAL B CA 1
ATOM 2709 C C . VAL B 1 43 ? -23.774 24.756 11.879 1 35.73 43 VAL B C 1
ATOM 2711 O O . VAL B 1 43 ? -24.626 24.794 10.987 1 35.73 43 VAL B O 1
ATOM 2714 N N . LYS B 1 44 ? -22.729 24.009 11.785 1 39.6 44 LYS B N 1
ATOM 2715 C CA . LYS B 1 44 ? -22.325 23.464 10.493 1 39.6 44 LYS B CA 1
ATOM 2716 C C . LYS B 1 44 ? -23.133 22.217 10.145 1 39.6 44 LYS B C 1
ATOM 2718 O O . LYS B 1 44 ? -23.534 22.031 8.995 1 39.6 44 LYS B O 1
ATOM 2723 N N . VAL B 1 45 ? -23.44 21.387 11.048 1 37.67 45 VAL B N 1
ATOM 2724 C CA . VAL B 1 45 ? -24.272 20.25 10.669 1 37.67 45 VAL B CA 1
ATOM 2725 C C . VAL B 1 45 ? -25.662 20.739 10.266 1 37.67 45 VAL B C 1
ATOM 2727 O O . VAL B 1 45 ? -26.245 20.242 9.299 1 37.67 45 VAL B O 1
ATOM 2730 N N . ASN B 1 46 ? -26.22 21.61 11.056 1 39.08 46 ASN B N 1
ATOM 2731 C CA . ASN B 1 46 ? -27.569 22.072 10.744 1 39.08 46 ASN B CA 1
ATOM 2732 C C . ASN B 1 46 ? -27.618 22.792 9.4 1 39.08 46 ASN B C 1
ATOM 2734 O O . ASN B 1 46 ? -28.598 22.675 8.663 1 39.08 46 ASN B O 1
ATOM 2738 N N . ARG B 1 47 ? -26.717 23.724 9.187 1 39.57 47 ARG B N 1
ATOM 2739 C CA . ARG B 1 47 ? -26.742 24.388 7.888 1 39.57 47 ARG B CA 1
ATOM 2740 C C . ARG B 1 47 ? -26.49 23.394 6.76 1 39.57 47 ARG B C 1
ATOM 2742 O O . ARG B 1 47 ? -26.774 23.683 5.596 1 39.57 47 ARG B O 1
ATOM 2749 N N . ILE B 1 48 ? -25.712 22.52 6.897 1 39.31 48 ILE B N 1
ATOM 2750 C CA . ILE B 1 48 ? -25.431 21.561 5.834 1 39.31 48 ILE B CA 1
ATOM 2751 C C . ILE B 1 48 ? -26.733 20.92 5.359 1 39.31 48 ILE B C 1
ATOM 2753 O O . ILE B 1 48 ? -26.945 20.748 4.157 1 39.31 48 ILE B O 1
ATOM 2757 N N . MET B 1 49 ? -27.578 20.506 6.293 1 38.46 49 MET B N 1
ATOM 2758 C CA . MET B 1 49 ? -28.848 19.998 5.783 1 38.46 49 MET B CA 1
ATOM 2759 C C . MET B 1 49 ? -29.678 21.121 5.171 1 38.46 49 MET B C 1
ATOM 2761 O O . MET B 1 49 ? -30.78 20.884 4.673 1 38.46 49 MET B O 1
ATOM 2765 N N . GLY B 1 50 ? -29.38 22.253 5.331 1 38.82 50 GLY B N 1
ATOM 2766 C CA . GLY B 1 50 ? -30.234 23.255 4.713 1 38.82 50 GLY B CA 1
ATOM 2767 C C . GLY B 1 50 ? -30.277 23.151 3.2 1 38.82 50 GLY B C 1
ATOM 2768 O O . GLY B 1 50 ? -29.627 23.93 2.5 1 38.82 50 GLY B O 1
ATOM 2769 N N . ILE B 1 51 ? -30.632 22.069 2.67 1 38.96 51 ILE B N 1
ATOM 2770 C CA . ILE B 1 51 ? -30.985 21.837 1.274 1 38.96 51 ILE B CA 1
ATOM 2771 C C . ILE B 1 51 ? -32.037 22.853 0.832 1 38.96 51 ILE B C 1
ATOM 2773 O O . ILE B 1 51 ? -33.119 22.931 1.419 1 38.96 51 ILE B O 1
ATOM 2777 N N . ASN B 1 52 ? -31.705 23.952 0.496 1 38.02 52 ASN B N 1
ATOM 2778 C CA . ASN B 1 52 ? -32.684 24.737 -0.248 1 38.02 52 ASN B CA 1
ATOM 2779 C C . ASN B 1 52 ? -33.177 23.992 -1.485 1 38.02 52 ASN B C 1
ATOM 2781 O O . ASN B 1 52 ? -32.382 23.395 -2.213 1 38.02 52 ASN B O 1
ATOM 2785 N N . ILE B 1 53 ? -34.42 23.913 -1.74 1 45.13 53 ILE B N 1
ATOM 2786 C CA . ILE B 1 53 ? -35.16 23.105 -2.704 1 45.13 53 ILE B CA 1
ATOM 2787 C C . ILE B 1 53 ? -34.629 23.367 -4.112 1 45.13 53 ILE B C 1
ATOM 2789 O O . ILE B 1 53 ? -34.417 22.431 -4.886 1 45.13 53 ILE B O 1
ATOM 2793 N N . GLU B 1 54 ? -34.714 24.608 -4.636 1 47.99 54 GLU B N 1
ATOM 2794 C CA . GLU B 1 54 ? -34.217 24.907 -5.975 1 47.99 54 GLU B CA 1
ATOM 2795 C C . GLU B 1 54 ? -32.753 24.502 -6.124 1 47.99 54 GLU B C 1
ATOM 2797 O O . GLU B 1 54 ? -32.352 23.974 -7.163 1 47.99 54 GLU B O 1
ATOM 2802 N N . ASP B 1 55 ? -31.914 24.848 -5.123 1 58.87 55 ASP B N 1
ATOM 2803 C CA . ASP B 1 55 ? -30.509 24.484 -4.967 1 58.87 55 ASP B CA 1
ATOM 2804 C C . ASP B 1 55 ? -30.344 22.971 -4.843 1 58.87 55 ASP B C 1
ATOM 2806 O O . ASP B 1 55 ? -29.336 22.413 -5.283 1 58.87 55 ASP B O 1
ATOM 2810 N N . HIS B 1 56 ? -31.555 22.361 -4.688 1 71.73 56 HIS B N 1
ATOM 2811 C CA . HIS B 1 56 ? -31.547 20.914 -4.503 1 71.73 56 HIS B CA 1
ATOM 2812 C C . HIS B 1 56 ? -31.585 20.188 -5.844 1 71.73 56 HIS B C 1
ATOM 2814 O O . HIS B 1 56 ? -30.925 19.161 -6.017 1 71.73 56 HIS B O 1
ATOM 2820 N N . PHE B 1 57 ? -32.307 20.966 -6.865 1 75.23 57 PHE B N 1
ATOM 2821 C CA . PHE B 1 57 ? -32.397 20.26 -8.138 1 75.23 57 PHE B CA 1
ATOM 2822 C C . PHE B 1 57 ? -31.044 20.231 -8.838 1 75.23 57 PHE B C 1
ATOM 2824 O O . PHE B 1 57 ? -30.663 19.213 -9.42 1 75.23 57 PHE B O 1
ATOM 2831 N N . GLU B 1 58 ? -30.387 21.419 -8.872 1 83.4 58 GLU B N 1
ATOM 2832 C CA . GLU B 1 58 ? -29.076 21.477 -9.512 1 83.4 58 GLU B CA 1
ATOM 2833 C C . GLU B 1 58 ? -28.085 20.541 -8.826 1 83.4 58 GLU B C 1
ATOM 2835 O O . GLU B 1 58 ? -27.268 19.899 -9.489 1 83.4 58 GLU B O 1
ATOM 2840 N N . GLU B 1 59 ? -28.235 20.478 -7.579 1 86.51 59 GLU B N 1
ATOM 2841 C CA . GLU B 1 59 ? -27.344 19.602 -6.824 1 86.51 59 GLU B CA 1
ATOM 2842 C C . GLU B 1 59 ? -27.633 18.133 -7.121 1 86.51 59 GLU B C 1
ATOM 2844 O O . GLU B 1 59 ? -26.709 17.331 -7.267 1 86.51 59 GLU B O 1
ATOM 2849 N N . ILE B 1 60 ? -28.891 17.861 -7.245 1 86.02 60 ILE B N 1
ATOM 2850 C CA . ILE B 1 60 ? -29.296 16.497 -7.565 1 86.02 60 ILE B CA 1
ATOM 2851 C C . ILE B 1 60 ? -28.788 16.12 -8.955 1 86.02 60 ILE B C 1
ATOM 2853 O O . ILE B 1 60 ? -28.306 15.004 -9.165 1 86.02 60 ILE B O 1
ATOM 2857 N N . PHE B 1 61 ? -28.915 17.026 -9.863 1 87.47 61 PHE B N 1
ATOM 2858 C CA . PHE B 1 61 ? -28.449 16.779 -11.222 1 87.47 61 PHE B CA 1
ATOM 2859 C C . PHE B 1 61 ? -26.947 16.522 -11.241 1 87.47 61 PHE B C 1
ATOM 2861 O O . PHE B 1 61 ? -26.468 15.664 -11.985 1 87.47 61 PHE B O 1
ATOM 2868 N N . GLU B 1 62 ? -26.205 17.254 -10.47 1 89.23 62 GLU B N 1
ATOM 2869 C CA . GLU B 1 62 ? -24.76 17.06 -10.392 1 89.23 62 GLU B CA 1
ATOM 2870 C C . GLU B 1 62 ? -24.417 15.676 -9.847 1 89.23 62 GLU B C 1
ATOM 2872 O O . GLU B 1 62 ? -23.489 15.025 -10.331 1 89.23 62 GLU B O 1
ATOM 2877 N N . VAL B 1 63 ? -25.143 15.277 -8.905 1 89.67 63 VAL B N 1
ATOM 2878 C CA . VAL B 1 63 ? -24.922 13.973 -8.289 1 89.67 63 VAL B CA 1
ATOM 2879 C C . VAL B 1 63 ? -25.257 12.867 -9.287 1 89.67 63 VAL B C 1
ATOM 2881 O O . VAL B 1 63 ? -24.521 11.885 -9.406 1 89.67 63 VAL B O 1
ATOM 2884 N N . ILE B 1 64 ? -26.35 13.031 -10.024 1 89.08 64 ILE B N 1
ATOM 2885 C CA . ILE B 1 64 ? -26.769 12.033 -11.002 1 89.08 64 ILE B CA 1
ATOM 2886 C C . ILE B 1 64 ? -25.744 11.954 -12.131 1 89.08 64 ILE B C 1
ATOM 2888 O O . ILE B 1 64 ? -25.372 10.862 -12.565 1 89.08 64 ILE B O 1
ATOM 2892 N N . LYS B 1 65 ? -25.324 13.059 -12.531 1 90.25 65 LYS B N 1
ATOM 2893 C CA . LYS B 1 65 ? -24.34 13.116 -13.608 1 90.25 65 LYS B CA 1
ATOM 2894 C C . LYS B 1 65 ? -23.057 12.387 -13.218 1 90.25 65 LYS B C 1
ATOM 2896 O O . LYS B 1 65 ? -22.477 11.664 -14.031 1 90.25 65 LYS B O 1
ATOM 2901 N N . LEU B 1 66 ? -22.66 12.519 -11.983 1 91.64 66 LEU B N 1
ATOM 2902 C CA . LEU B 1 66 ? -21.421 11.915 -11.505 1 91.64 66 LEU B CA 1
ATOM 2903 C C . LEU B 1 66 ? -21.542 10.395 -11.455 1 91.64 66 LEU B C 1
ATOM 2905 O O . LEU B 1 66 ? -20.555 9.683 -11.652 1 91.64 66 LEU B O 1
ATOM 2909 N N . HIS B 1 67 ? -22.764 9.883 -11.258 1 91.86 67 HIS B N 1
ATOM 2910 C CA . HIS B 1 67 ? -22.929 8.45 -11.044 1 91.86 67 HIS B CA 1
ATOM 2911 C C . HIS B 1 67 ? -23.325 7.741 -12.335 1 91.86 67 HIS B C 1
ATOM 2913 O O . HIS B 1 67 ? -23.47 6.517 -12.357 1 91.86 67 HIS B O 1
ATOM 2919 N N . LEU B 1 68 ? -23.413 8.465 -13.397 1 89.58 68 LEU B N 1
ATOM 2920 C CA . LEU B 1 68 ? -23.764 7.862 -14.678 1 89.58 68 LEU B CA 1
ATOM 2921 C C . LEU B 1 68 ? -22.652 6.941 -15.168 1 89.58 68 LEU B C 1
ATOM 2923 O O . LEU B 1 68 ? -22.919 5.827 -15.624 1 89.58 68 LEU B O 1
ATOM 2927 N N . LEU B 1 69 ? -21.444 7.352 -15 1 83.55 69 LEU B N 1
ATOM 2928 C CA . LEU B 1 69 ? -20.313 6.564 -15.476 1 83.55 69 LEU B CA 1
ATOM 2929 C C . LEU B 1 69 ? -20.164 5.281 -14.666 1 83.55 69 LEU B C 1
ATOM 2931 O O . LEU B 1 69 ? -20.101 4.188 -15.233 1 83.55 69 LEU B O 1
ATOM 2935 N N . PRO B 1 70 ? -20.153 5.418 -13.386 1 86.39 70 PRO B N 1
ATOM 2936 C CA . PRO B 1 70 ? -20.055 4.179 -12.611 1 86.39 70 PRO B CA 1
ATOM 2937 C C . PRO B 1 70 ? -21.227 3.233 -12.86 1 86.39 70 PRO B C 1
ATOM 2939 O O . PRO B 1 70 ? -21.046 2.013 -12.887 1 86.39 70 PRO B O 1
ATOM 2942 N N . LEU B 1 71 ? -22.372 3.78 -13.047 1 86.17 71 LEU B N 1
ATOM 2943 C CA . LEU B 1 71 ? -23.53 2.941 -13.332 1 86.17 71 LEU B CA 1
ATOM 2944 C C . LEU B 1 71 ? -23.38 2.247 -14.682 1 86.17 71 LEU B C 1
ATOM 2946 O O . LEU B 1 71 ? -23.754 1.082 -14.831 1 86.17 71 LEU B O 1
ATOM 2950 N N . MET B 1 72 ? -22.821 2.921 -15.581 1 85.97 72 MET B N 1
ATOM 2951 C CA . MET B 1 72 ? -22.554 2.32 -16.884 1 85.97 72 MET B CA 1
ATOM 2952 C C . MET B 1 72 ? -21.493 1.229 -16.773 1 85.97 72 MET B C 1
ATOM 2954 O O . MET B 1 72 ? -21.623 0.166 -17.383 1 85.97 72 MET B O 1
ATOM 2958 N N . LEU B 1 73 ? -20.528 1.467 -16.011 1 83.15 73 LEU B N 1
ATOM 2959 C CA . LEU B 1 73 ? -19.473 0.478 -15.814 1 83.15 73 LEU B CA 1
ATOM 2960 C C . LEU B 1 73 ? -20.022 -0.775 -15.14 1 83.15 73 LEU B C 1
ATOM 2962 O O . LEU B 1 73 ? -19.676 -1.894 -15.526 1 83.15 73 LEU B O 1
ATOM 2966 N N . ILE B 1 74 ? -20.852 -0.513 -14.253 1 83.39 74 ILE B N 1
ATOM 2967 C CA . ILE B 1 74 ? -21.492 -1.629 -13.564 1 83.39 74 ILE B CA 1
ATOM 2968 C C . ILE B 1 74 ? -22.37 -2.405 -14.544 1 83.39 74 ILE B C 1
ATOM 2970 O O . ILE B 1 74 ? -22.311 -3.636 -14.598 1 83.39 74 ILE B O 1
ATOM 2974 N N . PHE B 1 75 ? -23.067 -1.667 -15.361 1 80.84 75 PHE B N 1
ATOM 2975 C CA . PHE B 1 75 ? -23.965 -2.287 -16.327 1 80.84 75 PHE B CA 1
ATOM 2976 C C . PHE B 1 75 ? -23.183 -3.107 -17.346 1 80.84 75 PHE B C 1
ATOM 2978 O O . PHE B 1 75 ? -23.531 -4.256 -17.625 1 80.84 75 PHE B O 1
ATOM 2985 N N . VAL B 1 76 ? -22.141 -2.634 -17.826 1 78.96 76 VAL B N 1
ATOM 2986 C CA . VAL B 1 76 ? -21.327 -3.314 -18.828 1 78.96 76 VAL B CA 1
ATOM 2987 C C . VAL B 1 76 ? -20.702 -4.568 -18.222 1 78.96 76 VAL B C 1
ATOM 2989 O O . VAL B 1 76 ? -20.662 -5.622 -18.863 1 78.96 76 VAL B O 1
ATOM 2992 N N . THR B 1 77 ? -20.337 -4.408 -17.005 1 77.11 77 THR B N 1
ATOM 2993 C CA . THR B 1 77 ? -19.699 -5.555 -16.369 1 77.11 77 THR B CA 1
ATOM 2994 C C . THR B 1 77 ? -20.716 -6.662 -16.106 1 77.11 77 THR B C 1
ATOM 2996 O O . THR B 1 77 ? -20.411 -7.845 -16.273 1 77.11 77 THR B O 1
ATOM 2999 N N . ILE B 1 78 ? -21.915 -6.244 -15.874 1 73.36 78 ILE B N 1
ATOM 3000 C CA . ILE B 1 78 ? -22.958 -7.207 -15.537 1 73.36 78 ILE B CA 1
ATOM 3001 C C . ILE B 1 78 ? -23.486 -7.863 -16.811 1 73.36 78 ILE B C 1
ATOM 3003 O O . ILE B 1 78 ? -23.842 -9.044 -16.806 1 73.36 78 ILE B O 1
ATOM 3007 N N . VAL B 1 79 ? -23.408 -7.059 -17.874 1 74.65 79 VAL B N 1
ATOM 3008 C CA . VAL B 1 79 ? -23.956 -7.581 -19.122 1 74.65 79 VAL B CA 1
ATOM 3009 C C . VAL B 1 79 ? -22.972 -8.567 -19.747 1 74.65 79 VAL B C 1
ATOM 3011 O O . VAL B 1 79 ? -23.369 -9.45 -20.511 1 74.65 79 VAL B O 1
ATOM 3014 N N . VAL B 1 80 ? -21.811 -8.373 -19.345 1 70.82 80 VAL B N 1
ATOM 3015 C CA . VAL B 1 80 ? -20.842 -9.339 -19.854 1 70.82 80 VAL B CA 1
ATOM 3016 C C . VAL B 1 80 ? -21.199 -10.739 -19.358 1 70.82 80 VAL B C 1
ATOM 3018 O O . VAL B 1 80 ? -21.459 -10.936 -18.169 1 70.82 80 VAL B O 1
ATOM 3021 N N . LYS B 1 81 ? -21.377 -11.51 -20.246 1 70.41 81 LYS B N 1
ATOM 3022 C CA . LYS B 1 81 ? -21.83 -12.875 -19.997 1 70.41 81 LYS B CA 1
ATOM 3023 C C . LYS B 1 81 ? -20.91 -13.589 -19.011 1 70.41 81 LYS B C 1
ATOM 3025 O O . LYS B 1 81 ? -19.687 -13.561 -19.164 1 70.41 81 LYS B O 1
ATOM 3030 N N . GLN B 1 82 ? -21.547 -13.927 -17.911 1 76.48 82 GLN B N 1
ATOM 3031 C CA . GLN B 1 82 ? -20.866 -14.824 -16.983 1 76.48 82 GLN B CA 1
ATOM 3032 C C . GLN B 1 82 ? -20.4 -16.094 -17.689 1 76.48 82 GLN B C 1
ATOM 3034 O O . GLN B 1 82 ? -21.198 -16.788 -18.322 1 76.48 82 GLN B O 1
ATOM 3039 N N . GLN B 1 83 ? -19.14 -16.318 -17.601 1 76.01 83 GLN B N 1
ATOM 3040 C CA . GLN B 1 83 ? -18.567 -17.444 -18.331 1 76.01 83 GLN B CA 1
ATOM 3041 C C . GLN B 1 83 ? -18.344 -18.64 -17.41 1 76.01 83 GLN B C 1
ATOM 3043 O O . GLN B 1 83 ? -18.153 -19.764 -17.879 1 76.01 83 GLN B O 1
ATOM 3048 N N . VAL B 1 84 ? -18.431 -18.312 -16.104 1 80.72 84 VAL B N 1
ATOM 3049 C CA . VAL B 1 84 ? -18.148 -19.399 -15.172 1 80.72 84 VAL B CA 1
ATOM 3050 C C . VAL B 1 84 ? -19.214 -19.433 -14.079 1 80.72 84 VAL B C 1
ATOM 3052 O O . VAL B 1 84 ? -19.747 -18.391 -13.69 1 80.72 84 VAL B O 1
ATOM 3055 N N . LYS B 1 85 ? -19.543 -20.618 -13.662 1 84.2 85 LYS B N 1
ATOM 3056 C CA . LYS B 1 85 ? -20.434 -20.763 -12.514 1 84.2 85 LYS B CA 1
ATOM 3057 C C . LYS B 1 85 ? -19.77 -20.262 -11.235 1 84.2 85 LYS B C 1
ATOM 3059 O O . LYS B 1 85 ? -18.637 -20.64 -10.928 1 84.2 85 LYS B O 1
ATOM 3064 N N . MET B 1 86 ? -20.472 -19.444 -10.501 1 87.55 86 MET B N 1
ATOM 3065 C CA . MET B 1 86 ? -19.869 -18.789 -9.343 1 87.55 86 MET B CA 1
ATOM 3066 C C . MET B 1 86 ? -20.468 -19.32 -8.045 1 87.55 86 MET B C 1
ATOM 3068 O O . MET B 1 86 ? -21.673 -19.563 -7.966 1 87.55 86 MET B O 1
ATOM 3072 N N . THR B 1 87 ? -19.632 -19.55 -7.092 1 90.49 87 THR B N 1
ATOM 3073 C CA . THR B 1 87 ? -20.072 -19.825 -5.728 1 90.49 87 THR B CA 1
ATOM 3074 C C . THR B 1 87 ? -20.629 -18.563 -5.075 1 90.49 87 THR B C 1
ATOM 3076 O O . THR B 1 87 ? -20.547 -17.474 -5.647 1 90.49 87 THR B O 1
ATOM 3079 N N . ALA B 1 88 ? -21.236 -18.735 -3.922 1 93.17 88 ALA B N 1
ATOM 3080 C CA . ALA B 1 88 ? -21.774 -17.584 -3.202 1 93.17 88 ALA B CA 1
ATOM 3081 C C . ALA B 1 88 ? -20.681 -16.563 -2.904 1 93.17 88 ALA B C 1
ATOM 3083 O O . ALA B 1 88 ? -20.898 -15.356 -3.031 1 93.17 88 ALA B O 1
ATOM 3084 N N . TYR B 1 89 ? -19.574 -17.017 -2.502 1 94.04 89 TYR B N 1
ATOM 3085 C CA . TYR B 1 89 ? -18.448 -16.135 -2.215 1 94.04 89 TYR B CA 1
ATOM 3086 C C . TYR B 1 89 ? -18.023 -15.37 -3.463 1 94.04 89 TYR B C 1
ATOM 3088 O O . TYR B 1 89 ? -17.769 -14.165 -3.404 1 94.04 89 TYR B O 1
ATOM 3096 N N . GLU B 1 90 ? -17.972 -16.132 -4.552 1 93.59 90 GLU B N 1
ATOM 3097 C CA . GLU B 1 90 ? -17.499 -15.513 -5.787 1 93.59 90 GLU B CA 1
ATOM 3098 C C . GLU B 1 90 ? -18.457 -14.422 -6.258 1 93.59 90 GLU B C 1
ATOM 3100 O O . GLU B 1 90 ? -18.025 -13.401 -6.799 1 93.59 90 GLU B O 1
ATOM 3105 N N . LYS B 1 91 ? -19.718 -14.703 -6.041 1 91.73 91 LYS B N 1
ATOM 3106 C CA . LYS B 1 91 ? -20.701 -13.676 -6.375 1 91.73 91 LYS B CA 1
ATOM 3107 C C . LYS B 1 91 ? -20.526 -12.442 -5.494 1 91.73 91 LYS B C 1
ATOM 3109 O O . LYS B 1 91 ? -20.541 -11.313 -5.989 1 91.73 91 LYS B O 1
ATOM 3114 N N . PHE B 1 92 ? -20.383 -12.692 -4.251 1 95.99 92 PHE B N 1
ATOM 3115 C CA . PHE B 1 92 ? -20.162 -11.592 -3.32 1 95.99 92 PHE B CA 1
ATOM 3116 C C . PHE B 1 92 ? -18.907 -10.811 -3.691 1 95.99 92 PHE B C 1
ATOM 3118 O O . PHE B 1 92 ? -18.915 -9.579 -3.697 1 95.99 92 PHE B O 1
ATOM 3125 N N . ALA B 1 93 ? -17.829 -11.574 -4.004 1 96.31 93 ALA B N 1
ATOM 3126 C CA . ALA B 1 93 ? -16.561 -10.946 -4.365 1 96.31 93 ALA B CA 1
ATOM 3127 C C . ALA B 1 93 ? -16.703 -10.114 -5.637 1 96.31 93 ALA B C 1
ATOM 3129 O O . ALA B 1 93 ? -16.156 -9.013 -5.729 1 96.31 93 ALA B O 1
ATOM 3130 N N . PHE B 1 94 ? -17.478 -10.631 -6.585 1 94.33 94 PHE B N 1
ATOM 3131 C CA . PHE B 1 94 ? -17.731 -9.902 -7.822 1 94.33 94 PHE B CA 1
ATOM 3132 C C . PHE B 1 94 ? -18.356 -8.542 -7.531 1 94.33 94 PHE B C 1
ATOM 3134 O O . PHE B 1 94 ? -17.856 -7.513 -7.988 1 94.33 94 PHE B O 1
ATOM 3141 N N . TYR B 1 95 ? -19.346 -8.568 -6.713 1 93.41 95 TYR B N 1
ATOM 3142 C CA . TYR B 1 95 ? -20.061 -7.328 -6.431 1 93.41 95 TYR B CA 1
ATOM 3143 C C . TYR B 1 95 ? -19.23 -6.41 -5.543 1 93.41 95 TYR B C 1
ATOM 3145 O O . TYR B 1 95 ? -19.301 -5.185 -5.667 1 93.41 95 TYR B O 1
ATOM 3153 N N . TRP B 1 96 ? -18.48 -6.965 -4.66 1 96.77 96 TRP B N 1
ATOM 3154 C CA . TRP B 1 96 ? -17.603 -6.185 -3.793 1 96.77 96 TRP B CA 1
ATOM 3155 C C . TRP B 1 96 ? -16.598 -5.383 -4.614 1 96.77 96 TRP B C 1
ATOM 3157 O O . TRP B 1 96 ? -16.461 -4.172 -4.429 1 96.77 96 TRP B O 1
ATOM 3167 N N . PHE B 1 97 ? -15.916 -6.027 -5.499 1 97.38 97 PHE B N 1
ATOM 3168 C CA . PHE B 1 97 ? -14.889 -5.365 -6.294 1 97.38 97 PHE B CA 1
ATOM 3169 C C . PHE B 1 97 ? -15.515 -4.399 -7.293 1 97.38 97 PHE B C 1
ATOM 3171 O O . PHE B 1 97 ? -14.948 -3.344 -7.583 1 97.38 97 PHE B O 1
ATOM 3178 N N . LEU B 1 98 ? -16.68 -4.79 -7.767 1 94.97 98 LEU B N 1
ATOM 3179 C CA . LEU B 1 98 ? -17.385 -3.913 -8.695 1 94.97 98 LEU B CA 1
ATOM 3180 C C . LEU B 1 98 ? -17.827 -2.63 -8 1 94.97 98 LEU B C 1
ATOM 3182 O O . LEU B 1 98 ? -17.603 -1.531 -8.515 1 94.97 98 LEU B O 1
ATOM 3186 N N . PHE B 1 99 ? -18.4 -2.798 -6.861 1 95.12 99 PHE B N 1
ATOM 3187 C CA . PHE B 1 99 ? -18.889 -1.668 -6.08 1 95.12 99 PHE B CA 1
ATOM 3188 C C . PHE B 1 99 ? -17.735 -0.777 -5.637 1 95.12 99 PHE B C 1
ATOM 3190 O O . PHE B 1 99 ? -17.799 0.446 -5.777 1 95.12 99 PHE B O 1
ATOM 3197 N N . ASN B 1 100 ? -16.714 -1.31 -5.131 1 96.85 100 ASN B N 1
ATOM 3198 C CA . ASN B 1 100 ? -15.555 -0.541 -4.689 1 96.85 100 ASN B CA 1
ATOM 3199 C C . ASN B 1 100 ? -14.88 0.176 -5.854 1 96.85 100 ASN B C 1
ATOM 3201 O O . ASN B 1 100 ? -14.543 1.357 -5.75 1 96.85 100 ASN B O 1
ATOM 3205 N N . GLY B 1 101 ? -14.718 -0.577 -6.907 1 96.6 101 GLY B N 1
ATOM 3206 C CA . GLY B 1 101 ? -14.05 0.013 -8.056 1 96.6 101 GLY B CA 1
ATOM 3207 C C . GLY B 1 101 ? -14.815 1.176 -8.659 1 96.6 101 GLY B C 1
ATOM 3208 O O . GLY B 1 101 ? -14.276 2.277 -8.794 1 96.6 101 GLY B O 1
ATOM 3209 N N . ALA B 1 102 ? -16.045 1.008 -8.937 1 95.2 102 ALA B N 1
ATOM 3210 C CA . ALA B 1 102 ? -16.825 1.977 -9.703 1 95.2 102 ALA B CA 1
ATOM 3211 C C . ALA B 1 102 ? -17.326 3.107 -8.808 1 95.2 102 ALA B C 1
ATOM 3213 O O . ALA B 1 102 ? -17.207 4.283 -9.158 1 95.2 102 ALA B O 1
ATOM 3214 N N . ILE B 1 103 ? -17.767 2.771 -7.663 1 95.69 103 ILE B N 1
ATOM 3215 C CA . ILE B 1 103 ? -18.479 3.756 -6.857 1 95.69 103 ILE B CA 1
ATOM 3216 C C . ILE B 1 103 ? -17.521 4.39 -5.851 1 95.69 103 ILE B C 1
ATOM 3218 O O . ILE B 1 103 ? -17.363 5.613 -5.821 1 95.69 103 ILE B O 1
ATOM 3222 N N . ILE B 1 104 ? -16.812 3.624 -5.151 1 96.06 104 ILE B N 1
ATOM 3223 C CA . ILE B 1 104 ? -16.034 4.161 -4.04 1 96.06 104 ILE B CA 1
ATOM 3224 C C . ILE B 1 104 ? -14.727 4.752 -4.564 1 96.06 104 ILE B C 1
ATOM 3226 O O . ILE B 1 104 ? -14.47 5.947 -4.403 1 96.06 104 ILE B O 1
ATOM 3230 N N . HIS B 1 105 ? -13.939 3.975 -5.282 1 97.25 105 HIS B N 1
ATOM 3231 C CA . HIS B 1 105 ? -12.583 4.383 -5.632 1 97.25 105 HIS B CA 1
ATOM 3232 C C . HIS B 1 105 ? -12.589 5.395 -6.772 1 97.25 105 HIS B C 1
ATOM 3234 O O . HIS B 1 105 ? -11.99 6.467 -6.659 1 97.25 105 HIS B O 1
ATOM 3240 N N . ILE B 1 106 ? -13.294 5.129 -7.795 1 95.89 106 ILE B N 1
ATOM 3241 C CA . ILE B 1 106 ? -13.234 6.011 -8.956 1 95.89 106 ILE B CA 1
ATOM 3242 C C . ILE B 1 106 ? -14.138 7.221 -8.732 1 95.89 106 ILE B C 1
ATOM 3244 O O . ILE B 1 106 ? -13.707 8.365 -8.896 1 95.89 106 ILE B O 1
ATOM 3248 N N . THR B 1 107 ? -15.353 7.061 -8.293 1 95.71 107 THR B N 1
ATOM 3249 C CA . THR B 1 107 ? -16.327 8.145 -8.242 1 95.71 107 THR B CA 1
ATOM 3250 C C . THR B 1 107 ? -16.169 8.954 -6.957 1 95.71 107 THR B C 1
ATOM 3252 O O . THR B 1 107 ? -15.867 10.148 -7.003 1 95.71 107 THR B O 1
ATOM 3255 N N . TRP B 1 108 ? -16.305 8.303 -5.822 1 95.81 108 TRP B N 1
ATOM 3256 C CA . TRP B 1 108 ? -16.356 9.043 -4.566 1 95.81 108 TRP B CA 1
ATOM 3257 C C . TRP B 1 108 ? -14.964 9.504 -4.148 1 95.81 108 TRP B C 1
ATOM 3259 O O . TRP B 1 108 ? -14.736 10.697 -3.937 1 95.81 108 TRP B O 1
ATOM 3269 N N . ASP B 1 109 ? -14.037 8.647 -4.117 1 96.11 109 ASP B N 1
ATOM 3270 C CA . ASP B 1 109 ? -12.694 9.026 -3.688 1 96.11 109 ASP B CA 1
ATOM 3271 C C . ASP B 1 109 ? -11.933 9.719 -4.816 1 96.11 109 ASP B C 1
ATOM 3273 O O . ASP B 1 109 ? -11.13 10.621 -4.567 1 96.11 109 ASP B O 1
ATOM 3277 N N . GLY B 1 110 ? -12.195 9.251 -6 1 95.85 110 GLY B N 1
ATOM 3278 C CA . GLY B 1 110 ? -11.485 9.81 -7.14 1 95.85 110 GLY B CA 1
ATOM 3279 C C . GLY B 1 110 ? -12.044 11.144 -7.596 1 95.85 110 GLY B C 1
ATOM 3280 O O . GLY B 1 110 ? -11.481 12.197 -7.288 1 95.85 110 GLY B O 1
ATOM 3281 N N . PHE B 1 111 ? -13.187 11.184 -8.157 1 95.71 111 PHE B N 1
ATOM 3282 C CA . PHE B 1 111 ? -13.753 12.391 -8.749 1 95.71 111 PHE B CA 1
ATOM 3283 C C . PHE B 1 111 ? -14.149 13.39 -7.667 1 95.71 111 PHE B C 1
ATOM 3285 O O . PHE B 1 111 ? -13.896 14.589 -7.8 1 95.71 111 PHE B O 1
ATOM 3292 N N . VAL B 1 112 ? -14.693 12.927 -6.606 1 95.4 112 VAL B N 1
ATOM 3293 C CA . VAL B 1 112 ? -15.138 13.839 -5.559 1 95.4 112 VAL B CA 1
ATOM 3294 C C . VAL B 1 112 ? -13.97 14.175 -4.634 1 95.4 112 VAL B C 1
ATOM 3296 O O . VAL B 1 112 ? -13.684 15.349 -4.386 1 95.4 112 VAL B O 1
ATOM 3299 N N . GLY B 1 113 ? -13.264 13.204 -4.16 1 94.72 113 GLY B N 1
ATOM 3300 C CA . GLY B 1 113 ? -12.201 13.403 -3.187 1 94.72 113 GLY B CA 1
ATOM 3301 C C . GLY B 1 113 ? -10.947 14.008 -3.788 1 94.72 113 GLY B C 1
ATOM 3302 O O . GLY B 1 113 ? -10.45 15.027 -3.305 1 94.72 113 GLY B O 1
ATOM 3303 N N . ALA B 1 114 ? -10.482 13.442 -4.836 1 94.61 114 ALA B N 1
ATOM 3304 C CA . ALA B 1 114 ? -9.207 13.85 -5.42 1 94.61 114 ALA B CA 1
ATOM 3305 C C . ALA B 1 114 ? -9.383 15.062 -6.33 1 94.61 114 ALA B C 1
ATOM 3307 O O . ALA B 1 114 ? -8.623 16.029 -6.24 1 94.61 114 ALA B O 1
ATOM 3308 N N . LEU B 1 115 ? -10.435 15.038 -7.172 1 94.77 115 LEU B N 1
ATOM 3309 C CA . LEU B 1 115 ? -10.557 16.051 -8.214 1 94.77 115 LEU B CA 1
ATOM 3310 C C . LEU B 1 115 ? -11.541 17.141 -7.8 1 94.77 115 LEU B C 1
ATOM 3312 O O . LEU B 1 115 ? -11.715 18.13 -8.515 1 94.77 115 LEU B O 1
ATOM 3316 N N . HIS B 1 116 ? -12.181 16.935 -6.685 1 94.55 116 HIS B N 1
ATOM 3317 C CA . HIS B 1 116 ? -13.125 17.912 -6.154 1 94.55 116 HIS B CA 1
ATOM 3318 C C . HIS B 1 116 ? -14.2 18.253 -7.18 1 94.55 116 HIS B C 1
ATOM 3320 O O . HIS B 1 116 ? -14.529 19.426 -7.374 1 94.55 116 HIS B O 1
ATOM 3326 N N . GLN B 1 117 ? -14.579 17.033 -7.721 1 91.02 117 GLN B N 1
ATOM 3327 C CA . GLN B 1 117 ? -15.69 17.163 -8.658 1 91.02 117 GLN B CA 1
ATOM 3328 C C . GLN B 1 117 ? -17.024 16.888 -7.97 1 91.02 117 GLN B C 1
ATOM 3330 O O . GLN B 1 117 ? -17.143 15.939 -7.192 1 91.02 117 GLN B O 1
ATOM 3335 N N . CYS B 1 118 ? -18.006 17.742 -7.979 1 92.84 118 CYS B N 1
ATOM 3336 C CA . CYS B 1 118 ? -19.347 17.626 -7.417 1 92.84 118 CYS B CA 1
ATOM 3337 C C . CYS B 1 118 ? -19.416 18.259 -6.033 1 92.84 118 CYS B C 1
ATOM 3339 O O . CYS B 1 118 ? -19.152 17.595 -5.028 1 92.84 118 CYS B O 1
ATOM 3341 N N . ASP B 1 119 ? -19.823 19.327 -5.917 1 91.62 119 ASP B N 1
ATOM 3342 C CA . ASP B 1 119 ? -19.777 20.161 -4.72 1 91.62 119 ASP B CA 1
ATOM 3343 C C . ASP B 1 119 ? -20.65 19.578 -3.611 1 91.62 119 ASP B C 1
ATOM 3345 O O . ASP B 1 119 ? -20.231 19.513 -2.453 1 91.62 119 ASP B O 1
ATOM 3349 N N . PRO B 1 120 ? -21.826 19.091 -3.975 1 91.57 120 PRO B N 1
ATOM 3350 C CA . PRO B 1 120 ? -22.677 18.573 -2.901 1 91.57 120 PRO B CA 1
ATOM 3351 C C . PRO B 1 120 ? -22.055 17.379 -2.181 1 91.57 120 PRO B C 1
ATOM 3353 O O . PRO B 1 120 ? -22.122 17.291 -0.952 1 91.57 120 PRO B O 1
ATOM 3356 N N . LEU B 1 121 ? -21.43 16.561 -2.927 1 92.52 121 LEU B N 1
ATOM 3357 C CA . LEU B 1 121 ? -20.829 15.385 -2.307 1 92.52 121 LEU B CA 1
ATOM 3358 C C . LEU B 1 121 ? -19.531 15.75 -1.595 1 92.52 121 LEU B C 1
ATOM 3360 O O . LEU B 1 121 ? -19.197 15.159 -0.565 1 92.52 121 LEU B O 1
ATOM 3364 N N . LEU B 1 122 ? -18.863 16.684 -2.154 1 93.42 122 LEU B N 1
ATOM 3365 C CA . LEU B 1 122 ? -17.644 17.14 -1.494 1 93.42 122 LEU B CA 1
ATOM 3366 C C . LEU B 1 122 ? -17.957 17.737 -0.126 1 93.42 122 LEU B C 1
ATOM 3368 O O . LEU B 1 122 ? -17.186 17.568 0.821 1 93.42 122 LEU B O 1
ATOM 3372 N N . ARG B 1 123 ? -19.054 18.394 -0.033 1 92.48 123 ARG B N 1
ATOM 3373 C CA . ARG B 1 123 ? -19.483 18.954 1.244 1 92.48 123 ARG B CA 1
ATOM 3374 C C . ARG B 1 123 ? -19.732 17.853 2.269 1 92.48 123 ARG B C 1
ATOM 3376 O O . ARG B 1 123 ? -19.345 17.982 3.433 1 92.48 123 ARG B O 1
ATOM 3383 N N . VAL B 1 124 ? -20.353 16.79 1.778 1 88.76 124 VAL B N 1
ATOM 3384 C CA . VAL B 1 124 ? -20.624 15.658 2.658 1 88.76 124 VAL B CA 1
ATOM 3385 C C . VAL B 1 124 ? -19.31 15.005 3.08 1 88.76 124 VAL B C 1
ATOM 3387 O O . VAL B 1 124 ? -19.115 14.69 4.256 1 88.76 124 VAL B O 1
ATOM 3390 N N . TYR B 1 125 ? -18.362 14.883 2.178 1 91.15 125 TYR B N 1
ATOM 3391 C CA . TYR B 1 125 ? -17.046 14.323 2.463 1 91.15 125 TYR B CA 1
ATOM 3392 C C . TYR B 1 125 ? -16.302 15.17 3.488 1 91.15 125 TYR B C 1
ATOM 3394 O O . TYR B 1 125 ? -15.675 14.637 4.406 1 91.15 125 TYR B O 1
ATOM 3402 N N . SER B 1 126 ? -16.445 16.4 3.298 1 91.9 126 SER B N 1
ATOM 3403 C CA . SER B 1 126 ? -15.723 17.328 4.161 1 91.9 126 SER B CA 1
ATOM 3404 C C . SER B 1 126 ? -16.294 17.327 5.575 1 91.9 126 SER B C 1
ATOM 3406 O O . SER B 1 126 ? -15.563 17.535 6.546 1 91.9 126 SER B O 1
ATOM 3408 N N . LEU B 1 127 ? -17.607 17.044 5.602 1 90.03 127 LEU B N 1
ATOM 3409 C CA . LEU B 1 127 ? -18.252 16.942 6.906 1 90.03 127 LEU B CA 1
ATOM 3410 C C . LEU B 1 127 ? -17.803 15.682 7.637 1 90.03 127 LEU B C 1
ATOM 3412 O O . LEU B 1 127 ? -17.597 15.704 8.853 1 90.03 127 LEU B O 1
ATOM 3416 N N . MET B 1 128 ? -17.626 14.651 6.846 1 91.77 128 MET B N 1
ATOM 3417 C CA . MET B 1 128 ? -17.221 13.372 7.424 1 91.77 128 MET B CA 1
ATOM 3418 C C . MET B 1 128 ? -15.737 13.381 7.776 1 91.77 128 MET B C 1
ATOM 3420 O O . MET B 1 128 ? -15.325 12.767 8.762 1 91.77 128 MET B O 1
ATOM 3424 N N . ASP B 1 129 ? -14.979 14.085 6.977 1 94.46 129 ASP B N 1
ATOM 3425 C CA . ASP B 1 129 ? -13.527 14.133 7.118 1 94.46 129 ASP B CA 1
ATOM 3426 C C . ASP B 1 129 ? -12.96 15.418 6.52 1 94.46 129 ASP B C 1
ATOM 3428 O O . ASP B 1 129 ? -12.86 15.549 5.299 1 94.46 129 ASP B O 1
ATOM 3432 N N . ASN B 1 130 ? -12.533 16.349 7.403 1 94.28 130 ASN B N 1
ATOM 3433 C CA . ASN B 1 130 ? -12.057 17.673 7.014 1 94.28 130 ASN B CA 1
ATOM 3434 C C . ASN B 1 130 ? -10.816 17.585 6.131 1 94.28 130 ASN B C 1
ATOM 3436 O O . ASN B 1 130 ? -10.459 18.553 5.456 1 94.28 130 ASN B O 1
ATOM 3440 N N . ARG B 1 131 ? -10.174 16.448 6.094 1 94.89 131 ARG B N 1
ATOM 3441 C CA . ARG B 1 131 ? -8.945 16.298 5.321 1 94.89 131 ARG B CA 1
ATOM 3442 C C . ARG B 1 131 ? -9.222 16.405 3.826 1 94.89 131 ARG B C 1
ATOM 3444 O O . ARG B 1 131 ? -8.342 16.786 3.051 1 94.89 131 ARG B O 1
ATOM 3451 N N . TYR B 1 132 ? -10.426 16.094 3.425 1 94.48 132 TYR B N 1
ATOM 3452 C CA . TYR B 1 132 ? -10.796 16.259 2.024 1 94.48 132 TYR B CA 1
ATOM 3453 C C . TYR B 1 132 ? -10.9 17.734 1.657 1 94.48 132 TYR B C 1
ATOM 3455 O O . TYR B 1 132 ? -10.512 18.136 0.557 1 94.48 132 TYR B O 1
ATOM 3463 N N . LYS B 1 133 ? -11.355 18.493 2.608 1 92.12 133 LYS B N 1
ATOM 3464 C CA . LYS B 1 133 ? -11.507 19.927 2.377 1 92.12 133 LYS B CA 1
ATOM 3465 C C . LYS B 1 133 ? -10.149 20.62 2.312 1 92.12 133 LYS B C 1
ATOM 3467 O O . LYS B 1 133 ? -9.903 21.431 1.416 1 92.12 133 LYS B O 1
ATOM 3472 N N . VAL B 1 134 ? -9.245 20.274 3.187 1 92.2 134 VAL B N 1
ATOM 3473 C CA . VAL B 1 134 ? -7.98 20.992 3.303 1 92.2 134 VAL B CA 1
ATOM 3474 C C . VAL B 1 134 ? -6.939 20.358 2.384 1 92.2 134 VAL B C 1
ATOM 3476 O O . VAL B 1 134 ? -5.775 20.764 2.381 1 92.2 134 VAL B O 1
ATOM 3479 N N . LYS B 1 135 ? -7.322 19.254 1.656 1 91.98 135 LYS B N 1
ATOM 3480 C CA . LYS B 1 135 ? -6.452 18.581 0.695 1 91.98 135 LYS B CA 1
ATOM 3481 C C . LYS B 1 135 ? -5.191 18.053 1.372 1 91.98 135 LYS B C 1
ATOM 3483 O O . LYS B 1 135 ? -4.078 18.31 0.908 1 91.98 135 LYS B O 1
ATOM 3488 N N . GLU B 1 136 ? -5.473 17.363 2.441 1 94.19 136 GLU B N 1
ATOM 3489 C CA . GLU B 1 136 ? -4.378 16.731 3.171 1 94.19 136 GLU B CA 1
ATOM 3490 C C . GLU B 1 136 ? -3.624 15.741 2.287 1 94.19 136 GLU B C 1
ATOM 3492 O O . GLU B 1 136 ? -4.234 15.016 1.498 1 94.19 136 GLU B O 1
ATOM 3497 N N . ASN B 1 137 ? -2.32 15.673 2.408 1 93.85 137 ASN B N 1
ATOM 3498 C CA . ASN B 1 137 ? -1.452 14.967 1.471 1 93.85 137 ASN B CA 1
ATOM 3499 C C . ASN B 1 137 ? -1.756 13.472 1.442 1 93.85 137 ASN B C 1
ATOM 3501 O O . ASN B 1 137 ? -1.865 12.877 0.368 1 93.85 137 ASN B O 1
ATOM 3505 N N . ALA B 1 138 ? -1.844 12.872 2.588 1 94.01 138 ALA B N 1
ATOM 3506 C CA . ALA B 1 138 ? -2.051 11.427 2.64 1 94.01 138 ALA B CA 1
ATOM 3507 C C . ALA B 1 138 ? -3.364 11.036 1.969 1 94.01 138 ALA B C 1
ATOM 3509 O O . ALA B 1 138 ? -3.402 10.108 1.157 1 94.01 138 ALA B O 1
ATOM 3510 N N . VAL B 1 139 ? -4.414 11.751 2.293 1 95.58 139 VAL B N 1
ATOM 3511 C CA . VAL B 1 139 ? -5.735 11.466 1.745 1 95.58 139 VAL B CA 1
ATOM 3512 C C . VAL B 1 139 ? -5.74 11.736 0.242 1 95.58 139 VAL B C 1
ATOM 3514 O O . VAL B 1 139 ? -6.334 10.979 -0.53 1 95.58 139 VAL B O 1
ATOM 3517 N N . ARG B 1 140 ? -5.082 12.776 -0.139 1 95.53 140 ARG B N 1
ATOM 3518 C CA . ARG B 1 140 ? -5.008 13.09 -1.562 1 95.53 140 ARG B CA 1
ATOM 3519 C C . ARG B 1 140 ? -4.217 12.026 -2.317 1 95.53 140 ARG B C 1
ATOM 3521 O O . ARG B 1 140 ? -4.592 11.635 -3.424 1 95.53 140 ARG B O 1
ATOM 3528 N N . ALA B 1 141 ? -3.104 11.634 -1.742 1 96.65 141 ALA B N 1
ATOM 3529 C CA . ALA B 1 141 ? -2.308 10.575 -2.358 1 96.65 141 ALA B CA 1
ATOM 3530 C C . ALA B 1 141 ? -3.138 9.31 -2.556 1 96.65 141 ALA B C 1
ATOM 3532 O O . ALA B 1 141 ? -3.111 8.703 -3.629 1 96.65 141 ALA B O 1
ATOM 3533 N N . ILE B 1 142 ? -3.878 8.915 -1.581 1 97.58 142 ILE B N 1
ATOM 3534 C CA . ILE B 1 142 ? -4.709 7.717 -1.617 1 97.58 142 ILE B CA 1
ATOM 3535 C C . ILE B 1 142 ? -5.804 7.879 -2.669 1 97.58 142 ILE B C 1
ATOM 3537 O O . ILE B 1 142 ? -6.022 6.985 -3.49 1 97.58 142 ILE B O 1
ATOM 3541 N N . SER B 1 143 ? -6.446 9.03 -2.671 1 97.55 143 SER B N 1
ATOM 3542 C CA . SER B 1 143 ? -7.562 9.277 -3.578 1 97.55 143 SER B CA 1
ATOM 3543 C C . SER B 1 143 ? -7.109 9.246 -5.034 1 97.55 143 SER B C 1
ATOM 3545 O O . SER B 1 143 ? -7.814 8.721 -5.898 1 97.55 143 SER B O 1
ATOM 3547 N N . PHE B 1 144 ? -5.971 9.762 -5.305 1 97.01 144 PHE B N 1
ATOM 3548 C CA . PHE B 1 144 ? -5.458 9.737 -6.669 1 97.01 144 PHE B CA 1
ATOM 3549 C C . PHE B 1 144 ? -5.09 8.318 -7.084 1 97.01 144 PHE B C 1
ATOM 3551 O O . PHE B 1 144 ? -5.341 7.914 -8.222 1 97.01 144 PHE B O 1
ATOM 3558 N N . CYS B 1 145 ? -4.441 7.601 -6.18 1 97.37 145 CYS B N 1
ATOM 3559 C CA . CYS B 1 145 ? -4.119 6.213 -6.492 1 97.37 145 CYS B CA 1
ATOM 3560 C C . CYS B 1 145 ? -5.387 5.397 -6.717 1 97.37 145 CYS B C 1
ATOM 3562 O O . CYS B 1 145 ? -5.413 4.504 -7.565 1 97.37 145 CYS B O 1
ATOM 3564 N N . GLU B 1 146 ? -6.418 5.674 -5.93 1 97.53 146 GLU B N 1
ATOM 3565 C CA . GLU B 1 146 ? -7.69 4.975 -6.084 1 97.53 146 GLU B CA 1
ATOM 3566 C C . GLU B 1 146 ? -8.326 5.279 -7.438 1 97.53 146 GLU B C 1
ATOM 3568 O O . GLU B 1 146 ? -8.895 4.391 -8.076 1 97.53 146 GLU B O 1
ATOM 3573 N N . LEU B 1 147 ? -8.166 6.457 -7.846 1 96.89 147 LEU B N 1
ATOM 3574 C CA . LEU B 1 147 ? -8.761 6.877 -9.109 1 96.89 147 LEU B CA 1
ATOM 3575 C C . LEU B 1 147 ? -8.059 6.214 -10.289 1 96.89 147 LEU B C 1
ATOM 3577 O O . LEU B 1 147 ? -8.713 5.662 -11.176 1 96.89 147 LEU B O 1
ATOM 3581 N N . PHE B 1 148 ? -6.755 6.089 -10.257 1 96.32 148 PHE B N 1
ATOM 3582 C CA . PHE B 1 148 ? -6.036 5.751 -11.479 1 96.32 148 PHE B CA 1
ATOM 3583 C C . PHE B 1 148 ? -5.553 4.306 -11.441 1 96.32 148 PHE B C 1
ATOM 3585 O O . PHE B 1 148 ? -5.257 3.717 -12.483 1 96.32 148 PHE B O 1
ATOM 3592 N N . LEU B 1 149 ? -5.447 3.813 -10.279 1 96.48 149 LEU B N 1
ATOM 3593 C CA . LEU B 1 149 ? -4.849 2.485 -10.207 1 96.48 149 LEU B CA 1
ATOM 3594 C C . LEU B 1 149 ? -5.78 1.507 -9.499 1 96.48 149 LEU B C 1
ATOM 3596 O O . LEU B 1 149 ? -6.23 0.527 -10.098 1 96.48 149 LEU B O 1
ATOM 3600 N N . HIS B 1 150 ? -6.17 1.837 -8.278 1 97.9 150 HIS B N 1
ATOM 3601 C CA . HIS B 1 150 ? -6.928 0.892 -7.466 1 97.9 150 HIS B CA 1
ATOM 3602 C C . HIS B 1 150 ? -8.315 0.65 -8.052 1 97.9 150 HIS B C 1
ATOM 3604 O O . HIS B 1 150 ? -8.805 -0.482 -8.051 1 97.9 150 HIS B O 1
ATOM 3610 N N . GLY B 1 151 ? -9.024 1.699 -8.467 1 96.61 151 GLY B N 1
ATOM 3611 C CA . GLY B 1 151 ? -10.329 1.544 -9.091 1 96.61 151 GLY B CA 1
ATOM 3612 C C . GLY B 1 151 ? -10.307 0.627 -10.299 1 96.61 151 GLY B C 1
ATOM 3613 O O . GLY B 1 151 ? -11.003 -0.391 -10.325 1 96.61 151 GLY B O 1
ATOM 3614 N N . PRO B 1 152 ? -9.486 0.934 -11.277 1 94.8 152 PRO B N 1
ATOM 3615 C CA . PRO B 1 152 ? -9.365 0.061 -12.448 1 94.8 152 PRO B CA 1
ATOM 3616 C C . PRO B 1 152 ? -8.962 -1.365 -12.081 1 94.8 152 PRO B C 1
ATOM 3618 O O . PRO B 1 152 ? -9.443 -2.323 -12.694 1 94.8 152 PRO B O 1
ATOM 3621 N N . LEU B 1 153 ? -8.08 -1.449 -11.136 1 97.06 153 LEU B N 1
ATOM 3622 C CA . LEU B 1 153 ? -7.647 -2.768 -10.688 1 97.06 153 LEU B CA 1
ATOM 3623 C C . LEU B 1 153 ? -8.823 -3.567 -10.136 1 97.06 153 LEU B C 1
ATOM 3625 O O . LEU B 1 153 ? -8.942 -4.766 -10.4 1 97.06 153 LEU B O 1
ATOM 3629 N N . CYS B 1 154 ? -9.691 -2.922 -9.385 1 96.93 154 CYS B N 1
ATOM 3630 C CA . CYS B 1 154 ? -10.874 -3.577 -8.84 1 96.93 154 CYS B CA 1
ATOM 3631 C C . CYS B 1 154 ? -11.83 -3.991 -9.953 1 96.93 154 CYS B C 1
ATOM 3633 O O . CYS B 1 154 ? -12.401 -5.082 -9.912 1 96.93 154 CYS B O 1
ATOM 3635 N N . LEU B 1 155 ? -12.032 -3.162 -10.906 1 93.86 155 LEU B N 1
ATOM 3636 C CA . LEU B 1 155 ? -12.92 -3.488 -12.017 1 93.86 155 LEU B CA 1
ATOM 3637 C C . LEU B 1 155 ? -12.382 -4.671 -12.815 1 93.86 155 LEU B C 1
ATOM 3639 O O . LEU B 1 155 ? -13.148 -5.538 -13.241 1 93.86 155 LEU B O 1
ATOM 3643 N N . TYR B 1 156 ? -11.078 -4.657 -13.026 1 93.46 156 TYR B N 1
ATOM 3644 C CA . TYR B 1 156 ? -10.467 -5.784 -13.723 1 93.46 156 TYR B CA 1
ATOM 3645 C C . TYR B 1 156 ? -10.621 -7.07 -12.921 1 93.46 156 TYR B C 1
ATOM 3647 O O . TYR B 1 156 ? -10.892 -8.133 -13.485 1 93.46 156 TYR B O 1
ATOM 3655 N N . THR B 1 157 ? -10.439 -6.976 -11.603 1 95.42 157 THR B N 1
ATOM 3656 C CA . THR B 1 157 ? -10.615 -8.133 -10.733 1 95.42 157 THR B CA 1
ATOM 3657 C C . THR B 1 157 ? -12.048 -8.652 -10.806 1 95.42 157 THR B C 1
ATOM 3659 O O . THR B 1 157 ? -12.273 -9.862 -10.881 1 95.42 157 THR B O 1
ATOM 3662 N N . ALA B 1 158 ? -13.01 -7.728 -10.775 1 94.24 158 ALA B N 1
ATOM 3663 C CA . ALA B 1 158 ? -14.411 -8.119 -10.905 1 94.24 158 ALA B CA 1
ATOM 3664 C C . ALA B 1 158 ? -14.653 -8.863 -12.215 1 94.24 158 ALA B C 1
ATOM 3666 O O . ALA B 1 158 ? -15.337 -9.889 -12.236 1 94.24 158 ALA B O 1
ATOM 3667 N N . ARG B 1 159 ? -14.046 -8.389 -13.253 1 91.02 159 ARG B N 1
ATOM 3668 C CA . ARG B 1 159 ? -14.192 -9.044 -14.549 1 91.02 159 ARG B CA 1
ATOM 3669 C C . ARG B 1 159 ? -13.63 -10.461 -14.512 1 91.02 159 ARG B C 1
ATOM 3671 O O . ARG B 1 159 ? -14.187 -11.371 -15.131 1 91.02 159 ARG B O 1
ATOM 3678 N N . LEU B 1 160 ? -12.569 -10.658 -13.814 1 91.58 160 LEU B N 1
ATOM 3679 C CA . LEU B 1 160 ? -11.949 -11.976 -13.732 1 91.58 160 LEU B CA 1
ATOM 3680 C C . LEU B 1 160 ? -12.841 -12.951 -12.971 1 91.58 160 LEU B C 1
ATOM 3682 O O . LEU B 1 160 ? -12.852 -14.148 -13.266 1 91.58 160 LEU B O 1
ATOM 3686 N N . PHE B 1 161 ? -13.604 -12.45 -12.053 1 91.66 161 PHE B N 1
ATOM 3687 C CA . PHE B 1 161 ? -14.527 -13.314 -11.326 1 91.66 161 PHE B CA 1
ATOM 3688 C C . PHE B 1 161 ? -15.651 -13.793 -12.236 1 91.66 161 PHE B C 1
ATOM 3690 O O . PHE B 1 161 ? -16.222 -14.863 -12.016 1 91.66 161 PHE B O 1
ATOM 3697 N N . LEU B 1 162 ? -15.898 -13.061 -13.297 1 88.19 162 LEU B N 1
ATOM 3698 C CA . LEU B 1 162 ? -16.939 -13.431 -14.25 1 88.19 162 LEU B CA 1
ATOM 3699 C C . LEU B 1 162 ? -16.395 -14.387 -15.306 1 88.19 162 LEU B C 1
ATOM 3701 O O . LEU B 1 162 ? -17.134 -15.22 -15.836 1 88.19 162 LEU B O 1
ATOM 3705 N N . SER B 1 163 ? -15.089 -14.291 -15.559 1 83.49 163 SER B N 1
ATOM 3706 C CA . SER B 1 163 ? -14.589 -14.913 -16.781 1 83.49 163 SER B CA 1
ATOM 3707 C C . SER B 1 163 ? -13.66 -16.081 -16.467 1 83.49 163 SER B C 1
ATOM 3709 O O . SER B 1 163 ? -13.449 -16.957 -17.308 1 83.49 163 SER B O 1
ATOM 3711 N N . SER B 1 164 ? -13.016 -16.07 -15.446 1 74.66 164 SER B N 1
ATOM 3712 C CA . SER B 1 164 ? -11.965 -17.06 -15.238 1 74.66 164 SER B CA 1
ATOM 3713 C C . SER B 1 164 ? -11.924 -17.526 -13.786 1 74.66 164 SER B C 1
ATOM 3715 O O . SER B 1 164 ? -12.305 -16.783 -12.879 1 74.66 164 SER B O 1
ATOM 3717 N N . ARG B 1 165 ? -11.726 -18.959 -13.817 1 73.35 165 ARG B N 1
ATOM 3718 C CA . ARG B 1 165 ? -11.348 -19.515 -12.522 1 73.35 165 ARG B CA 1
ATOM 3719 C C . ARG B 1 165 ? -9.864 -19.866 -12.487 1 73.35 165 ARG B C 1
ATOM 3721 O O . ARG B 1 165 ? -9.321 -20.383 -13.466 1 73.35 165 ARG B O 1
ATOM 3728 N N . GLY B 1 166 ? -8.998 -18.993 -11.931 1 79.23 166 GLY B N 1
ATOM 3729 C CA . GLY B 1 166 ? -7.598 -19.386 -11.952 1 79.23 166 GLY B CA 1
ATOM 3730 C C . GLY B 1 166 ? -6.712 -18.483 -11.115 1 79.23 166 GLY B C 1
ATOM 3731 O O . GLY B 1 166 ? -7.206 -17.716 -10.285 1 79.23 166 GLY B O 1
ATOM 3732 N N . LEU B 1 167 ? -5.512 -18.734 -11.386 1 86.9 167 LEU B N 1
ATOM 3733 C CA . LEU B 1 167 ? -4.49 -18.087 -10.571 1 86.9 167 LEU B CA 1
ATOM 3734 C C . LEU B 1 167 ? -4.456 -16.585 -10.833 1 86.9 167 LEU B C 1
ATOM 3736 O O . LEU B 1 167 ? -4.177 -15.799 -9.925 1 86.9 167 LEU B O 1
ATOM 3740 N N . LYS B 1 168 ? -4.868 -16.249 -12.067 1 88.78 168 LYS B N 1
ATOM 3741 C CA . LYS B 1 168 ? -4.885 -14.83 -12.411 1 88.78 168 LYS B CA 1
ATOM 3742 C C . LYS B 1 168 ? -5.883 -14.067 -11.545 1 88.78 168 LYS B C 1
ATOM 3744 O O . LYS B 1 168 ? -5.571 -12.991 -11.03 1 88.78 168 LYS B O 1
ATOM 3749 N N . ARG B 1 169 ? -7.081 -14.596 -11.409 1 92.91 169 ARG B N 1
ATOM 3750 C CA . ARG B 1 169 ? -8.109 -13.987 -10.572 1 92.91 169 ARG B CA 1
ATOM 3751 C C . ARG B 1 169 ? -7.625 -13.833 -9.134 1 92.91 169 ARG B C 1
ATOM 3753 O O . ARG B 1 169 ? -7.804 -12.778 -8.523 1 92.91 169 ARG B O 1
ATOM 3760 N N . ASP B 1 170 ? -6.988 -14.838 -8.647 1 93.88 170 ASP B N 1
ATOM 3761 C CA . ASP B 1 170 ? -6.549 -14.844 -7.255 1 93.88 170 ASP B CA 1
ATOM 3762 C C . ASP B 1 170 ? -5.414 -13.847 -7.033 1 93.88 170 ASP B C 1
ATOM 3764 O O . ASP B 1 170 ? -5.36 -13.18 -5.998 1 93.88 170 ASP B O 1
ATOM 3768 N N . ILE B 1 171 ? -4.552 -13.706 -7.997 1 94.85 171 ILE B N 1
ATOM 3769 C CA . ILE B 1 171 ? -3.457 -12.748 -7.892 1 94.85 171 ILE B CA 1
ATOM 3770 C C . ILE B 1 171 ? -4.017 -11.328 -7.843 1 94.85 171 ILE B C 1
ATOM 3772 O O . ILE B 1 171 ? -3.621 -10.528 -6.992 1 94.85 171 ILE B O 1
ATOM 3776 N N . PHE B 1 172 ? -4.915 -11.075 -8.719 1 96.53 172 PHE B N 1
ATOM 3777 C CA . PHE B 1 172 ? -5.452 -9.721 -8.775 1 96.53 172 PHE B CA 1
ATOM 3778 C C . PHE B 1 172 ? -6.356 -9.446 -7.579 1 96.53 172 PHE B C 1
ATOM 3780 O O . PHE B 1 172 ? -6.441 -8.311 -7.106 1 96.53 172 PHE B O 1
ATOM 3787 N N . SER B 1 173 ? -7.005 -10.506 -7.089 1 97.32 173 SER B N 1
ATOM 3788 C CA . SER B 1 173 ? -7.737 -10.369 -5.835 1 97.32 173 SER B CA 1
ATOM 3789 C C . SER B 1 173 ? -6.801 -10.014 -4.684 1 97.32 173 SER B C 1
ATOM 3791 O O . SER B 1 173 ? -7.13 -9.172 -3.846 1 97.32 173 SER B O 1
ATOM 3793 N N . ILE B 1 174 ? -5.644 -10.569 -4.684 1 97.28 174 ILE B N 1
ATOM 3794 C CA . ILE B 1 174 ? -4.644 -10.284 -3.661 1 97.28 174 ILE B CA 1
ATOM 3795 C C . ILE B 1 174 ? -4.158 -8.843 -3.801 1 97.28 174 ILE B C 1
ATOM 3797 O O . ILE B 1 174 ? -4.12 -8.096 -2.821 1 97.28 174 ILE B O 1
ATOM 3801 N N . LEU B 1 175 ? -3.846 -8.432 -4.978 1 97.51 175 LEU B N 1
ATOM 3802 C CA . LEU B 1 175 ? -3.323 -7.092 -5.216 1 97.51 175 LEU B CA 1
ATOM 3803 C C . LEU B 1 175 ? -4.347 -6.031 -4.825 1 97.51 175 LEU B C 1
ATOM 3805 O O . LEU B 1 175 ? -4.015 -5.068 -4.131 1 97.51 175 LEU B O 1
ATOM 3809 N N . SER B 1 176 ? -5.548 -6.257 -5.221 1 98.06 176 SER B N 1
ATOM 3810 C CA . SER B 1 176 ? -6.601 -5.29 -4.931 1 98.06 176 SER B CA 1
ATOM 3811 C C . SER B 1 176 ? -6.886 -5.214 -3.435 1 98.06 176 SER B C 1
ATOM 3813 O O . SER B 1 176 ? -7.019 -4.123 -2.877 1 98.06 176 SER B O 1
ATOM 3815 N N . SER B 1 177 ? -6.963 -6.356 -2.854 1 98.36 177 SER B N 1
ATOM 3816 C CA . SER B 1 177 ? -7.268 -6.411 -1.428 1 98.36 177 SER B CA 1
ATOM 3817 C C . SER B 1 177 ? -6.11 -5.874 -0.593 1 98.36 177 SER B C 1
ATOM 3819 O O . SER B 1 177 ? -6.326 -5.191 0.41 1 98.36 177 SER B O 1
ATOM 3821 N N . PHE B 1 178 ? -4.957 -6.184 -1.003 1 97.49 178 PHE B N 1
ATOM 3822 C CA . PHE B 1 178 ? -3.78 -5.716 -0.28 1 97.49 178 PHE B CA 1
ATOM 3823 C C . PHE B 1 178 ? -3.67 -4.198 -0.351 1 97.49 178 PHE B C 1
ATOM 3825 O O . PHE B 1 178 ? -3.336 -3.547 0.642 1 97.49 178 PHE B O 1
ATOM 3832 N N . LEU B 1 179 ? -3.867 -3.679 -1.509 1 97.71 179 LEU B N 1
ATOM 3833 C CA . LEU B 1 179 ? -3.84 -2.23 -1.674 1 97.71 179 LEU B CA 1
ATOM 3834 C C . LEU B 1 179 ? -4.891 -1.563 -0.793 1 97.71 179 LEU B C 1
ATOM 3836 O O . LEU B 1 179 ? -4.631 -0.519 -0.19 1 97.71 179 LEU B O 1
ATOM 3840 N N . GLN B 1 180 ? -6.034 -2.162 -0.713 1 97.56 180 GLN B N 1
ATOM 3841 C CA . GLN B 1 180 ? -7.099 -1.646 0.141 1 97.56 180 GLN B CA 1
ATOM 3842 C C . GLN B 1 180 ? -6.672 -1.633 1.606 1 97.56 180 GLN B C 1
ATOM 3844 O O . GLN B 1 180 ? -6.935 -0.668 2.327 1 97.56 180 GLN B O 1
ATOM 3849 N N . LEU B 1 181 ? -6.034 -2.624 2.018 1 97.38 181 LEU B N 1
ATOM 3850 C CA . LEU B 1 181 ? -5.565 -2.73 3.395 1 97.38 181 LEU B CA 1
ATOM 3851 C C . LEU B 1 181 ? -4.525 -1.656 3.699 1 97.38 181 LEU B C 1
ATOM 3853 O O . LEU B 1 181 ? -4.606 -0.981 4.728 1 97.38 181 LEU B O 1
ATOM 3857 N N . VAL B 1 182 ? -3.649 -1.501 2.825 1 97.11 182 VAL B N 1
ATOM 3858 C CA . VAL B 1 182 ? -2.541 -0.574 3.032 1 97.11 182 VAL B CA 1
ATOM 3859 C C . VAL B 1 182 ? -3.067 0.859 3.075 1 97.11 182 VAL B C 1
ATOM 3861 O O . VAL B 1 182 ? -2.685 1.641 3.949 1 97.11 182 VAL B O 1
ATOM 3864 N N . PHE B 1 183 ? -3.908 1.195 2.189 1 97.66 183 PHE B N 1
ATOM 3865 C CA . PHE B 1 183 ? -4.435 2.554 2.132 1 97.66 183 PHE B CA 1
ATOM 3866 C C . PHE B 1 183 ? -5.313 2.845 3.344 1 97.66 183 PHE B C 1
ATOM 3868 O O . PHE B 1 183 ? -5.31 3.963 3.864 1 97.66 183 PHE B O 1
ATOM 3875 N N . THR B 1 184 ? -6.095 1.816 3.769 1 97.44 184 THR B N 1
ATOM 3876 C CA . THR B 1 184 ? -6.892 2.013 4.976 1 97.44 184 THR B CA 1
ATOM 3877 C C . THR B 1 184 ? -5.991 2.234 6.188 1 97.44 184 THR B C 1
ATOM 3879 O O . THR B 1 184 ? -6.283 3.076 7.04 1 97.44 184 THR B O 1
ATOM 3882 N N . TYR B 1 185 ? -4.917 1.545 6.232 1 97.42 185 TYR B N 1
ATOM 3883 C CA . TYR B 1 185 ? -3.949 1.705 7.311 1 97.42 185 TYR B CA 1
ATOM 3884 C C . TYR B 1 185 ? -3.39 3.122 7.337 1 97.42 185 TYR B C 1
ATOM 3886 O O . TYR B 1 185 ? -3.374 3.772 8.385 1 97.42 185 TYR B O 1
ATOM 3894 N N . VAL B 1 186 ? -2.956 3.615 6.172 1 97.17 186 VAL B N 1
ATOM 3895 C CA . VAL B 1 186 ? -2.372 4.95 6.105 1 97.17 186 VAL B CA 1
ATOM 3896 C C . VAL B 1 186 ? -3.434 5.997 6.434 1 97.17 186 VAL B C 1
ATOM 3898 O O . VAL B 1 186 ? -3.162 6.963 7.149 1 97.17 186 VAL B O 1
ATOM 3901 N N . PHE B 1 187 ? -4.627 5.761 5.967 1 97.14 187 PHE B N 1
ATOM 3902 C CA . PHE B 1 187 ? -5.743 6.678 6.162 1 97.14 187 PHE B CA 1
ATOM 3903 C C . PHE B 1 187 ? -6.075 6.821 7.643 1 97.14 187 PHE B C 1
ATOM 3905 O O . PHE B 1 187 ? -6.218 7.936 8.147 1 97.14 187 PHE B O 1
ATOM 3912 N N . VAL B 1 188 ? -6.15 5.732 8.305 1 97.2 188 VAL B N 1
ATOM 3913 C CA . VAL B 1 188 ? -6.551 5.721 9.708 1 97.2 188 VAL B CA 1
ATOM 3914 C C . VAL B 1 188 ? -5.381 6.164 10.584 1 97.2 188 VAL B C 1
ATOM 3916 O O . VAL B 1 188 ? -5.569 6.901 11.555 1 97.2 188 VAL B O 1
ATOM 3919 N N . TYR B 1 189 ? -4.204 5.744 10.284 1 96.24 189 TYR B N 1
ATOM 3920 C CA . TYR B 1 189 ? -3.023 6.106 11.059 1 96.24 189 TYR B CA 1
ATOM 3921 C C . TYR B 1 189 ? -2.821 7.617 11.073 1 96.24 189 TYR B C 1
ATOM 3923 O O . TYR B 1 189 ? -2.514 8.199 12.116 1 96.24 189 TYR B O 1
ATOM 3931 N N . ASP B 1 190 ? -2.941 8.215 9.896 1 95.39 190 ASP B N 1
ATOM 3932 C CA . ASP B 1 190 ? -2.769 9.659 9.778 1 95.39 190 ASP B CA 1
ATOM 3933 C C . ASP B 1 190 ? -3.705 10.404 10.727 1 95.39 190 ASP B C 1
ATOM 3935 O O . ASP B 1 190 ? -3.277 11.307 11.449 1 95.39 190 ASP B O 1
ATOM 3939 N N . GLU B 1 191 ? -4.919 9.968 10.749 1 95.08 191 GLU B N 1
ATOM 3940 C CA . GLU B 1 191 ? -5.902 10.641 11.593 1 95.08 191 GLU B CA 1
ATOM 3941 C C . GLU B 1 191 ? -5.671 10.326 13.068 1 95.08 191 GLU B C 1
ATOM 3943 O O . GLU B 1 191 ? -5.857 11.189 13.929 1 95.08 191 GLU B O 1
ATOM 3948 N N . TYR B 1 192 ? -5.295 9.166 13.34 1 94.31 192 TYR B N 1
ATOM 3949 C CA . TYR B 1 192 ? -4.966 8.783 14.708 1 94.31 192 TYR B CA 1
ATOM 3950 C C . TYR B 1 192 ? -3.841 9.649 15.261 1 94.31 192 TYR B C 1
ATOM 3952 O O . TYR B 1 192 ? -3.906 10.107 16.404 1 94.31 192 TYR B O 1
ATOM 3960 N N . MET B 1 193 ? -2.856 9.937 14.436 1 93.79 193 MET B N 1
ATOM 3961 C CA . MET B 1 193 ? -1.711 10.74 14.857 1 93.79 193 MET B CA 1
ATOM 3962 C C . MET B 1 193 ? -2.101 12.205 15.014 1 93.79 193 MET B C 1
ATOM 3964 O O . MET B 1 193 ? -1.445 12.953 15.741 1 93.79 193 MET B O 1
ATOM 3968 N N . ASN B 1 194 ? -3.173 12.565 14.382 1 93.27 194 ASN B N 1
ATOM 3969 C CA . ASN B 1 194 ? -3.692 13.923 14.506 1 93.27 194 ASN B CA 1
ATOM 3970 C C . ASN B 1 194 ? -4.73 14.027 15.62 1 93.27 194 ASN B C 1
ATOM 3972 O O . ASN B 1 194 ? -5.472 15.008 15.693 1 93.27 194 ASN B O 1
ATOM 3976 N N . ASN B 1 195 ? -4.846 12.993 16.4 1 92.24 195 ASN B N 1
ATOM 3977 C CA . ASN B 1 195 ? -5.755 12.961 17.54 1 92.24 195 ASN B CA 1
ATOM 3978 C C . ASN B 1 195 ? -7.209 13.115 17.102 1 92.24 195 ASN B C 1
ATOM 3980 O O . ASN B 1 195 ? -8.006 13.75 17.795 1 92.24 195 ASN B O 1
ATOM 3984 N N . PHE B 1 196 ? -7.531 12.767 15.837 1 93.58 196 PHE B N 1
ATOM 3985 C CA . PHE B 1 196 ? -8.878 12.681 15.284 1 93.58 196 PHE B CA 1
ATOM 3986 C C . PHE B 1 196 ? -9.491 14.068 15.134 1 93.58 196 PHE B C 1
ATOM 3988 O O . PHE B 1 196 ? -10.714 14.219 15.177 1 93.58 196 PHE B O 1
ATOM 3995 N N . VAL B 1 197 ? -8.72 15.094 14.969 1 92 197 VAL B N 1
ATOM 3996 C CA . VAL B 1 197 ? -9.185 16.476 14.917 1 92 197 VAL B CA 1
ATOM 3997 C C . VAL B 1 197 ? -10.022 16.693 13.657 1 92 197 VAL B C 1
ATOM 3999 O O . VAL B 1 197 ? -10.935 17.522 13.646 1 92 197 VAL B O 1
ATOM 4002 N N . ASN B 1 198 ? -9.821 15.843 12.663 1 93.57 198 ASN B N 1
ATOM 4003 C CA . ASN B 1 198 ? -10.47 16.096 11.381 1 93.57 198 ASN B CA 1
ATOM 4004 C C . ASN B 1 198 ? -11.803 15.361 11.272 1 93.57 198 ASN B C 1
ATOM 4006 O O . ASN B 1 198 ? -12.607 15.652 10.385 1 93.57 198 ASN B O 1
ATOM 4010 N N . VAL B 1 199 ? -11.999 14.417 12.113 1 93.48 199 VAL B N 1
ATOM 4011 C CA . VAL B 1 199 ? -13.196 13.595 11.967 1 93.48 199 VAL B CA 1
ATOM 4012 C C . VAL B 1 199 ? -14.103 13.784 13.181 1 93.48 199 VAL B C 1
ATOM 4014 O O . VAL B 1 199 ? -15.204 13.231 13.232 1 93.48 199 VAL B O 1
ATOM 4017 N N . CYS B 1 200 ? -13.583 14.511 14.099 1 89.29 200 CYS B N 1
ATOM 4018 C CA . CYS B 1 200 ? -14.336 14.8 15.314 1 89.29 200 CYS B CA 1
ATOM 4019 C C . CYS B 1 200 ? -14.95 16.193 15.257 1 89.29 200 CYS B C 1
ATOM 4021 O O . CYS B 1 200 ? -14.231 17.194 15.242 1 89.29 200 CYS B O 1
ATOM 4023 N N . PRO B 1 201 ? -16.22 16.282 15.27 1 79.63 201 PRO B N 1
ATOM 4024 C CA . PRO B 1 201 ? -16.852 17.601 15.183 1 79.63 201 PRO B CA 1
ATOM 4025 C C . PRO B 1 201 ? -16.753 18.39 16.487 1 79.63 201 PRO B C 1
ATOM 4027 O O . PRO B 1 201 ? -16.793 19.622 16.471 1 79.63 201 PRO B O 1
ATOM 4030 N N . GLU B 1 202 ? -16.626 17.56 17.448 1 79.58 202 GLU B N 1
ATOM 4031 C CA . GLU B 1 202 ? -16.569 18.208 18.755 1 79.58 202 GLU B CA 1
ATOM 4032 C C . GLU B 1 202 ? -15.19 18.049 19.39 1 79.58 202 GLU B C 1
ATOM 4034 O O . GLU B 1 202 ? -14.326 17.359 18.845 1 79.58 202 GLU B O 1
ATOM 4039 N N . GLU B 1 203 ? -14.976 18.685 20.444 1 72.42 203 GLU B N 1
ATOM 4040 C CA . GLU B 1 203 ? -13.692 18.697 21.138 1 72.42 203 GLU B CA 1
ATOM 4041 C C . GLU B 1 203 ? -13.292 17.292 21.582 1 72.42 203 GLU B C 1
ATOM 4043 O O . GLU B 1 203 ? -12.117 16.925 21.515 1 72.42 203 GLU B O 1
ATOM 4048 N N . SER B 1 204 ? -14.315 16.6 21.992 1 81.83 204 SER B N 1
ATOM 4049 C CA . SER B 1 204 ? -14.016 15.221 22.366 1 81.83 204 SER B CA 1
ATOM 4050 C C . SER B 1 204 ? -14.751 14.233 21.467 1 81.83 204 SER B C 1
ATOM 4052 O O . SER B 1 204 ? -15.983 14.206 21.443 1 81.83 204 SER B O 1
ATOM 4054 N N . CYS B 1 205 ? -14.01 13.403 20.829 1 85.88 205 CYS B N 1
ATOM 4055 C CA . CYS B 1 205 ? -14.574 12.442 19.888 1 85.88 205 CYS B CA 1
ATOM 4056 C C . CYS B 1 205 ? -15.249 11.29 20.623 1 85.88 205 CYS B C 1
ATOM 4058 O O . CYS B 1 205 ? -16.138 10.634 20.076 1 85.88 205 CYS B O 1
ATOM 4060 N N . PHE B 1 206 ? -14.851 11.139 21.868 1 87.33 206 PHE B N 1
ATOM 4061 C CA . PHE B 1 206 ? -15.243 9.922 22.567 1 87.33 206 PHE B CA 1
ATOM 4062 C C . PHE B 1 206 ? -16.509 10.151 23.385 1 87.33 206 PHE B C 1
ATOM 4064 O O . PHE B 1 206 ? -16.759 9.443 24.363 1 87.33 206 PHE B O 1
ATOM 4071 N N . THR B 1 207 ? -17.217 11.224 22.964 1 87.03 207 THR B N 1
ATOM 4072 C CA . THR B 1 207 ? -18.544 11.446 23.527 1 87.03 207 THR B CA 1
ATOM 4073 C C . THR B 1 207 ? -19.624 10.894 22.601 1 87.03 207 THR B C 1
ATOM 4075 O O . THR B 1 207 ? -19.346 10.547 21.451 1 87.03 207 THR B O 1
ATOM 4078 N N . PHE B 1 208 ? -20.86 10.658 23.125 1 87.56 208 PHE B N 1
ATOM 4079 C CA . PHE B 1 208 ? -21.935 10.029 22.367 1 87.56 208 PHE B CA 1
ATOM 4080 C C . PHE B 1 208 ? -23.021 11.043 22.025 1 87.56 208 PHE B C 1
ATOM 4082 O O . PHE B 1 208 ? -24.212 10.753 22.156 1 87.56 208 PHE B O 1
ATOM 4089 N N . SER B 1 209 ? -22.544 12.22 21.629 1 87.78 209 SER B N 1
ATOM 4090 C CA . SER B 1 209 ? -23.464 13.179 21.026 1 87.78 209 SER B CA 1
ATOM 4091 C C . SER B 1 209 ? -23.911 12.721 19.642 1 87.78 209 SER B C 1
ATOM 4093 O O . SER B 1 209 ? -23.292 11.839 19.044 1 87.78 209 SER B O 1
ATOM 4095 N N . THR B 1 210 ? -24.954 13.2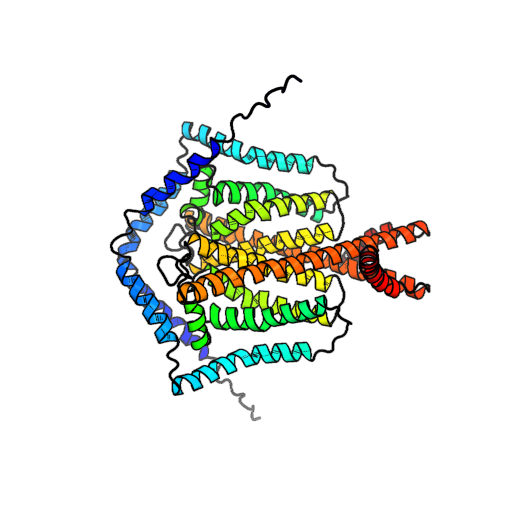08 19.171 1 85.71 210 THR B N 1
ATOM 4096 C CA . THR B 1 210 ? -25.501 12.823 17.874 1 85.71 210 THR B CA 1
ATOM 4097 C C . THR B 1 210 ? -24.469 13.026 16.769 1 85.71 210 THR B C 1
ATOM 4099 O O . THR B 1 210 ? -24.313 12.172 15.894 1 85.71 210 THR B O 1
ATOM 4102 N N . SER B 1 211 ? -23.809 14.173 16.852 1 86.95 211 SER B N 1
ATOM 4103 C CA . SER B 1 211 ? -22.81 14.471 15.83 1 86.95 211 SER B CA 1
ATOM 4104 C C . SER B 1 211 ? -21.637 13.5 15.905 1 86.95 211 SER B C 1
ATOM 4106 O O . SER B 1 211 ? -21.172 12.999 14.879 1 86.95 211 SER B O 1
ATOM 4108 N N . ASN B 1 212 ? -21.227 13.205 17.129 1 89.94 212 ASN B N 1
ATOM 4109 C CA . ASN B 1 212 ? -20.119 12.273 17.304 1 89.94 212 ASN B CA 1
ATOM 4110 C C . ASN B 1 212 ? -20.512 10.853 16.909 1 89.94 212 ASN B C 1
ATOM 4112 O O . ASN B 1 212 ? -19.701 10.112 16.351 1 89.94 212 ASN B O 1
ATOM 4116 N N . ILE B 1 213 ? -21.692 10.456 17.193 1 90.98 213 ILE B N 1
ATOM 4117 C CA . ILE B 1 213 ? -22.158 9.118 16.845 1 90.98 213 ILE B CA 1
ATOM 4118 C C . ILE B 1 213 ? -22.174 8.957 15.327 1 90.98 213 ILE B C 1
ATOM 4120 O O . ILE B 1 213 ? -21.667 7.966 14.796 1 90.98 213 ILE B O 1
ATOM 4124 N N . LEU B 1 214 ? -22.662 9.95 14.657 1 89.46 214 LEU B N 1
ATOM 4125 C CA . LEU B 1 214 ? -22.826 9.845 13.211 1 89.46 214 LEU B CA 1
ATOM 4126 C C . LEU B 1 214 ? -21.484 9.979 12.5 1 89.46 214 LEU B C 1
ATOM 4128 O O . LEU B 1 214 ? -21.137 9.149 11.657 1 89.46 214 LEU B O 1
ATOM 4132 N N . LEU B 1 215 ? -20.76 10.948 12.911 1 90.41 215 LEU B N 1
ATOM 4133 C CA . LEU B 1 215 ? -19.584 11.285 12.116 1 90.41 215 LEU B CA 1
ATOM 4134 C C . LEU B 1 215 ? -18.362 10.511 12.598 1 90.41 215 LEU B C 1
ATOM 4136 O O . LEU B 1 215 ? -17.666 9.88 11.799 1 90.41 215 LEU B O 1
ATOM 4140 N N . PHE B 1 216 ? -18.101 10.468 13.834 1 93 216 PHE B N 1
ATOM 4141 C CA . PHE B 1 216 ? -16.907 9.804 14.344 1 93 216 PHE B CA 1
ATOM 4142 C C . PHE B 1 216 ? -17.144 8.306 14.496 1 93 216 PHE B C 1
ATOM 4144 O O . PHE B 1 216 ? -16.425 7.496 13.908 1 93 216 PHE B O 1
ATOM 4151 N N . TRP B 1 217 ? -18.182 7.866 15.19 1 92.81 217 TRP B N 1
ATOM 4152 C CA . TRP B 1 217 ? -18.373 6.465 15.552 1 92.81 217 TRP B CA 1
ATOM 4153 C C . TRP B 1 217 ? -18.856 5.654 14.354 1 92.81 217 TRP B C 1
ATOM 4155 O O . TRP B 1 217 ? -18.369 4.548 14.109 1 92.81 217 TRP B O 1
ATOM 4165 N N . ILE B 1 218 ? -19.763 6.196 13.6 1 92.29 218 ILE B N 1
ATOM 4166 C CA . ILE B 1 218 ? -20.306 5.44 12.477 1 92.29 218 ILE B CA 1
ATOM 4167 C C . ILE B 1 218 ? -19.431 5.649 11.243 1 92.29 218 ILE B C 1
ATOM 4169 O O . ILE B 1 218 ? -18.881 4.691 10.694 1 92.29 218 ILE B O 1
ATOM 4173 N N . CYS B 1 219 ? -19.21 6.9 10.924 1 90.97 219 CYS B N 1
ATOM 4174 C CA . CYS B 1 219 ? -18.553 7.172 9.65 1 90.97 219 CYS B CA 1
ATOM 4175 C C . CYS B 1 219 ? -17.07 6.826 9.716 1 90.97 219 CYS B C 1
ATOM 4177 O O . CYS B 1 219 ? -16.494 6.355 8.734 1 90.97 219 CYS B O 1
ATOM 4179 N N . PHE B 1 220 ? -16.486 7.004 10.823 1 94.02 220 PHE B N 1
ATOM 4180 C CA . PHE B 1 220 ? -15.049 6.768 10.88 1 94.02 220 PHE B CA 1
ATOM 4181 C C . PHE B 1 220 ? -14.747 5.427 11.538 1 94.02 220 PHE B C 1
ATOM 4183 O O . PHE B 1 220 ? -14.074 4.578 10.949 1 94.02 220 PHE B O 1
ATOM 4190 N N . VAL B 1 221 ? -15.291 5.117 12.683 1 93.51 221 VAL B N 1
ATOM 4191 C CA . VAL B 1 221 ? -14.901 3.953 13.473 1 93.51 221 VAL B CA 1
ATOM 4192 C C . VAL B 1 221 ? -15.572 2.701 12.914 1 93.51 221 VAL B C 1
ATOM 4194 O O . VAL B 1 221 ? -14.938 1.65 12.792 1 93.51 221 VAL B O 1
ATOM 4197 N N . PHE B 1 222 ? -16.817 2.758 12.505 1 93.22 222 PHE B N 1
ATOM 4198 C CA . PHE B 1 222 ? -17.56 1.58 12.072 1 93.22 222 PHE B CA 1
ATOM 4199 C C . PHE B 1 222 ? -17.202 1.212 10.637 1 93.22 222 PHE B C 1
ATOM 4201 O O . PHE B 1 222 ? -16.997 0.038 10.324 1 93.22 222 PHE B O 1
ATOM 4208 N N . PHE B 1 223 ? -17.063 2.075 9.766 1 93.28 22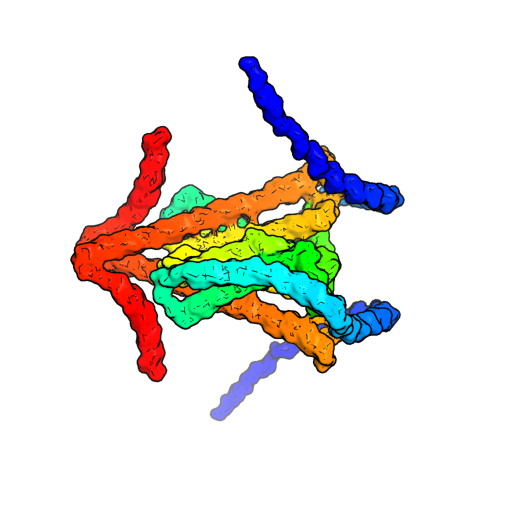3 PHE B N 1
ATOM 4209 C CA . PHE B 1 223 ? -16.915 1.779 8.346 1 93.28 223 PHE B CA 1
ATOM 4210 C C . PHE B 1 223 ? -15.474 1.407 8.017 1 93.28 223 PHE B C 1
ATOM 4212 O O . PHE B 1 223 ? -15.225 0.596 7.123 1 93.28 223 PHE B O 1
ATOM 4219 N N . ASN B 1 224 ? -14.521 1.918 8.68 1 95.56 224 ASN B N 1
ATOM 4220 C CA . ASN B 1 224 ? -13.13 1.659 8.323 1 95.56 224 ASN B CA 1
ATOM 4221 C C . ASN B 1 224 ? -12.756 0.197 8.548 1 95.56 224 ASN B C 1
ATOM 4223 O O . ASN B 1 224 ? -12.094 -0.415 7.709 1 95.56 224 ASN B O 1
ATOM 4227 N N . PRO B 1 225 ? -13.238 -0.466 9.608 1 95.64 225 PRO B N 1
ATOM 4228 C CA . PRO B 1 225 ? -12.921 -1.885 9.785 1 95.64 225 PRO B CA 1
ATOM 4229 C C . PRO B 1 225 ? -13.479 -2.759 8.664 1 95.64 225 PRO B C 1
ATOM 4231 O O . PRO B 1 225 ? -12.926 -3.822 8.373 1 95.64 225 PRO B O 1
ATOM 4234 N N . VAL B 1 226 ? -14.558 -2.346 8.037 1 96.05 226 VAL B N 1
ATOM 4235 C CA . VAL B 1 226 ? -15.11 -3.085 6.906 1 96.05 226 VAL B CA 1
ATOM 4236 C C . VAL B 1 226 ? -14.062 -3.202 5.803 1 96.05 226 VAL B C 1
ATOM 4238 O O . VAL B 1 226 ? -13.9 -4.267 5.202 1 96.05 226 VAL B O 1
ATOM 4241 N N . TRP B 1 227 ? -13.276 -2.135 5.628 1 96.02 227 TRP B N 1
ATOM 4242 C CA . TRP B 1 227 ? -12.253 -2.093 4.589 1 96.02 227 TRP B CA 1
ATOM 4243 C C . TRP B 1 227 ? -10.965 -2.757 5.065 1 96.02 227 TRP B C 1
ATOM 4245 O O . TRP B 1 227 ? -9.938 -2.693 4.385 1 96.02 227 TRP B O 1
ATOM 4255 N N . ILE B 1 228 ? -10.99 -3.349 6.161 1 96.89 228 ILE B N 1
ATOM 4256 C CA . ILE B 1 228 ? -9.874 -4.143 6.664 1 96.89 228 ILE B CA 1
ATOM 4257 C C . ILE B 1 228 ? -10.259 -5.621 6.683 1 96.89 228 ILE B C 1
ATOM 4259 O O . ILE B 1 228 ? -9.532 -6.466 6.157 1 96.89 228 ILE B O 1
ATOM 4263 N N . ILE B 1 229 ? -11.449 -5.897 7.166 1 97.6 229 ILE B N 1
ATOM 4264 C CA . ILE B 1 229 ? -11.879 -7.272 7.396 1 97.6 229 ILE B CA 1
ATOM 4265 C C . ILE B 1 229 ? -12.154 -7.958 6.06 1 97.6 229 ILE B C 1
ATOM 4267 O O . ILE B 1 229 ? -11.676 -9.068 5.814 1 97.6 229 ILE B O 1
ATOM 4271 N N . LEU B 1 230 ? -12.862 -7.294 5.199 1 97.69 230 LEU B N 1
ATOM 4272 C CA . LEU B 1 230 ? -13.263 -7.934 3.95 1 97.69 230 LEU B CA 1
ATOM 4273 C C . LEU B 1 230 ? -12.059 -8.152 3.04 1 97.69 230 LEU B C 1
ATOM 4275 O O . LEU B 1 230 ? -11.861 -9.252 2.519 1 97.69 230 LEU B O 1
ATOM 4279 N N . PRO B 1 231 ? -11.205 -7.171 2.872 1 97.87 231 PRO B N 1
ATOM 4280 C CA . PRO B 1 231 ? -10.009 -7.424 2.066 1 97.87 231 PRO B CA 1
ATOM 4281 C C . PRO B 1 231 ? -9.117 -8.512 2.661 1 97.87 231 PRO B C 1
ATOM 4283 O O . PRO B 1 231 ? -8.507 -9.289 1.921 1 97.87 231 PRO B O 1
ATOM 4286 N N . LEU B 1 232 ? -9.039 -8.551 3.954 1 97.49 232 LEU B N 1
ATOM 4287 C CA . LEU B 1 232 ? -8.274 -9.621 4.585 1 97.49 232 LEU B CA 1
ATOM 4288 C C . LEU B 1 232 ? -8.874 -10.984 4.257 1 97.49 232 LEU B C 1
ATOM 4290 O O . LEU B 1 232 ? -8.143 -11.945 4.004 1 97.49 232 LEU B O 1
ATOM 4294 N N . TYR B 1 233 ? -10.183 -11.007 4.319 1 97.87 233 TYR B N 1
ATOM 4295 C CA . TYR B 1 233 ? -10.881 -12.239 3.968 1 97.87 233 TYR B CA 1
ATOM 4296 C C . TYR B 1 233 ? -10.582 -12.644 2.529 1 97.87 233 TYR B C 1
ATOM 4298 O O . TYR B 1 233 ? -10.299 -13.812 2.253 1 97.87 233 TYR B O 1
ATOM 4306 N N . HIS B 1 234 ? -10.607 -11.733 1.587 1 97.73 234 HIS B N 1
ATOM 4307 C CA . HIS B 1 234 ? -10.318 -12.024 0.187 1 97.73 234 HIS B CA 1
ATOM 4308 C C . HIS B 1 234 ? -8.868 -12.459 0.003 1 97.73 234 HIS B C 1
ATOM 4310 O O . HIS B 1 234 ? -8.574 -13.313 -0.837 1 97.73 234 HIS B O 1
ATOM 4316 N N . LEU B 1 235 ? -8.005 -11.877 0.773 1 96.9 235 LEU B N 1
ATOM 4317 C CA . LEU B 1 235 ? -6.592 -12.235 0.708 1 96.9 235 LEU B CA 1
ATOM 4318 C C . LEU B 1 235 ? -6.379 -13.684 1.131 1 96.9 235 LEU B C 1
ATOM 4320 O O . LEU B 1 235 ? -5.65 -14.428 0.47 1 96.9 235 LEU B O 1
ATOM 4324 N N . VAL B 1 236 ? -7.042 -14.05 2.148 1 96.06 236 VAL B N 1
ATOM 4325 C CA . VAL B 1 236 ? -6.876 -15.394 2.692 1 96.06 236 VAL B CA 1
ATOM 4326 C C . VAL B 1 236 ? -7.452 -16.42 1.719 1 96.06 236 VAL B C 1
ATOM 4328 O O . VAL B 1 236 ? -6.827 -17.449 1.45 1 96.06 236 VAL B O 1
ATOM 4331 N N . VAL B 1 237 ? -8.623 -16.135 1.185 1 96 237 VAL B N 1
ATOM 4332 C CA . VAL B 1 237 ? -9.266 -17.057 0.254 1 96 237 VAL B CA 1
ATOM 4333 C C . VAL B 1 237 ? -8.402 -17.215 -0.995 1 96 237 VAL B C 1
ATOM 4335 O O . VAL B 1 237 ? -8.17 -18.334 -1.46 1 96 237 VAL B O 1
ATOM 4338 N N . ALA B 1 238 ? -7.9 -16.122 -1.497 1 94.48 238 ALA B N 1
ATOM 4339 C CA . ALA B 1 238 ? -7.071 -16.17 -2.699 1 94.48 238 ALA B CA 1
ATOM 4340 C C . ALA B 1 238 ? -5.779 -16.941 -2.443 1 94.48 238 ALA B C 1
ATOM 4342 O O . ALA B 1 238 ? -5.346 -17.735 -3.282 1 94.48 238 ALA B O 1
ATOM 4343 N N . TYR B 1 239 ? -5.182 -16.716 -1.309 1 92.59 239 TYR B N 1
ATOM 4344 C CA . TYR B 1 239 ? -3.959 -17.423 -0.946 1 92.59 239 TYR B CA 1
ATOM 4345 C C . TYR B 1 239 ? -4.204 -18.925 -0.858 1 92.59 239 TYR B C 1
ATOM 4347 O O . TYR B 1 239 ? -3.416 -19.72 -1.376 1 92.59 239 TYR B O 1
ATOM 4355 N N . LYS B 1 240 ? -5.25 -19.281 -0.21 1 91.84 240 LYS B N 1
ATOM 4356 C CA . LYS B 1 240 ? -5.584 -20.695 -0.064 1 91.84 240 LYS B CA 1
ATOM 4357 C C . LYS B 1 240 ? -5.835 -21.344 -1.423 1 91.84 240 LYS B C 1
ATOM 4359 O O . LYS B 1 240 ? -5.457 -22.496 -1.646 1 91.84 240 LYS B O 1
ATOM 4364 N N . ASN B 1 241 ? -6.484 -20.614 -2.296 1 88.15 241 ASN B N 1
ATOM 4365 C CA . ASN B 1 241 ? -6.726 -21.126 -3.641 1 88.15 241 ASN B CA 1
ATOM 4366 C C . ASN B 1 241 ? -5.42 -21.39 -4.384 1 88.15 241 ASN B C 1
ATOM 4368 O O . ASN B 1 241 ? -5.284 -22.408 -5.065 1 88.15 241 ASN B O 1
ATOM 4372 N N . ILE B 1 242 ? -4.49 -20.519 -4.251 1 86.45 242 ILE B N 1
ATOM 4373 C CA . ILE B 1 242 ? -3.221 -20.635 -4.962 1 86.45 242 ILE B CA 1
ATOM 4374 C C . ILE B 1 242 ? -2.418 -21.804 -4.396 1 86.45 242 ILE B C 1
ATOM 4376 O O . ILE B 1 242 ? -1.865 -22.608 -5.15 1 86.45 242 ILE B O 1
ATOM 4380 N N . VAL B 1 243 ? -2.391 -21.922 -3.123 1 82.84 243 VAL B N 1
ATOM 4381 C CA . VAL B 1 243 ? -1.65 -22.999 -2.474 1 82.84 243 VAL B CA 1
ATOM 4382 C C . VAL B 1 243 ? -2.284 -24.344 -2.819 1 82.84 243 VAL B C 1
ATOM 4384 O O . VAL B 1 243 ? -1.579 -25.334 -3.028 1 82.84 243 VAL B O 1
ATOM 4387 N N . ALA B 1 244 ? -3.566 -24.337 -2.855 1 82.03 244 ALA B N 1
ATOM 4388 C CA . ALA B 1 244 ? -4.27 -25.564 -3.216 1 82.03 244 ALA B CA 1
ATOM 4389 C C . ALA B 1 244 ? -3.933 -25.99 -4.642 1 82.03 244 ALA B C 1
ATOM 4391 O O . ALA B 1 244 ? -3.818 -27.184 -4.93 1 82.03 244 ALA B O 1
ATOM 4392 N N . GLN B 1 245 ? -3.813 -25.076 -5.403 1 77.33 245 GLN B N 1
ATOM 4393 C CA . GLN B 1 245 ? -3.458 -25.392 -6.783 1 77.33 245 GLN B CA 1
ATOM 4394 C C . GLN B 1 245 ? -2.034 -25.933 -6.874 1 77.33 245 GLN B C 1
ATOM 4396 O O . GLN B 1 245 ? -1.746 -26.801 -7.701 1 77.33 245 GLN B O 1
ATOM 4401 N N . GLU B 1 246 ? -1.149 -25.371 -6.129 1 75.87 246 GLU B N 1
ATOM 4402 C CA . GLU B 1 246 ? 0.225 -25.862 -6.093 1 75.87 246 GLU B CA 1
ATOM 4403 C C . GLU B 1 246 ? 0.281 -27.31 -5.613 1 75.87 246 GLU B C 1
ATOM 4405 O O . GLU B 1 246 ? 1.005 -28.13 -6.182 1 75.87 246 GLU B O 1
ATOM 4410 N N . ARG B 1 247 ? -0.42 -27.528 -4.666 1 71.65 247 ARG B N 1
ATOM 4411 C CA . ARG B 1 247 ? -0.46 -28.882 -4.123 1 71.65 247 ARG B CA 1
ATOM 4412 C C . ARG B 1 247 ? -1.027 -29.864 -5.143 1 71.65 247 ARG B C 1
ATOM 4414 O O . ARG B 1 247 ? -0.54 -30.99 -5.265 1 71.65 247 ARG B O 1
ATOM 4421 N N . TRP B 1 248 ? -1.981 -29.398 -5.742 1 65.94 248 TRP B N 1
ATOM 4422 C CA . TRP B 1 248 ? -2.609 -30.236 -6.758 1 65.94 248 TRP B CA 1
ATOM 4423 C C . TRP B 1 248 ? -1.641 -30.527 -7.9 1 65.94 248 TRP B C 1
ATOM 4425 O O . TRP B 1 248 ? -1.54 -31.666 -8.361 1 65.94 248 TRP B O 1
ATOM 4435 N N . SER B 1 249 ? -0.978 -29.524 -8.299 1 63.9 249 SER B N 1
ATOM 4436 C CA . SER B 1 249 ? -0.011 -29.691 -9.379 1 63.9 249 SER B CA 1
ATOM 4437 C C . SER B 1 249 ? 1.095 -30.664 -8.985 1 63.9 249 SER B C 1
ATOM 4439 O O . SER B 1 249 ? 1.521 -31.489 -9.796 1 63.9 249 SER B O 1
ATOM 4441 N N . PHE B 1 250 ? 1.481 -30.587 -7.76 1 62.58 250 PHE B N 1
ATOM 4442 C CA . PHE B 1 250 ? 2.512 -31.486 -7.254 1 62.58 250 PHE B CA 1
ATOM 4443 C C . PHE B 1 250 ? 2.002 -32.921 -7.202 1 62.58 250 PHE B C 1
ATOM 4445 O O . PHE B 1 250 ? 2.737 -33.859 -7.516 1 62.58 250 PHE B O 1
ATOM 4452 N N . ASN B 1 251 ? 0.771 -32.997 -6.831 1 58.87 251 ASN B N 1
ATOM 4453 C CA . ASN B 1 251 ? 0.187 -34.33 -6.732 1 58.87 251 ASN B CA 1
ATOM 4454 C C . ASN B 1 251 ? 0.033 -34.978 -8.105 1 58.87 251 ASN B C 1
ATOM 4456 O O . ASN B 1 251 ? 0.271 -36.177 -8.26 1 58.87 251 ASN B O 1
ATOM 4460 N N . ILE B 1 252 ? -0.295 -34.249 -9.014 1 57.49 252 ILE B N 1
ATOM 4461 C CA . ILE B 1 252 ? -0.44 -34.773 -10.368 1 57.49 252 ILE B CA 1
ATOM 4462 C C . ILE B 1 252 ? 0.924 -35.193 -10.909 1 57.49 252 ILE B C 1
ATOM 4464 O O . ILE B 1 252 ? 1.05 -36.239 -11.55 1 57.49 252 ILE B O 1
ATOM 4468 N N . CYS B 1 253 ? 1.887 -34.353 -10.613 1 54.7 253 CYS B N 1
ATOM 4469 C CA . CYS B 1 253 ? 3.235 -34.657 -11.08 1 54.7 253 CYS B CA 1
ATOM 4470 C C . CYS B 1 253 ? 3.785 -35.897 -10.386 1 54.7 253 CYS B C 1
ATOM 4472 O O . CYS B 1 253 ? 4.464 -36.714 -11.012 1 54.7 253 CYS B O 1
ATOM 4474 N N . ALA B 1 254 ? 3.466 -36.029 -9.176 1 54.48 254 ALA B N 1
ATOM 4475 C CA . ALA B 1 254 ? 3.901 -37.202 -8.423 1 54.48 254 ALA B CA 1
ATOM 4476 C C . ALA B 1 254 ? 3.258 -38.474 -8.97 1 54.48 254 ALA B C 1
ATOM 4478 O O . ALA B 1 254 ? 3.913 -39.514 -9.07 1 54.48 254 ALA B O 1
ATOM 4479 N N . ILE B 1 255 ? 2.067 -38.381 -9.366 1 52.25 255 ILE B N 1
ATOM 4480 C CA . ILE B 1 255 ? 1.342 -39.518 -9.923 1 52.25 255 ILE B CA 1
ATOM 4481 C C . ILE B 1 255 ? 1.923 -39.882 -11.287 1 52.25 255 ILE B C 1
ATOM 4483 O O . ILE B 1 255 ? 2.103 -41.063 -11.597 1 52.25 255 ILE B O 1
ATOM 4487 N N . GLU B 1 256 ? 2.328 -38.92 -12.042 1 52.51 256 GLU B N 1
ATOM 4488 C CA . GLU B 1 256 ? 2.904 -39.157 -13.363 1 52.51 256 GLU B CA 1
ATOM 4489 C C . GLU B 1 256 ? 4.318 -39.721 -13.255 1 52.51 256 GLU B C 1
ATOM 4491 O O . GLU B 1 256 ? 4.716 -40.569 -14.056 1 52.51 256 GLU B O 1
ATOM 4496 N N . ASN B 1 257 ? 5.124 -39.175 -12.352 1 49.86 257 ASN B N 1
ATOM 4497 C CA . ASN B 1 257 ? 6.455 -39.728 -12.125 1 49.86 257 ASN B CA 1
ATOM 4498 C C . ASN B 1 257 ? 6.388 -41.188 -11.687 1 49.86 257 ASN B C 1
ATOM 4500 O O . ASN B 1 257 ? 7.254 -41.988 -12.043 1 49.86 257 ASN B O 1
ATOM 4504 N N . ARG B 1 258 ? 5.452 -41.501 -10.931 1 47.9 258 ARG B N 1
ATOM 4505 C CA . ARG B 1 258 ? 5.263 -42.902 -10.571 1 47.9 258 ARG B CA 1
ATOM 4506 C C . ARG B 1 258 ? 4.864 -43.731 -11.787 1 47.9 258 ARG B C 1
ATOM 4508 O O . ARG B 1 258 ? 5.219 -44.907 -11.887 1 47.9 258 ARG B O 1
ATOM 4515 N N . SER B 1 259 ? 4.101 -43.096 -12.648 1 48.49 259 SER B N 1
ATOM 4516 C CA . SER B 1 259 ? 3.705 -43.831 -13.845 1 48.49 259 SER B CA 1
ATOM 4517 C C . SER B 1 259 ? 4.802 -43.796 -14.903 1 48.49 259 SER B C 1
ATOM 4519 O O . SER B 1 259 ? 4.652 -44.378 -15.98 1 48.49 259 SER B O 1
ATOM 4521 N N . GLY B 1 260 ? 6.189 -43.401 -14.654 1 47.64 260 GLY B N 1
ATOM 4522 C CA . GLY B 1 260 ? 7.38 -43.487 -15.484 1 47.64 260 GLY B CA 1
ATOM 4523 C C . GLY B 1 260 ? 7.738 -42.174 -16.152 1 47.64 260 GLY B C 1
ATOM 4524 O O . GLY B 1 260 ? 8.758 -42.077 -16.837 1 47.64 260 GLY B O 1
ATOM 4525 N N . GLU B 1 261 ? 6.917 -41.186 -16.396 1 39.78 261 GLU B N 1
ATOM 4526 C CA . GLU B 1 261 ? 7.292 -40.008 -17.172 1 39.78 261 GLU B CA 1
ATOM 4527 C C . GLU B 1 261 ? 7.785 -38.884 -16.265 1 39.78 261 GLU B C 1
ATOM 4529 O O . GLU B 1 261 ? 7.122 -38.532 -15.288 1 39.78 261 GLU B O 1
ATOM 4534 N N . ASN B 1 262 ? 9.102 -38.762 -15.949 1 37.19 262 ASN B N 1
ATOM 4535 C CA . ASN B 1 262 ? 9.811 -37.816 -15.094 1 37.19 262 ASN B CA 1
ATOM 4536 C C . ASN B 1 262 ? 9.495 -36.372 -15.474 1 37.19 262 ASN B C 1
ATOM 4538 O O . ASN B 1 262 ? 10.105 -35.82 -16.392 1 37.19 262 ASN B O 1
ATOM 4542 N N . TYR B 1 263 ? 8.475 -35.86 -15.261 1 37.28 263 TYR B N 1
ATOM 4543 C CA . TYR B 1 263 ? 8.007 -34.561 -15.732 1 37.28 263 TYR B CA 1
ATOM 4544 C C . TYR B 1 263 ? 8.695 -33.428 -14.98 1 37.28 263 TYR B C 1
ATOM 4546 O O . TYR B 1 263 ? 8.64 -32.271 -15.402 1 37.28 263 TYR B O 1
ATOM 4554 N N . TYR B 1 264 ? 9.221 -33.633 -13.879 1 40.09 264 TYR B N 1
ATOM 4555 C CA . TYR B 1 264 ? 9.919 -32.534 -13.221 1 40.09 264 TYR B CA 1
ATOM 4556 C C . TYR B 1 264 ? 11.148 -32.113 -14.018 1 40.09 264 TYR B C 1
ATOM 4558 O O . TYR B 1 264 ? 11.555 -30.949 -13.975 1 40.09 264 TYR B O 1
ATOM 4566 N N . ASP B 1 265 ? 11.789 -33.086 -14.682 1 40.67 265 ASP B N 1
ATOM 4567 C CA . ASP B 1 265 ? 12.888 -32.756 -15.584 1 40.67 265 ASP B CA 1
ATOM 4568 C C . ASP B 1 265 ? 12.406 -31.885 -16.742 1 40.67 265 ASP B C 1
ATOM 4570 O O . ASP B 1 265 ? 13.143 -31.024 -17.226 1 40.67 265 ASP B O 1
ATOM 4574 N N . ASN B 1 266 ? 11.203 -32.002 -17.129 1 37.94 266 ASN B N 1
ATOM 4575 C CA . ASN B 1 266 ? 10.664 -31.226 -18.241 1 37.94 266 ASN B CA 1
ATOM 4576 C C . ASN B 1 266 ? 10.266 -29.819 -17.802 1 37.94 266 ASN B C 1
ATOM 4578 O O . ASN B 1 266 ? 10.258 -28.891 -18.612 1 37.94 266 ASN B O 1
ATOM 4582 N N . PHE B 1 267 ? 9.765 -29.652 -16.613 1 41.32 267 PHE B N 1
ATOM 4583 C CA . PHE B 1 267 ? 9.49 -28.306 -16.124 1 41.32 267 PHE B CA 1
ATOM 4584 C C . PHE B 1 267 ? 10.754 -27.454 -16.142 1 41.32 267 PHE B C 1
ATOM 4586 O O . PHE B 1 267 ? 10.728 -26.306 -16.589 1 41.32 267 PHE B O 1
ATOM 4593 N N . ASP B 1 268 ? 11.81 -27.909 -15.561 1 40.71 268 ASP B N 1
ATOM 4594 C CA . ASP B 1 268 ? 13.106 -27.24 -15.632 1 40.71 268 ASP B CA 1
ATOM 4595 C C . ASP B 1 268 ? 13.584 -27.121 -17.078 1 40.71 268 ASP B C 1
ATOM 4597 O O . ASP B 1 268 ? 14.22 -26.132 -17.447 1 40.71 268 ASP B O 1
ATOM 4601 N N . LYS B 1 269 ? 13.231 -28.018 -17.925 1 42.34 269 LYS B N 1
ATOM 4602 C CA . LYS B 1 269 ? 13.624 -28.006 -19.331 1 42.34 269 LYS B CA 1
ATOM 4603 C C . LYS B 1 269 ? 12.767 -27.031 -20.133 1 42.34 269 LYS B C 1
ATOM 4605 O O . LYS B 1 269 ? 13.27 -26.344 -21.026 1 42.34 269 LYS B O 1
ATOM 4610 N N . THR B 1 270 ? 11.564 -26.946 -19.905 1 37.25 270 THR B N 1
ATOM 4611 C CA . THR B 1 270 ? 10.716 -25.994 -20.614 1 37.25 270 THR B CA 1
ATOM 4612 C C . THR B 1 270 ? 11.01 -24.567 -20.161 1 37.25 270 THR B C 1
ATOM 4614 O O . THR B 1 270 ? 10.999 -23.638 -20.971 1 37.25 270 THR B O 1
ATOM 4617 N N . GLN B 1 271 ? 11.267 -24.379 -18.928 1 39.73 271 GLN B N 1
ATOM 4618 C CA . GLN B 1 271 ? 11.746 -23.061 -18.527 1 39.73 271 GLN B CA 1
ATOM 4619 C C . GLN B 1 271 ? 13.101 -22.752 -19.157 1 39.73 271 GLN B C 1
ATOM 4621 O O . GLN B 1 271 ? 13.391 -21.601 -19.488 1 39.73 271 GLN B O 1
ATOM 4626 N N . ARG B 1 272 ? 13.964 -23.751 -19.272 1 40.42 272 ARG B N 1
ATOM 4627 C CA . ARG B 1 272 ? 15.24 -23.606 -19.966 1 40.42 272 ARG B CA 1
ATOM 4628 C C . ARG B 1 272 ? 15.035 -23.51 -21.474 1 40.42 272 ARG B C 1
ATOM 4630 O O . ARG B 1 272 ? 15.777 -22.806 -22.163 1 40.42 272 ARG B O 1
ATOM 4637 N N . THR B 1 273 ? 14.173 -24.221 -22.078 1 39.71 273 THR B N 1
ATOM 4638 C CA . THR B 1 273 ? 13.937 -24.176 -23.517 1 39.71 273 THR B CA 1
ATOM 4639 C C . THR B 1 273 ? 13.293 -22.852 -23.918 1 39.71 273 THR B C 1
ATOM 4641 O O . THR B 1 273 ? 13.603 -22.3 -24.976 1 39.71 273 THR B O 1
ATOM 4644 N N . VAL B 1 274 ? 12.437 -22.298 -23.171 1 38.51 274 VAL B N 1
ATOM 4645 C CA . VAL B 1 274 ? 11.935 -20.959 -23.461 1 38.51 274 VAL B CA 1
ATOM 4646 C C . VAL B 1 274 ? 13.059 -19.938 -23.295 1 38.51 274 VAL B C 1
ATOM 4648 O O . VAL B 1 274 ? 13.179 -19.002 -24.089 1 38.51 274 VAL B O 1
ATOM 4651 N N . SER B 1 275 ? 13.942 -20.19 -22.396 1 35.88 275 SER B N 1
ATOM 4652 C CA . SER B 1 275 ? 15.131 -19.353 -22.284 1 35.88 275 SER B CA 1
ATOM 4653 C C . SER B 1 275 ? 16.149 -19.69 -23.368 1 35.88 275 SER B C 1
ATOM 4655 O O . SER B 1 275 ? 16.824 -18.801 -23.892 1 35.88 275 SER B O 1
ATOM 4657 N N . SER B 1 276 ? 16.344 -20.957 -23.725 1 38.28 276 SER B N 1
ATOM 4658 C CA . SER B 1 276 ? 17.28 -21.355 -24.772 1 38.28 276 SER B CA 1
ATOM 4659 C C . SER B 1 276 ? 16.738 -21.015 -26.156 1 38.28 276 SER B C 1
ATOM 4661 O O . SER B 1 276 ? 17.505 -20.694 -27.067 1 38.28 276 SER B O 1
ATOM 4663 N N . LYS B 1 277 ? 15.537 -21.16 -26.514 1 43.04 277 LYS B N 1
ATOM 4664 C CA . LYS B 1 277 ? 15.032 -20.778 -27.829 1 43.04 277 LYS B CA 1
ATOM 4665 C C . LYS B 1 277 ? 15.102 -19.267 -28.028 1 43.04 277 LYS B C 1
ATOM 4667 O O . LYS B 1 277 ? 15.042 -18.781 -29.16 1 43.04 277 LYS B O 1
ATOM 4672 N N . LYS B 1 278 ? 15.151 -18.458 -27.056 1 40.59 278 LYS B N 1
ATOM 4673 C CA . LYS B 1 278 ? 15.396 -17.034 -27.263 1 40.59 278 LYS B CA 1
ATOM 4674 C C . LYS B 1 278 ? 16.865 -16.77 -27.585 1 40.59 278 LYS B C 1
ATOM 4676 O O . LYS B 1 278 ? 17.197 -15.758 -28.205 1 40.59 278 LYS B O 1
ATOM 4681 N N . ASN B 1 279 ? 17.786 -17.621 -27.228 1 38.33 279 ASN B N 1
ATOM 4682 C CA . ASN B 1 279 ? 19.177 -17.403 -27.61 1 38.33 279 ASN B CA 1
ATOM 4683 C C . ASN B 1 279 ? 19.429 -17.806 -29.061 1 38.33 279 ASN B C 1
ATOM 4685 O O . ASN B 1 279 ? 20.467 -17.467 -29.632 1 38.33 279 ASN B O 1
ATOM 4689 N N . LYS B 1 280 ? 18.791 -18.771 -29.675 1 41.56 280 LYS B N 1
ATOM 4690 C CA . LYS B 1 280 ? 19.102 -19.121 -31.058 1 41.56 280 LYS B CA 1
ATOM 4691 C C . LYS B 1 280 ? 18.55 -18.079 -32.026 1 41.56 280 LYS B C 1
ATOM 4693 O O . LYS B 1 280 ? 18.833 -18.127 -33.225 1 41.56 280 LYS B O 1
ATOM 4698 N N . LYS B 1 281 ? 17.485 -17.426 -31.663 1 39.39 281 LYS B N 1
ATOM 4699 C CA . LYS B 1 281 ? 17.066 -16.452 -32.667 1 39.39 281 LYS B CA 1
ATOM 4700 C C . LYS B 1 281 ? 17.907 -15.181 -32.584 1 39.39 281 LYS B C 1
ATOM 4702 O O . LYS B 1 281 ? 17.708 -14.247 -33.363 1 39.39 281 LYS B O 1
ATOM 4707 N N . ASP B 1 282 ? 18.795 -15.013 -31.567 1 30.43 282 ASP B N 1
ATOM 4708 C CA . ASP B 1 282 ? 19.767 -13.961 -31.853 1 30.43 282 ASP B CA 1
ATOM 4709 C C . ASP B 1 282 ? 21.017 -14.534 -32.516 1 30.43 282 ASP B C 1
ATOM 4711 O O . ASP B 1 282 ? 21.518 -15.583 -32.106 1 30.43 282 ASP B O 1
#

InterPro domains:
  IPR007905 Emopamil-binding protein [PTHR14207] (68-245)
  IPR033118 EXPERA domain [PF05241] (124-236)
  IPR033118 EXPERA domain [PS51751] (89-235)

Radius of gyration: 29.16 Å; Cα contacts (8 Å, |Δi|>4): 536; chains: 2; bounding box: 72×83×120 Å

pLDDT: mean 73.38, std 27.41, range [18.08, 98.36]

Nearest PDB structures (foldseek):
  8w0r-assembly1_A  TM=7.738E-01  e=1.440E-04  Homo sapiens

Sequence (564 aa):
MKKIRGLKICSKQKQFIFEFGFVQAFKEIKGKENKSIQYIGQVKVNRIMGINIEDHFEEIFEVIKLHLLPLMLIFVTIVVKQQVKMTAYEKFAFYWFLFNGAIIHITWDGFVGALHQCDPLLRVYSLMDNRYKVKENAVRAISFCELFLHGPLCLYTARLFLSSRGLKRDIFSILSSFLQLVFTYVFVYDEYMNNFVNVCPEESCFTFSTSNILLFWICFVFFNPVWIILPLYHLVVAYKNIVAQERWSFNICAIENRSGENYYDNFDKTQRTVSSKKNKKDMKKIRGLKICSKQKQFIFEFGFVQAFKEIKGKENKSIQYIGQVKVNRIMGINIEDHFEEIFEVIKLHLLPLMLIFVTIVVKQQVKMTAYEKFAFYWFLFNGAIIHITWDGFVGALHQCDPLLRVYSLMDNRYKVKENAVRAISFCELFLHGPLCLYTARLFLSSRGLKRDIFSILSSFLQLVFTYVFVYDEYMNNFVNVCPEESCFTFSTSNILLFWICFVFFNPVWIILPLYHLVVAYKNIVAQERWSFNICAIENRSGENYYDNFDKTQRTVSSKKNKKD

Secondary structure (DSSP, 8-state):
-----------SGGGSHHHHHHHHHHHHTTSSTHHHHHHHHHHHHHHHS---HHHHHHHHHHHHHHHHHHHHHHHHHHHSPP-S---HHHHHHHHHHHHIIIIIIIIIIIIIIIT---HHHHHHHHHH-TTTTTT-HHHHHHHHHIIIIIHHHHHHHHHHHHH--SHHHHHHHHHHHHHHHHHHHHHHHHHHHTTTTTT-SSS-TTS--HHIIIIIIIIIIIHHHHHHHHHHHHHHHHHHHHHHHHHHHHHHHHHHHHTT--HHHHHHHHHHHHHHHHHH--/-----------SGGGSHHHHHHHHHHHHTTSSTHHHHHHHHHHHHHHHT---HHHHHHHHHHHHHHHHHHHHHHHHHHHSPP-S---HHHHHHHHHHHHIIIIIIIIIIIIIIIT---HHHHHHHHHH-HHHHTT-HHHHHHHHHIIIIIHHHHHHHHHHHHH--SHHHHHHHHHHHHHHHHHHHHHHHHHHHTTTTTT-SSS-TTS--HHIIIIIIIIIIIHHHHHHHHHHHHHHHHHHHHHHHHHHHHHHHHHHHHTT--HHHHHHHHHHHHHHHHHH--